Protein AF-A0A6P6C304-F1 (afdb_monomer_lite)

Structure (mmCIF, N/CA/C/O backbone):
data_AF-A0A6P6C304-F1
#
_entry.id   AF-A0A6P6C304-F1
#
loop_
_atom_site.group_PDB
_atom_site.id
_atom_site.type_symbol
_atom_site.label_atom_id
_atom_site.label_alt_id
_atom_site.label_comp_id
_atom_site.label_asym_id
_atom_site.label_entity_id
_atom_site.label_seq_id
_atom_site.pdbx_PDB_ins_code
_atom_site.Cartn_x
_atom_site.Cartn_y
_atom_site.Cartn_z
_atom_site.occupancy
_atom_site.B_iso_or_equiv
_atom_site.auth_seq_id
_atom_site.auth_comp_id
_atom_site.auth_asym_id
_atom_site.auth_atom_id
_atom_site.pdbx_PDB_model_num
ATOM 1 N N . MET A 1 1 ? -9.190 3.853 43.634 1.00 41.31 1 MET A N 1
ATOM 2 C CA . MET A 1 1 ? -8.251 4.028 42.499 1.00 41.31 1 MET A CA 1
ATOM 3 C C . MET A 1 1 ? -8.804 5.093 41.550 1.00 41.31 1 MET A C 1
ATOM 5 O O . MET A 1 1 ? -8.893 4.870 40.352 1.00 41.31 1 MET A O 1
ATOM 9 N N . GLU A 1 2 ? -9.201 6.242 42.103 1.00 38.03 2 GLU A N 1
ATOM 10 C CA . GLU A 1 2 ? -9.763 7.396 41.377 1.00 38.03 2 GLU A CA 1
ATOM 11 C C . GLU A 1 2 ? -8.668 8.403 40.960 1.00 38.03 2 GLU A C 1
ATOM 13 O O . GLU A 1 2 ? -8.963 9.419 40.347 1.00 38.03 2 GLU A O 1
ATOM 18 N N . ASP A 1 3 ? -7.391 8.100 41.222 1.00 44.31 3 ASP A N 1
ATOM 19 C CA . ASP A 1 3 ? -6.274 9.052 41.089 1.00 44.31 3 ASP A CA 1
ATOM 20 C C . ASP A 1 3 ? -5.548 9.036 39.731 1.00 44.31 3 ASP A C 1
ATOM 22 O O . ASP A 1 3 ? -4.521 9.695 39.569 1.00 44.31 3 ASP A O 1
ATOM 26 N N . GLU A 1 4 ? -6.021 8.288 38.729 1.00 56.62 4 GLU A N 1
ATOM 27 C CA . GLU A 1 4 ? -5.263 8.154 37.474 1.00 56.62 4 GLU A CA 1
ATOM 28 C C . GLU A 1 4 ? -5.425 9.327 36.488 1.00 56.62 4 GLU A C 1
ATOM 30 O O . GLU A 1 4 ? -4.563 9.486 35.616 1.00 56.62 4 GLU A O 1
ATOM 35 N N . GLU A 1 5 ? -6.452 10.170 36.647 1.00 65.94 5 GLU A N 1
ATOM 36 C CA . GLU A 1 5 ? -6.756 11.320 35.772 1.00 65.94 5 GLU A CA 1
ATOM 37 C C . GLU A 1 5 ? -7.068 12.606 36.558 1.00 65.94 5 GLU A C 1
ATOM 39 O O . GLU A 1 5 ? -8.000 13.341 36.243 1.00 65.94 5 GLU A O 1
ATOM 44 N N . GLY A 1 6 ? -6.296 12.892 37.611 1.00 64.56 6 GLY A N 1
ATOM 45 C CA . GLY A 1 6 ? -6.402 14.179 38.307 1.00 64.56 6 GLY A CA 1
ATOM 46 C C . GLY A 1 6 ? -6.083 15.379 37.390 1.00 64.56 6 GLY A C 1
ATOM 47 O O . GLY A 1 6 ? -5.407 15.204 36.370 1.00 64.56 6 GLY A O 1
ATOM 48 N N . PRO A 1 7 ? -6.473 16.617 37.765 1.00 65.62 7 PRO A N 1
ATOM 49 C CA . PRO A 1 7 ? -6.218 17.833 36.976 1.00 65.62 7 PRO A CA 1
ATOM 50 C C . PRO A 1 7 ? -4.740 18.023 36.603 1.00 65.62 7 PRO A C 1
ATOM 52 O O . PRO A 1 7 ? -4.421 18.590 35.561 1.00 65.62 7 PRO A O 1
ATOM 55 N N . GLN A 1 8 ? -3.826 17.491 37.426 1.00 77.38 8 GLN A N 1
ATOM 56 C CA . GLN A 1 8 ? -2.381 17.499 37.182 1.00 77.38 8 GLN A CA 1
ATOM 57 C C . GLN A 1 8 ? -1.923 16.745 35.918 1.00 77.38 8 GLN A C 1
ATOM 59 O O . GLN A 1 8 ? -0.757 16.858 35.539 1.00 77.38 8 GLN A O 1
ATOM 64 N N . CYS A 1 9 ? -2.800 15.954 35.296 1.00 84.19 9 CYS A N 1
ATOM 65 C CA . CYS A 1 9 ? -2.521 15.183 34.087 1.00 84.19 9 CYS A CA 1
ATOM 66 C C . CYS A 1 9 ? -3.141 15.804 32.829 1.00 84.19 9 CYS A C 1
ATOM 68 O O . CYS A 1 9 ? -3.103 15.163 31.786 1.00 84.19 9 CYS A O 1
ATOM 70 N N . GLY A 1 10 ? -3.712 17.010 32.904 1.00 91.00 10 GLY A N 1
ATOM 71 C CA . GLY A 1 10 ? -4.436 17.624 31.788 1.00 91.00 10 GLY A CA 1
ATOM 72 C C . GLY A 1 10 ? -5.801 16.977 31.523 1.00 91.00 10 GLY A C 1
ATOM 73 O O . GLY A 1 10 ? -6.159 15.958 32.117 1.00 91.00 10 GLY A O 1
ATOM 74 N N . LYS A 1 11 ? -6.584 17.572 30.621 1.00 93.75 11 LYS A N 1
ATOM 75 C CA . LYS A 1 11 ? -7.941 17.114 30.297 1.00 93.75 11 LYS A CA 1
ATOM 76 C C . LYS A 1 11 ? -7.897 15.887 29.370 1.00 93.75 11 LYS A C 1
ATOM 78 O O . LYS A 1 11 ? -7.212 15.940 28.345 1.00 93.75 11 LYS A O 1
ATOM 83 N N . PRO A 1 12 ? -8.602 14.788 29.703 1.00 93.62 12 PRO A N 1
ATOM 84 C CA . PRO A 1 12 ? -8.598 13.558 28.908 1.00 93.62 12 PRO A CA 1
ATOM 85 C C . PRO A 1 12 ? -9.430 13.638 27.628 1.00 93.62 12 PRO A C 1
ATOM 87 O O . PRO A 1 12 ? -9.224 12.818 26.737 1.00 93.62 12 PRO A O 1
ATOM 90 N N . ASP A 1 13 ? -10.317 14.627 27.520 1.00 94.62 13 ASP A N 1
ATOM 91 C CA . ASP A 1 13 ? -11.100 14.924 26.323 1.00 94.62 13 ASP A CA 1
ATOM 92 C C . ASP A 1 13 ? -10.963 16.409 25.972 1.00 94.62 13 ASP A C 1
ATOM 94 O O . ASP A 1 13 ? -11.166 17.284 26.819 1.00 94.62 13 ASP A O 1
ATOM 98 N N . PHE A 1 14 ? -10.604 16.691 24.722 1.00 95.00 14 PHE A N 1
ATOM 99 C CA . PHE A 1 14 ? -10.450 18.042 24.196 1.00 95.00 14 PHE A CA 1
ATOM 100 C C . PHE A 1 14 ? -11.763 18.816 24.103 1.00 95.00 14 PHE A C 1
ATOM 102 O O . PHE A 1 14 ? -11.727 20.043 24.165 1.00 95.00 14 PHE A O 1
ATOM 109 N N . VAL A 1 15 ? -12.910 18.134 24.024 1.00 92.00 15 VAL A N 1
ATOM 110 C CA . VAL A 1 15 ? -14.235 18.782 24.072 1.00 92.00 15 VAL A CA 1
ATOM 111 C C . VAL A 1 15 ? -14.440 19.530 25.396 1.00 92.00 15 VAL A C 1
ATOM 113 O O . VAL A 1 15 ? -15.222 20.472 25.468 1.00 92.00 15 VAL A O 1
ATOM 116 N N . LEU A 1 16 ? -13.701 19.148 26.442 1.00 92.06 16 LEU A N 1
ATOM 117 C CA . LEU A 1 16 ? -13.768 19.767 27.760 1.00 92.06 16 LEU A CA 1
ATOM 118 C C . LEU A 1 16 ? -12.770 20.917 27.947 1.00 92.06 16 LEU A C 1
ATOM 120 O O . LEU A 1 16 ? -12.720 21.466 29.047 1.00 92.06 16 LEU A O 1
ATOM 124 N N . LEU A 1 17 ? -11.938 21.263 26.952 1.00 91.44 17 LEU A N 1
ATOM 125 C CA . LEU A 1 17 ? -11.060 22.438 27.039 1.00 91.44 17 LEU A CA 1
ATOM 126 C C . LEU A 1 17 ? -11.881 23.720 27.224 1.00 91.44 17 LEU A C 1
ATOM 128 O O . LEU A 1 17 ? -12.949 23.874 26.642 1.00 91.44 17 LEU A O 1
ATOM 132 N N . ASP A 1 18 ? -11.360 24.653 28.026 1.00 88.38 18 ASP A N 1
ATOM 133 C CA . ASP A 1 18 ? -12.065 25.917 28.288 1.00 88.38 18 ASP A CA 1
ATOM 134 C C . ASP A 1 18 ? -11.970 26.863 27.080 1.00 88.38 18 ASP A C 1
ATOM 136 O O . ASP A 1 18 ? -12.886 27.641 26.815 1.00 88.38 18 ASP A O 1
ATOM 140 N N . GLN A 1 19 ? -10.865 26.773 26.332 1.00 88.25 19 GLN A N 1
ATOM 141 C CA . GLN A 1 19 ? -10.643 27.466 25.070 1.00 88.25 19 GLN A CA 1
ATOM 142 C C . GLN A 1 19 ? -10.095 26.489 24.027 1.00 88.25 19 GLN A C 1
ATOM 144 O O . GLN A 1 19 ? -9.230 25.664 24.317 1.00 88.25 19 GLN A O 1
ATOM 149 N N . VAL A 1 20 ? -10.602 26.586 22.797 1.00 87.44 20 VAL A N 1
ATOM 150 C CA . VAL A 1 20 ? -10.162 25.757 21.665 1.00 87.44 20 VAL A CA 1
ATOM 151 C C . VAL A 1 20 ? -9.187 26.569 20.813 1.00 87.44 20 VAL A C 1
ATOM 153 O O . VAL A 1 20 ? -9.488 26.957 19.685 1.00 87.44 20 VAL A O 1
ATOM 156 N N . THR A 1 21 ? -8.025 26.883 21.388 1.00 91.56 21 THR A N 1
ATOM 157 C CA . THR A 1 21 ? -6.905 27.499 20.663 1.00 91.56 21 THR A CA 1
ATOM 158 C C . THR A 1 21 ? -5.814 26.466 20.382 1.00 91.56 21 THR A C 1
ATOM 160 O O . THR A 1 21 ? -5.731 25.428 21.040 1.00 91.56 21 THR A O 1
ATOM 163 N N . MET A 1 22 ? -4.956 26.740 19.393 1.00 90.62 22 MET A N 1
ATOM 164 C CA . MET A 1 22 ? -3.801 25.879 19.109 1.00 90.62 22 MET A CA 1
ATOM 165 C C . MET A 1 22 ? -2.847 25.797 20.312 1.00 90.62 22 MET A C 1
ATOM 167 O O . MET A 1 22 ? -2.263 24.745 20.553 1.00 90.62 22 MET A O 1
ATOM 171 N N . GLU A 1 23 ? -2.701 26.884 21.073 1.00 94.25 23 GLU A N 1
ATOM 172 C CA . GLU A 1 23 ? -1.826 26.936 22.249 1.00 94.25 23 GLU A CA 1
ATOM 173 C C . GLU A 1 23 ? -2.347 26.005 23.352 1.00 94.25 23 GLU A C 1
ATOM 175 O O . GLU A 1 23 ? -1.630 25.084 23.743 1.00 94.25 23 GLU A O 1
ATOM 180 N N . ASP A 1 24 ? -3.618 26.137 23.747 1.00 93.69 24 ASP A N 1
ATOM 181 C CA . ASP A 1 24 ? -4.244 25.286 24.773 1.00 93.69 24 ASP A CA 1
ATOM 182 C C . ASP A 1 24 ? -4.229 23.798 24.388 1.00 93.69 24 ASP A C 1
ATOM 184 O O . ASP A 1 24 ? -3.976 22.914 25.215 1.00 93.69 24 ASP A O 1
ATOM 188 N N . PHE A 1 25 ? -4.475 23.504 23.107 1.00 94.62 25 PHE A N 1
ATOM 189 C CA . PHE A 1 25 ? -4.461 22.137 22.593 1.00 94.62 25 PHE A CA 1
ATOM 190 C C . PHE A 1 25 ? -3.069 21.504 22.734 1.00 94.62 25 PHE A C 1
ATOM 192 O O . PHE A 1 25 ? -2.931 20.376 23.222 1.00 94.62 25 PHE A O 1
ATOM 199 N N . MET A 1 26 ? -2.026 22.244 22.344 1.00 95.62 26 MET A N 1
ATOM 200 C CA . MET A 1 26 ? -0.637 21.793 22.420 1.00 95.62 26 MET A CA 1
ATOM 201 C C . MET A 1 26 ? -0.131 21.708 23.863 1.00 95.62 26 MET A C 1
ATOM 203 O O . MET A 1 26 ? 0.586 20.760 24.196 1.00 95.62 26 MET A O 1
ATOM 207 N N . GLU A 1 27 ? -0.522 22.639 24.735 1.00 94.88 27 GLU A N 1
ATOM 208 C CA . GLU A 1 27 ? -0.189 22.601 26.162 1.00 94.88 27 GLU A CA 1
ATOM 209 C C . GLU A 1 27 ? -0.786 21.371 26.851 1.00 94.88 27 GLU A C 1
ATOM 211 O O . GLU A 1 27 ? -0.075 20.664 27.572 1.00 94.88 27 GLU A O 1
ATOM 216 N N . ASN A 1 28 ? -2.053 21.049 26.574 1.00 95.62 28 ASN A N 1
ATOM 217 C CA . ASN A 1 28 ? -2.692 19.862 27.135 1.00 95.62 28 ASN A CA 1
ATOM 218 C C . ASN A 1 28 ? -2.033 18.563 26.640 1.00 95.62 28 ASN A C 1
ATOM 220 O O . ASN A 1 28 ? -1.760 17.670 27.447 1.00 95.62 28 ASN A O 1
ATOM 224 N N . LEU A 1 29 ? -1.723 18.455 25.337 1.00 95.88 29 LEU A N 1
ATOM 225 C CA . LEU A 1 29 ? -0.976 17.307 24.799 1.00 95.88 29 LEU A CA 1
ATOM 226 C C . LEU A 1 29 ? 0.385 17.155 25.471 1.00 95.88 29 LEU A C 1
ATOM 228 O O . LEU A 1 29 ? 0.748 16.048 25.868 1.00 95.88 29 LEU A O 1
ATOM 232 N N . LYS A 1 30 ? 1.129 18.257 25.610 1.00 95.94 30 LYS A N 1
ATOM 233 C CA . LYS A 1 30 ? 2.448 18.261 26.241 1.00 95.94 30 LYS A CA 1
ATOM 234 C C . LYS A 1 30 ? 2.365 17.788 27.690 1.00 95.94 30 LYS A C 1
ATOM 236 O O . LYS A 1 30 ? 3.093 16.872 28.063 1.00 95.94 30 LYS A O 1
ATOM 241 N N . LEU A 1 31 ? 1.445 18.348 28.477 1.00 95.06 31 LEU A N 1
ATOM 242 C CA . LEU A 1 31 ? 1.251 17.967 29.876 1.00 95.06 31 LEU A CA 1
ATOM 243 C C . LEU A 1 31 ? 0.896 16.480 30.010 1.00 95.06 31 LEU A C 1
ATOM 245 O O . LEU A 1 31 ? 1.488 15.771 30.823 1.00 95.06 31 LEU A O 1
ATOM 249 N N . ARG A 1 32 ? -0.032 15.983 29.184 1.00 95.31 32 ARG A N 1
ATOM 250 C CA . ARG A 1 32 ? -0.414 14.562 29.156 1.00 95.31 32 ARG A CA 1
ATOM 251 C C . ARG A 1 32 ? 0.766 13.663 28.806 1.00 95.31 32 ARG A C 1
ATOM 253 O O . ARG A 1 32 ? 1.023 12.682 29.509 1.00 95.31 32 ARG A O 1
ATOM 260 N N . PHE A 1 33 ? 1.515 14.026 27.769 1.00 95.06 33 PHE A N 1
ATOM 261 C CA . PHE A 1 33 ? 2.677 13.275 27.308 1.00 95.06 33 PHE A CA 1
ATOM 262 C C . PHE A 1 33 ? 3.779 13.202 28.374 1.00 95.06 33 PHE A C 1
ATOM 264 O O . PHE A 1 33 ? 4.293 12.118 28.646 1.00 95.06 33 PHE A O 1
ATOM 271 N N . GLU A 1 34 ? 4.078 14.312 29.057 1.00 93.94 34 GLU A N 1
ATOM 272 C CA . GLU A 1 34 ? 5.041 14.368 30.170 1.00 93.94 34 GLU A CA 1
ATOM 273 C C . GLU A 1 34 ? 4.641 13.473 31.357 1.00 93.94 34 GLU A C 1
ATOM 275 O O . GLU A 1 34 ? 5.498 13.012 32.111 1.00 93.94 34 GLU A O 1
ATOM 280 N N . LYS A 1 35 ? 3.344 13.183 31.517 1.00 91.94 35 LYS A N 1
ATOM 281 C CA . LYS A 1 35 ? 2.813 12.239 32.515 1.00 91.94 35 LYS A CA 1
ATOM 282 C C . LYS A 1 35 ? 2.673 10.805 31.993 1.00 91.94 35 LYS A C 1
ATOM 284 O O . LYS A 1 35 ? 2.085 9.966 32.673 1.00 91.94 35 LYS A O 1
ATOM 289 N N . GLY A 1 36 ? 3.179 10.508 30.795 1.00 90.69 36 GLY A N 1
ATOM 290 C CA . GLY A 1 36 ? 3.081 9.185 30.173 1.00 90.69 36 GLY A CA 1
ATOM 291 C C . GLY A 1 36 ? 1.673 8.829 29.681 1.00 90.69 36 GLY A C 1
ATOM 292 O O . GLY A 1 36 ? 1.372 7.654 29.466 1.00 90.69 36 GLY A O 1
ATOM 293 N N . ARG A 1 37 ? 0.786 9.819 29.511 1.00 93.69 37 ARG A N 1
ATOM 294 C CA . ARG A 1 37 ? -0.566 9.648 28.962 1.00 93.69 37 ARG A CA 1
ATOM 295 C C . ARG A 1 37 ? -0.548 9.985 27.472 1.00 93.69 37 ARG A C 1
ATOM 297 O O . ARG A 1 37 ? -0.702 11.133 27.078 1.00 93.69 37 ARG A O 1
ATOM 304 N N . ILE A 1 38 ? -0.351 8.967 26.642 1.00 95.81 38 ILE A N 1
ATOM 305 C CA . ILE A 1 38 ? -0.198 9.131 25.184 1.00 95.81 38 ILE A CA 1
ATOM 306 C C . ILE A 1 38 ? -1.520 9.194 24.407 1.00 95.81 38 ILE A C 1
ATOM 308 O O . ILE A 1 38 ? -1.510 9.375 23.191 1.00 95.81 38 ILE A O 1
ATOM 312 N N . TYR A 1 39 ? -2.643 8.997 25.095 1.00 97.12 39 TYR A N 1
ATOM 313 C CA . TYR A 1 39 ? -3.979 8.914 24.520 1.00 97.12 39 TYR A CA 1
ATOM 314 C C . TYR A 1 39 ? -4.869 10.024 25.066 1.00 97.12 39 TYR A C 1
ATOM 316 O O . TYR A 1 39 ? -4.887 10.256 26.277 1.00 97.12 39 TYR A O 1
ATOM 324 N N . THR A 1 40 ? -5.633 10.670 24.189 1.00 96.69 40 THR A N 1
ATOM 325 C CA . THR A 1 40 ? -6.571 11.750 24.538 1.00 96.69 40 THR A CA 1
ATOM 326 C C . THR A 1 40 ? -7.763 11.703 23.585 1.00 96.69 40 THR A C 1
ATOM 328 O O . THR A 1 40 ? -7.572 11.453 22.398 1.00 96.69 40 THR A O 1
ATOM 331 N N . TYR A 1 41 ? -8.981 11.922 24.072 1.00 96.38 41 TYR A N 1
ATOM 332 C CA . TYR A 1 41 ? -10.181 11.951 23.235 1.00 96.38 41 TYR A CA 1
ATOM 333 C C . TYR A 1 41 ? -10.435 13.328 22.611 1.00 96.38 41 TYR A C 1
ATOM 335 O O . TYR A 1 41 ? -10.034 14.355 23.154 1.00 96.38 41 TYR A O 1
ATOM 343 N N . ILE A 1 42 ? -11.125 13.325 21.474 1.00 93.69 42 ILE A N 1
ATOM 344 C CA . ILE A 1 42 ? -11.922 14.435 20.947 1.00 93.69 42 ILE A CA 1
ATOM 345 C C . ILE A 1 42 ? -13.307 13.829 20.684 1.00 93.69 42 ILE A C 1
ATOM 347 O O . ILE A 1 42 ? -13.553 13.301 19.596 1.00 93.69 42 ILE A O 1
ATOM 351 N N . GLY A 1 43 ? -14.171 13.792 21.702 1.00 90.31 43 GLY A N 1
ATOM 352 C CA . GLY A 1 43 ? -15.407 13.005 21.636 1.00 90.31 43 GLY A CA 1
ATOM 353 C C . GLY A 1 43 ? -15.120 11.528 21.322 1.00 90.31 43 GLY A C 1
ATOM 354 O O . GLY A 1 43 ? -14.357 10.871 22.030 1.00 90.31 43 GLY A O 1
ATOM 355 N N . GLU A 1 44 ? -15.678 10.998 20.228 1.00 89.25 44 GLU A N 1
ATOM 356 C CA . GLU A 1 44 ? -15.459 9.600 19.811 1.00 89.25 44 GLU A CA 1
ATOM 357 C C . GLU A 1 44 ? -14.106 9.357 19.105 1.00 89.25 44 GLU A C 1
ATOM 359 O O . GLU A 1 44 ? -13.723 8.210 18.858 1.00 89.25 44 GLU A O 1
ATOM 364 N N . VAL A 1 45 ? -13.359 10.417 18.779 1.00 92.94 45 VAL A N 1
ATOM 365 C CA . VAL A 1 45 ? -12.047 10.325 18.122 1.00 92.94 45 VAL A CA 1
ATOM 366 C C . VAL A 1 45 ? -10.950 10.147 19.168 1.00 92.94 45 VAL A C 1
ATOM 368 O O . VAL A 1 45 ? -10.925 10.835 20.184 1.00 92.94 45 VAL A O 1
ATOM 371 N N . LEU A 1 46 ? -9.988 9.261 18.902 1.00 96.00 46 LEU A N 1
ATOM 372 C CA . LEU A 1 46 ? -8.823 9.061 19.762 1.00 96.00 46 LEU A CA 1
ATOM 373 C C . LEU A 1 46 ? -7.560 9.654 19.129 1.00 96.00 46 LEU A C 1
ATOM 375 O O . LEU A 1 46 ? -7.109 9.206 18.077 1.00 96.00 46 LEU A O 1
ATOM 379 N N . VAL A 1 47 ? -6.948 10.610 19.822 1.00 96.25 47 VAL A N 1
ATOM 380 C CA . VAL A 1 47 ? -5.619 11.144 19.513 1.00 96.25 47 VAL A CA 1
ATOM 381 C C . VAL A 1 47 ? -4.567 10.274 20.195 1.00 96.25 47 VAL A C 1
ATOM 383 O O . VAL A 1 47 ? -4.658 9.999 21.393 1.00 96.25 47 VAL A O 1
ATOM 386 N N . SER A 1 48 ? -3.558 9.851 19.435 1.00 96.19 48 SER A N 1
ATOM 387 C CA . SER A 1 48 ? -2.420 9.071 19.925 1.00 96.19 48 SER A CA 1
ATOM 388 C C . SER A 1 48 ? -1.109 9.790 19.617 1.00 96.19 48 SER A C 1
ATOM 390 O O . SER A 1 48 ? -0.865 10.166 18.472 1.00 96.19 48 SER A O 1
ATOM 392 N N . VAL A 1 49 ? -0.262 9.967 20.632 1.00 95.75 49 VAL A N 1
ATOM 393 C CA . VAL A 1 49 ? 1.079 10.552 20.495 1.00 95.75 49 VAL A CA 1
ATOM 394 C C . VAL A 1 49 ? 2.122 9.455 20.682 1.00 95.75 49 VAL A C 1
ATOM 396 O O . VAL A 1 49 ? 2.249 8.901 21.770 1.00 95.75 49 VAL A O 1
ATOM 399 N N . ASN A 1 50 ? 2.874 9.126 19.630 1.00 93.38 50 ASN A N 1
ATOM 400 C CA . ASN A 1 50 ? 3.865 8.051 19.684 1.00 93.38 50 ASN A CA 1
ATOM 401 C C . ASN A 1 50 ? 4.981 8.362 20.709 1.00 93.38 50 ASN A C 1
ATOM 403 O O . ASN A 1 50 ? 5.701 9.346 20.526 1.00 93.38 50 ASN A O 1
ATOM 407 N N . PRO A 1 51 ? 5.171 7.531 21.753 1.00 92.88 51 PRO A N 1
ATOM 408 C CA . PRO A 1 51 ? 6.194 7.764 22.771 1.00 92.88 51 PRO A CA 1
ATOM 409 C C . PRO A 1 51 ? 7.619 7.394 22.333 1.00 92.88 51 PRO A C 1
ATOM 411 O O . PRO A 1 51 ? 8.555 7.726 23.054 1.00 92.88 51 PRO A O 1
ATOM 414 N N . TYR A 1 52 ? 7.804 6.701 21.200 1.00 89.19 52 TYR A N 1
ATOM 415 C CA . TYR A 1 52 ? 9.100 6.152 20.755 1.00 89.19 52 TYR A CA 1
ATOM 416 C C . TYR A 1 52 ? 9.799 5.243 21.785 1.00 89.19 52 TYR A C 1
ATOM 418 O O . TYR A 1 52 ? 11.006 5.019 21.719 1.00 89.19 52 TYR A O 1
ATOM 426 N N . GLN A 1 53 ? 9.029 4.692 22.720 1.00 89.94 53 GLN A N 1
ATOM 427 C CA . GLN A 1 53 ? 9.462 3.727 23.723 1.00 89.94 53 GLN A CA 1
ATOM 428 C C . GLN A 1 53 ? 8.298 2.797 24.062 1.00 89.94 53 GLN A C 1
ATOM 430 O O . GLN A 1 53 ? 7.130 3.169 23.916 1.00 89.94 53 GLN A O 1
ATOM 435 N N . GLU A 1 54 ? 8.605 1.599 24.542 1.00 87.94 54 GLU A N 1
ATOM 436 C CA . GLU A 1 54 ? 7.578 0.697 25.049 1.00 87.94 54 GLU A CA 1
ATOM 437 C C . GLU A 1 54 ? 7.033 1.219 26.379 1.00 87.94 54 GLU A C 1
ATOM 439 O O . GLU A 1 54 ? 7.781 1.511 27.312 1.00 87.94 54 GLU A O 1
ATOM 444 N N . LEU A 1 55 ? 5.709 1.337 26.465 1.00 89.56 55 LEU A N 1
ATOM 445 C CA . LEU A 1 55 ? 5.006 1.677 27.696 1.00 89.56 55 LEU A CA 1
ATOM 446 C C . LEU A 1 55 ? 4.168 0.472 28.146 1.00 89.56 55 LEU A C 1
ATOM 448 O O . LEU A 1 55 ? 3.558 -0.186 27.297 1.00 89.56 55 LEU A O 1
ATOM 452 N N . PRO A 1 56 ? 4.059 0.199 29.460 1.00 91.69 56 PRO A N 1
ATOM 453 C CA . PRO A 1 56 ? 3.280 -0.917 30.003 1.00 91.69 56 PRO A CA 1
ATOM 454 C C . PRO A 1 56 ? 1.767 -0.616 29.994 1.00 91.69 56 PRO A C 1
ATOM 456 O O . PRO A 1 56 ? 1.088 -0.700 31.013 1.00 91.69 56 PRO A O 1
ATOM 459 N N . LEU A 1 57 ? 1.236 -0.204 28.840 1.00 91.44 57 LEU A N 1
ATOM 460 C CA . LEU A 1 57 ? -0.173 0.154 28.632 1.00 91.44 57 LEU A CA 1
ATOM 461 C C . LEU A 1 57 ? -0.990 -1.007 28.054 1.00 91.44 57 LEU A C 1
ATOM 463 O O . LEU A 1 57 ? -2.218 -1.015 28.125 1.00 91.44 57 LEU A O 1
ATOM 467 N N . TYR A 1 58 ? -0.307 -2.002 27.494 1.00 92.25 58 TYR A N 1
ATOM 468 C CA . TYR A 1 58 ? -0.917 -3.135 26.816 1.00 92.25 58 TYR A CA 1
ATOM 469 C C . TYR A 1 58 ? -0.691 -4.420 27.608 1.00 92.25 58 TYR A C 1
ATOM 471 O O . TYR A 1 58 ? 0.344 -4.610 28.240 1.00 92.25 58 TYR A O 1
ATOM 479 N N . GLY A 1 59 ? -1.666 -5.324 27.557 1.00 90.19 59 GLY A N 1
ATOM 480 C CA . GLY A 1 59 ? -1.585 -6.631 28.200 1.00 90.19 59 GLY A CA 1
ATOM 481 C C . GLY A 1 59 ? -2.952 -7.144 28.657 1.00 90.19 59 GLY A C 1
ATOM 482 O O . GLY A 1 59 ? -3.961 -6.455 28.468 1.00 90.19 59 GLY A O 1
ATOM 483 N N . PRO A 1 60 ? -3.003 -8.340 29.271 1.00 90.62 60 PRO A N 1
ATOM 484 C CA . PRO A 1 60 ? -4.247 -8.956 29.736 1.00 90.62 60 PRO A CA 1
ATOM 485 C C . PRO A 1 60 ? -5.015 -8.098 30.750 1.00 90.62 60 PRO A C 1
ATOM 487 O O . PRO A 1 60 ? -6.238 -8.006 30.677 1.00 90.62 60 PRO A O 1
ATOM 490 N N . GLU A 1 61 ? -4.305 -7.420 31.655 1.00 93.19 61 GLU A N 1
ATOM 491 C CA . GLU A 1 61 ? -4.913 -6.531 32.654 1.00 93.19 61 GLU A CA 1
ATOM 492 C C . GLU A 1 61 ? -5.597 -5.324 32.001 1.00 93.19 61 GLU A C 1
ATOM 494 O O . GLU A 1 61 ? -6.741 -4.997 32.323 1.00 93.19 61 GLU A O 1
ATOM 499 N N . ALA A 1 62 ? -4.934 -4.701 31.020 1.00 93.44 62 ALA A N 1
ATOM 500 C CA . ALA A 1 62 ? -5.514 -3.614 30.242 1.00 93.44 62 ALA A CA 1
ATOM 501 C C . ALA A 1 62 ? -6.735 -4.095 29.442 1.00 93.44 62 ALA A C 1
ATOM 503 O O . ALA A 1 62 ? -7.766 -3.427 29.441 1.00 93.44 62 ALA A O 1
ATOM 504 N N . ILE A 1 63 ? -6.672 -5.277 28.818 1.00 93.50 63 ILE A N 1
ATOM 505 C CA . ILE A 1 63 ? -7.823 -5.865 28.113 1.00 93.50 63 ILE A CA 1
ATOM 506 C C . ILE A 1 63 ? -9.016 -6.002 29.069 1.00 93.50 63 ILE A C 1
ATOM 508 O O . ILE A 1 63 ? -10.092 -5.482 28.770 1.00 93.50 63 ILE A O 1
ATOM 512 N N . ALA A 1 64 ? -8.817 -6.610 30.242 1.00 93.44 64 ALA A N 1
ATOM 513 C CA . ALA A 1 64 ? -9.865 -6.794 31.248 1.00 93.44 64 ALA A CA 1
ATOM 514 C C . ALA A 1 64 ? -10.437 -5.462 31.770 1.00 93.44 64 ALA A C 1
ATOM 516 O O . ALA A 1 64 ? -11.628 -5.364 32.072 1.00 93.44 64 ALA A O 1
ATOM 517 N N . ARG A 1 65 ? -9.610 -4.411 31.850 1.00 94.19 65 ARG A N 1
ATOM 518 C CA . ARG A 1 65 ? -10.029 -3.073 32.293 1.00 94.19 65 ARG A CA 1
ATOM 519 C C . ARG A 1 65 ? -11.029 -2.409 31.339 1.00 94.19 65 ARG A C 1
ATOM 521 O O . ARG A 1 65 ? -11.948 -1.734 31.823 1.00 94.19 65 ARG A O 1
ATOM 528 N N . TYR A 1 66 ? -10.844 -2.583 30.027 1.00 95.56 66 TYR A N 1
ATOM 529 C CA . TYR A 1 66 ? -11.655 -1.947 28.976 1.00 95.56 66 TYR A CA 1
ATOM 530 C C . TYR A 1 66 ? -12.770 -2.844 28.426 1.00 95.56 66 TYR A C 1
ATOM 532 O O . TYR A 1 66 ? -13.779 -2.333 27.940 1.00 95.56 66 TYR A O 1
ATOM 540 N N . GLN A 1 67 ? -12.628 -4.169 28.511 1.00 94.00 67 GLN A N 1
ATOM 541 C CA . GLN A 1 67 ? -13.627 -5.110 28.012 1.00 94.00 67 GLN A CA 1
ATOM 542 C C . GLN A 1 67 ? -14.995 -4.873 28.652 1.00 94.00 67 GLN A C 1
ATOM 544 O O . GLN A 1 67 ? -15.163 -4.876 29.871 1.00 94.00 67 GLN A O 1
ATOM 549 N N . GLY A 1 68 ? -16.002 -4.685 27.803 1.00 90.88 68 GLY A N 1
ATOM 550 C CA . GLY A 1 68 ? -17.385 -4.606 28.248 1.00 90.88 68 GLY A CA 1
ATOM 551 C C . GLY A 1 68 ? -17.826 -3.238 28.788 1.00 90.88 68 GLY A C 1
ATOM 552 O O . GLY A 1 68 ? -19.004 -3.101 29.130 1.00 90.88 68 GLY A O 1
ATOM 553 N N . ARG A 1 69 ? -16.934 -2.244 28.835 1.00 94.12 69 ARG A N 1
ATOM 554 C CA . ARG A 1 69 ? -17.214 -0.877 29.311 1.00 94.12 69 ARG A CA 1
ATOM 555 C C . ARG A 1 69 ? -17.740 0.026 28.198 1.00 94.12 69 ARG A C 1
ATOM 557 O O . ARG A 1 69 ? -17.592 -0.317 27.025 1.00 94.12 69 ARG A O 1
ATOM 564 N N . GLU A 1 70 ? -18.391 1.130 28.548 1.00 92.06 70 GLU A N 1
ATOM 565 C CA . GLU A 1 70 ? -18.698 2.205 27.587 1.00 92.06 70 GLU A CA 1
ATOM 566 C C . GLU A 1 70 ? -17.477 3.133 27.407 1.00 92.06 70 GLU A C 1
ATOM 568 O O . GLU A 1 70 ? -16.583 3.152 28.255 1.00 92.06 70 GLU A O 1
ATOM 573 N N . LEU A 1 71 ? -17.404 3.870 26.288 1.00 89.75 71 LEU A N 1
ATOM 574 C CA . LEU A 1 71 ? -16.197 4.606 25.862 1.00 89.75 71 LEU A CA 1
ATOM 575 C C . LEU A 1 71 ? -15.665 5.579 26.933 1.00 89.75 71 LEU A C 1
ATOM 577 O O . LEU A 1 71 ? -14.463 5.605 27.194 1.00 89.75 71 LEU A O 1
ATOM 581 N N . TYR A 1 72 ? -16.571 6.315 27.582 1.00 89.12 72 TYR A N 1
ATOM 582 C CA . TYR A 1 72 ? -16.258 7.352 28.572 1.00 89.12 72 TYR A CA 1
ATOM 583 C C . TYR A 1 72 ? -16.245 6.848 30.029 1.00 89.12 72 TYR A C 1
ATOM 585 O O . TYR A 1 72 ? -15.997 7.621 30.947 1.00 89.12 72 TYR A O 1
ATOM 593 N N . GLU A 1 73 ? -16.491 5.554 30.280 1.00 90.88 73 GLU A N 1
ATOM 594 C CA . GLU A 1 73 ? -16.390 4.975 31.636 1.00 90.88 73 GLU A CA 1
ATOM 595 C C . GLU A 1 73 ? -14.936 4.779 32.090 1.00 90.88 73 GLU A C 1
ATOM 597 O O . GLU A 1 73 ? -14.668 4.481 33.261 1.00 90.88 73 GLU A O 1
ATOM 602 N N . ARG A 1 74 ? -13.988 4.851 31.152 1.00 91.75 74 ARG A N 1
ATOM 603 C CA . ARG A 1 74 ? -12.564 4.608 31.373 1.00 91.75 74 ARG A CA 1
ATOM 604 C C . ARG A 1 74 ? -11.723 5.713 30.725 1.00 91.75 74 ARG A C 1
ATOM 606 O O . ARG A 1 74 ? -12.172 6.301 29.743 1.00 91.75 74 ARG A O 1
ATOM 613 N N . PRO A 1 75 ? -10.494 5.939 31.231 1.00 92.75 75 PRO A N 1
ATOM 614 C CA . PRO A 1 75 ? -9.534 6.854 30.620 1.00 92.75 75 PRO A CA 1
ATOM 615 C C . PRO A 1 75 ? -9.319 6.602 29.120 1.00 92.75 75 PRO A C 1
ATOM 617 O O . PRO A 1 75 ? -9.493 5.464 28.668 1.00 92.75 75 PRO A O 1
ATOM 620 N N . PRO A 1 76 ? -8.872 7.610 28.351 1.00 96.19 76 PRO A N 1
ATOM 621 C CA . PRO A 1 76 ? -8.585 7.451 26.936 1.00 96.19 76 PRO A CA 1
ATOM 622 C C . PRO A 1 76 ? -7.572 6.344 26.674 1.00 96.19 76 PRO A C 1
ATOM 624 O O . PRO A 1 76 ? -6.466 6.336 27.220 1.00 96.19 76 PRO A O 1
ATOM 627 N N . HIS A 1 77 ? -7.955 5.399 25.819 1.00 96.25 77 HIS A N 1
ATOM 628 C CA . HIS A 1 77 ? -7.100 4.282 25.447 1.00 96.25 77 HIS A CA 1
ATOM 629 C C . HIS A 1 77 ? -7.546 3.640 24.139 1.00 96.25 77 HIS A C 1
ATOM 631 O O . HIS A 1 77 ? -8.735 3.549 23.837 1.00 96.25 77 HIS A O 1
ATOM 637 N N . LEU A 1 78 ? -6.592 3.080 23.400 1.00 96.56 78 LEU A N 1
ATOM 638 C CA . LEU A 1 78 ? -6.857 2.402 22.132 1.00 96.56 78 LEU A CA 1
ATOM 639 C C . LEU A 1 78 ? -7.830 1.219 22.266 1.00 96.56 78 LEU A C 1
ATOM 641 O O . LEU A 1 78 ? -8.707 1.019 21.428 1.00 96.56 78 LEU A O 1
ATOM 645 N N . TYR A 1 79 ? -7.726 0.464 23.362 1.00 96.69 79 TYR A N 1
ATOM 646 C CA . TYR A 1 79 ? -8.650 -0.639 23.662 1.00 96.69 79 TYR A CA 1
ATOM 647 C C . TYR A 1 79 ? -10.086 -0.182 23.926 1.00 96.69 79 TYR A C 1
ATOM 649 O O . TYR A 1 79 ? -11.003 -0.971 23.722 1.00 96.69 79 TYR A O 1
ATOM 657 N N . ALA A 1 80 ? -10.308 1.069 24.336 1.00 96.44 80 ALA A N 1
ATOM 658 C CA . ALA A 1 80 ? -11.657 1.600 24.491 1.00 96.44 80 ALA A CA 1
ATOM 659 C C . ALA A 1 80 ? -12.344 1.758 23.123 1.00 96.44 80 ALA A C 1
ATOM 661 O O . ALA A 1 80 ? -13.481 1.319 22.956 1.00 96.44 80 ALA A O 1
ATOM 662 N N . VAL A 1 81 ? -11.617 2.269 22.120 1.00 95.81 81 VAL A N 1
ATOM 663 C CA . VAL A 1 81 ? -12.087 2.373 20.726 1.00 95.81 81 VAL A CA 1
ATOM 664 C C . VAL A 1 81 ? -12.312 0.987 20.118 1.00 95.81 81 VAL A C 1
ATOM 666 O O . VAL A 1 81 ? -13.367 0.727 19.541 1.00 95.81 81 VAL A O 1
ATOM 669 N N . ALA A 1 82 ? -11.366 0.059 20.302 1.00 95.06 82 ALA A N 1
ATOM 670 C CA . ALA A 1 82 ? -11.511 -1.315 19.813 1.00 95.06 82 ALA A CA 1
ATOM 671 C C . ALA A 1 82 ? -12.719 -2.033 20.454 1.00 95.06 82 ALA A C 1
ATOM 673 O O . ALA A 1 82 ? -13.490 -2.700 19.762 1.00 95.06 82 ALA A O 1
ATOM 674 N N . ASN A 1 83 ? -12.936 -1.848 21.761 1.00 94.94 83 ASN A N 1
ATOM 675 C CA . ASN A 1 83 ? -14.110 -2.347 22.477 1.00 94.94 83 ASN A CA 1
ATOM 676 C C . ASN A 1 83 ? -15.412 -1.731 21.953 1.00 94.94 83 ASN A C 1
ATOM 678 O O . ASN A 1 83 ? -16.387 -2.456 21.759 1.00 94.94 83 ASN A O 1
ATOM 682 N N . ALA A 1 84 ? -15.440 -0.418 21.714 1.00 94.31 84 ALA A N 1
ATOM 683 C CA . ALA A 1 84 ? -16.608 0.268 21.172 1.00 94.31 84 ALA A CA 1
ATOM 684 C C . ALA A 1 84 ? -16.967 -0.270 19.777 1.00 94.31 84 ALA A C 1
ATOM 686 O O . ALA A 1 84 ? -18.120 -0.642 19.547 1.00 94.31 84 ALA A O 1
ATOM 687 N N . ALA A 1 85 ? -15.978 -0.424 18.889 1.00 94.12 85 ALA A N 1
ATOM 688 C CA . ALA A 1 85 ? -16.163 -1.001 17.558 1.00 94.12 85 ALA A CA 1
ATOM 689 C C . ALA A 1 85 ? -16.660 -2.458 17.614 1.00 94.12 85 ALA A C 1
ATOM 691 O O . ALA A 1 85 ? -17.614 -2.812 16.915 1.00 94.12 85 ALA A O 1
ATOM 692 N N . TYR A 1 86 ? -16.075 -3.289 18.485 1.00 92.81 86 TYR A N 1
ATOM 693 C CA . TYR A 1 86 ? -16.495 -4.681 18.678 1.00 92.81 86 TYR A CA 1
ATOM 694 C C . TYR A 1 86 ? -17.915 -4.785 19.254 1.00 92.81 86 TYR A C 1
ATOM 696 O O . TYR A 1 86 ? -18.737 -5.557 18.759 1.00 92.81 86 TYR A O 1
ATOM 704 N N . ARG A 1 87 ? -18.252 -3.978 20.269 1.00 91.75 87 ARG A N 1
ATOM 705 C CA . ARG A 1 87 ? -19.601 -3.938 20.861 1.00 91.75 87 ARG A CA 1
ATOM 706 C C . ARG A 1 87 ? -20.638 -3.451 19.863 1.00 91.75 87 ARG A C 1
ATOM 708 O O . ARG A 1 87 ? -21.720 -4.030 19.812 1.00 91.75 87 ARG A O 1
ATOM 715 N N . ALA A 1 88 ? -20.334 -2.402 19.100 1.00 91.44 88 ALA A N 1
ATOM 716 C CA . ALA A 1 88 ? -21.224 -1.879 18.071 1.00 91.44 88 ALA A CA 1
ATOM 717 C C . ALA A 1 88 ? -21.512 -2.948 17.013 1.00 91.44 88 ALA A C 1
ATOM 719 O O . ALA A 1 88 ? -22.683 -3.199 16.725 1.00 91.44 88 ALA A O 1
ATOM 720 N N . MET A 1 89 ? -20.472 -3.635 16.531 1.00 92.50 89 MET A N 1
ATOM 721 C CA . MET A 1 89 ? -20.607 -4.750 15.595 1.00 92.50 89 MET A CA 1
ATOM 722 C C . MET A 1 89 ? -21.492 -5.862 16.171 1.00 92.50 89 MET A C 1
ATOM 724 O O . MET A 1 89 ? -22.523 -6.199 15.587 1.00 92.50 89 MET A O 1
ATOM 728 N N . LYS A 1 90 ? -21.174 -6.341 17.379 1.00 88.25 90 LYS A N 1
ATOM 729 C CA . LYS A 1 90 ? -21.872 -7.464 18.018 1.00 88.25 90 LYS A CA 1
ATOM 730 C C . LYS A 1 90 ? -23.326 -7.155 18.384 1.00 88.25 90 LYS A C 1
ATOM 732 O O . LYS A 1 90 ? -24.199 -7.993 18.196 1.00 88.25 90 LYS A O 1
ATOM 737 N N . ARG A 1 91 ? -23.603 -5.968 18.936 1.00 89.75 91 ARG A N 1
ATOM 738 C CA . ARG A 1 91 ? -24.947 -5.589 19.417 1.00 89.75 91 ARG A CA 1
ATOM 739 C C . ARG A 1 91 ? -25.873 -5.127 18.301 1.00 89.75 91 ARG A C 1
ATOM 741 O O . ARG A 1 91 ? -27.072 -5.363 18.387 1.00 89.75 91 ARG A O 1
ATOM 748 N N . ARG A 1 92 ? -25.339 -4.405 17.309 1.00 87.81 92 ARG A N 1
ATOM 749 C CA . ARG A 1 92 ? -26.141 -3.801 16.231 1.00 87.81 92 ARG A CA 1
ATOM 750 C C . ARG A 1 92 ? -26.155 -4.654 14.963 1.00 87.81 92 ARG A C 1
ATOM 752 O O . ARG A 1 92 ? -26.903 -4.318 14.049 1.00 87.81 92 ARG A O 1
ATOM 759 N N . SER A 1 93 ? -25.339 -5.710 14.899 1.00 84.88 93 SER A N 1
ATOM 760 C CA . SER A 1 93 ? -25.159 -6.566 13.719 1.00 84.88 93 SER A CA 1
ATOM 761 C C . SER A 1 93 ? -24.839 -5.748 12.462 1.00 84.88 93 SER A C 1
ATOM 763 O O . SER A 1 93 ? -25.438 -5.930 11.401 1.00 84.88 93 SER A O 1
ATOM 765 N N . ARG A 1 94 ? -23.926 -4.781 12.615 1.00 88.25 94 ARG A N 1
ATOM 766 C CA . ARG A 1 94 ? -23.475 -3.866 11.560 1.00 88.25 94 ARG A CA 1
ATOM 767 C C . ARG A 1 94 ? -21.965 -3.930 11.431 1.00 88.25 94 ARG A C 1
ATOM 769 O O . ARG A 1 94 ? -21.271 -4.041 12.436 1.00 88.25 94 ARG A O 1
ATOM 776 N N . ASP A 1 95 ? -21.486 -3.785 10.208 1.00 92.31 95 ASP A N 1
ATOM 777 C CA . ASP A 1 95 ? -20.058 -3.691 9.944 1.00 92.31 95 ASP A CA 1
ATOM 778 C C . ASP A 1 95 ? -19.500 -2.410 10.573 1.00 92.31 95 ASP A C 1
ATOM 780 O O . ASP A 1 95 ? -20.137 -1.351 10.533 1.00 92.31 95 ASP A O 1
ATOM 784 N N . THR A 1 96 ? -18.322 -2.509 11.177 1.00 93.94 96 THR A N 1
ATOM 785 C CA . THR A 1 96 ? -17.601 -1.371 11.749 1.00 93.94 96 THR A CA 1
ATOM 786 C C . THR A 1 96 ? -16.237 -1.242 11.095 1.00 93.94 96 THR A C 1
ATOM 788 O O . THR A 1 96 ? -15.699 -2.193 10.534 1.00 93.94 96 THR A O 1
ATOM 791 N N . CYS A 1 97 ? -15.676 -0.038 11.118 1.00 93.12 97 CYS A N 1
ATOM 792 C CA . CYS A 1 97 ? -14.357 0.223 10.566 1.00 93.12 97 CYS A CA 1
ATOM 793 C C . CYS A 1 97 ? -13.608 1.179 11.488 1.00 93.12 97 CYS A C 1
ATOM 795 O O . CYS A 1 97 ? -14.149 2.215 11.872 1.00 93.12 97 CYS A O 1
ATOM 797 N N . ILE A 1 98 ? -12.373 0.830 11.833 1.00 94.25 98 ILE A N 1
ATOM 798 C CA . ILE A 1 98 ? -11.445 1.697 12.550 1.00 94.25 98 ILE A CA 1
ATOM 799 C C . ILE A 1 98 ? -10.459 2.245 11.522 1.00 94.25 98 ILE A C 1
ATOM 801 O O . ILE A 1 98 ? -9.709 1.488 10.901 1.00 94.25 98 ILE A O 1
ATOM 805 N N . VAL A 1 99 ? -10.466 3.563 11.344 1.00 91.75 99 VAL A N 1
ATOM 806 C CA . VAL A 1 99 ? -9.555 4.266 10.437 1.00 91.75 99 VAL A CA 1
ATOM 807 C C . VAL A 1 99 ? -8.413 4.864 11.247 1.00 91.75 99 VAL A C 1
ATOM 809 O O . VAL A 1 99 ? -8.652 5.608 12.194 1.00 91.75 99 VAL A O 1
ATOM 812 N N . ILE A 1 100 ? -7.176 4.541 10.870 1.00 91.12 100 ILE A N 1
ATOM 813 C CA . ILE A 1 100 ? -5.966 5.031 11.530 1.00 91.12 100 ILE A CA 1
ATOM 814 C C . ILE A 1 100 ? -5.238 5.965 10.560 1.00 91.12 100 ILE A C 1
ATOM 816 O O . ILE A 1 100 ? -4.766 5.539 9.505 1.00 91.12 100 ILE A O 1
ATOM 820 N N . SER A 1 101 ? -5.144 7.244 10.916 1.00 87.19 101 SER A N 1
ATOM 821 C CA . SER A 1 101 ? -4.483 8.283 10.121 1.00 87.19 101 SER A CA 1
ATOM 822 C C . SER A 1 101 ? -3.357 8.960 10.909 1.00 87.19 101 SER A C 1
ATOM 824 O O . SER A 1 101 ? -3.230 8.796 12.121 1.00 87.19 101 SER A O 1
ATOM 826 N N . GLY A 1 102 ? -2.481 9.674 10.201 1.00 84.00 102 GLY A N 1
ATOM 827 C CA . GLY A 1 102 ? -1.338 10.380 10.787 1.00 84.00 102 GLY A CA 1
ATOM 828 C C . GLY A 1 102 ? -0.090 10.313 9.913 1.00 84.00 102 GLY A C 1
ATOM 829 O O . GLY A 1 102 ? 0.009 9.485 9.007 1.00 84.00 102 GLY A O 1
ATOM 830 N N . GLU A 1 103 ? 0.897 11.159 10.185 1.00 81.56 103 GLU A N 1
ATOM 831 C CA . GLU A 1 103 ? 2.143 11.231 9.410 1.00 81.56 103 GLU A CA 1
ATOM 832 C C . GLU A 1 103 ? 3.004 9.957 9.514 1.00 81.56 103 GLU A C 1
ATOM 834 O O . GLU A 1 103 ? 2.777 9.068 10.346 1.00 81.56 103 GLU A O 1
ATOM 839 N N . SER A 1 104 ? 3.998 9.819 8.631 1.00 77.12 104 SER A N 1
ATOM 840 C CA . SER A 1 104 ? 4.959 8.710 8.722 1.00 77.12 104 SER A CA 1
ATOM 841 C C . SER A 1 104 ? 5.699 8.738 10.067 1.00 77.12 104 SER A C 1
ATOM 843 O O . SER A 1 104 ? 6.196 9.778 10.481 1.00 77.12 104 SER A O 1
ATOM 845 N N . GLY A 1 105 ? 5.755 7.593 10.758 1.00 79.62 105 GLY A N 1
ATOM 846 C CA . GLY A 1 105 ? 6.361 7.473 12.093 1.00 79.62 105 GLY A CA 1
ATOM 847 C C . GLY A 1 105 ? 5.413 7.731 13.274 1.00 79.62 105 GLY A C 1
ATOM 848 O O . GLY A 1 105 ? 5.782 7.461 14.412 1.00 79.62 105 GLY A O 1
ATOM 849 N N . ALA A 1 106 ? 4.164 8.149 13.038 1.00 85.81 106 ALA A N 1
ATOM 850 C CA . ALA A 1 106 ? 3.206 8.477 14.105 1.00 85.81 106 ALA A CA 1
ATOM 851 C C . ALA A 1 106 ? 2.665 7.276 14.922 1.00 85.81 106 ALA A C 1
ATOM 853 O O . ALA A 1 106 ? 1.822 7.467 15.787 1.00 85.81 106 ALA A O 1
ATOM 854 N N . GLY A 1 107 ? 3.115 6.040 14.664 1.00 88.94 107 GLY A N 1
ATOM 855 C CA . GLY A 1 107 ? 2.674 4.847 15.409 1.00 88.94 107 GLY A CA 1
ATOM 856 C C . GLY A 1 107 ? 1.422 4.144 14.860 1.00 88.94 107 GLY A C 1
ATOM 857 O O . GLY A 1 107 ? 0.861 3.290 15.539 1.00 88.94 107 GLY A O 1
ATOM 858 N N . LYS A 1 108 ? 0.994 4.451 13.625 1.00 88.25 108 LYS A N 1
ATOM 859 C CA . LYS A 1 108 ? -0.204 3.855 12.990 1.00 88.25 108 LYS A CA 1
ATOM 860 C C . LYS A 1 108 ? -0.178 2.323 12.947 1.00 88.25 108 LYS A C 1
ATOM 862 O O . LYS A 1 108 ? -1.123 1.672 13.384 1.00 88.25 108 LYS A O 1
ATOM 867 N N . THR A 1 109 ? 0.934 1.758 12.478 1.00 84.06 109 THR A N 1
ATOM 868 C CA . THR A 1 109 ? 1.125 0.308 12.367 1.00 84.06 1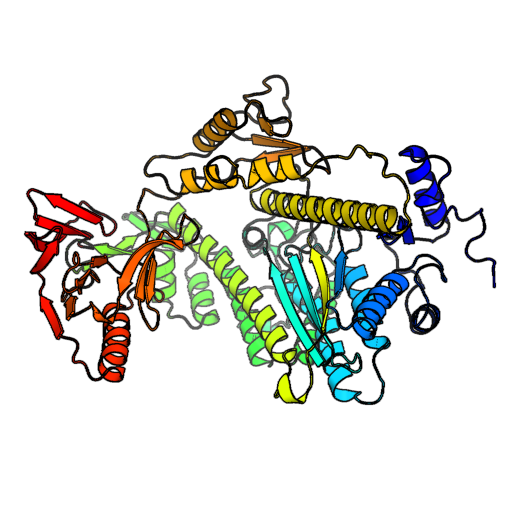09 THR A CA 1
ATOM 869 C C . THR A 1 109 ? 1.064 -0.376 13.735 1.00 84.06 109 THR A C 1
ATOM 871 O O . THR A 1 109 ? 0.440 -1.427 13.868 1.00 84.06 109 THR A O 1
ATOM 874 N N . GLU A 1 110 ? 1.642 0.240 14.771 1.00 88.38 110 GLU A N 1
ATOM 875 C CA . GLU A 1 110 ? 1.597 -0.276 16.146 1.00 88.38 110 GLU A CA 1
ATOM 876 C C . GLU A 1 110 ? 0.184 -0.193 16.735 1.00 88.38 110 GLU A C 1
ATOM 878 O O . GLU A 1 110 ? -0.302 -1.160 17.321 1.00 88.38 110 GLU A O 1
ATOM 883 N N . ALA A 1 111 ? -0.540 0.903 16.491 1.00 92.81 111 ALA A N 1
ATOM 884 C CA . ALA A 1 111 ? -1.946 1.005 16.871 1.00 92.81 111 ALA A CA 1
ATOM 885 C C . ALA A 1 111 ? -2.793 -0.090 16.195 1.00 92.81 111 ALA A C 1
ATOM 887 O O . ALA A 1 111 ? -3.590 -0.754 16.858 1.00 92.81 111 ALA A O 1
ATOM 888 N N . SER A 1 112 ? -2.574 -0.348 14.900 1.00 89.56 112 SER A N 1
ATOM 889 C CA . SER A 1 112 ? -3.222 -1.457 14.191 1.00 89.56 112 SER A CA 1
ATOM 890 C C . SER A 1 112 ? -2.930 -2.796 14.881 1.00 89.56 112 SER A C 1
ATOM 892 O O . SER A 1 112 ? -3.867 -3.513 15.225 1.00 89.56 112 SER A O 1
ATOM 894 N N . LYS A 1 113 ? -1.660 -3.102 15.196 1.00 86.81 113 LYS A N 1
ATOM 895 C CA . LYS A 1 113 ? -1.267 -4.333 15.914 1.00 86.81 113 LYS A CA 1
ATOM 896 C C . LYS A 1 113 ? -1.987 -4.478 17.257 1.00 86.81 113 LYS A C 1
ATOM 898 O O . LYS A 1 113 ? -2.534 -5.545 17.535 1.00 86.81 113 LYS A O 1
ATOM 903 N N . HIS A 1 114 ? -2.040 -3.426 18.069 1.00 91.56 114 HIS A N 1
ATOM 904 C CA . HIS A 1 114 ? -2.712 -3.466 19.370 1.00 91.56 114 HIS A CA 1
ATOM 905 C C . HIS A 1 114 ? -4.236 -3.618 19.252 1.00 91.56 114 HIS A C 1
ATOM 907 O O . HIS A 1 114 ? -4.831 -4.372 20.022 1.00 91.56 114 HIS A O 1
ATOM 913 N N . ILE A 1 115 ? -4.877 -2.982 18.266 1.00 91.75 115 ILE A N 1
ATOM 914 C CA . ILE A 1 115 ? -6.303 -3.206 17.968 1.00 91.75 115 ILE A CA 1
ATOM 915 C C . ILE A 1 115 ? -6.544 -4.681 17.630 1.00 91.75 115 ILE A C 1
ATOM 917 O O . ILE A 1 115 ? -7.450 -5.297 18.191 1.00 91.75 115 ILE A O 1
ATOM 921 N N . MET A 1 116 ? -5.707 -5.266 16.769 1.00 85.69 116 MET A N 1
ATOM 922 C CA . MET A 1 116 ? -5.813 -6.680 16.396 1.00 85.69 116 MET A CA 1
ATOM 923 C C . MET A 1 116 ? -5.615 -7.604 17.604 1.00 85.69 116 MET A C 1
ATOM 925 O O . MET A 1 116 ? -6.375 -8.553 17.781 1.00 85.69 116 MET A O 1
ATOM 929 N N . GLN A 1 117 ? -4.636 -7.312 18.468 1.00 86.38 117 GLN A N 1
ATOM 930 C CA . GLN A 1 117 ? -4.402 -8.055 19.712 1.00 86.38 117 GLN A CA 1
ATOM 931 C C . GLN A 1 117 ? -5.609 -7.994 20.653 1.00 86.38 117 GLN A C 1
ATOM 933 O O . GLN A 1 117 ? -5.984 -9.014 21.230 1.00 86.38 117 GLN A O 1
ATOM 938 N N . TYR A 1 118 ? -6.233 -6.821 20.789 1.00 90.50 118 TYR A N 1
ATOM 939 C CA . TYR A 1 118 ? -7.434 -6.651 21.600 1.00 90.50 118 TYR A CA 1
ATOM 940 C C . TYR A 1 118 ? -8.601 -7.468 21.052 1.00 90.50 118 TYR A C 1
ATOM 942 O O . TYR A 1 118 ? -9.182 -8.270 21.781 1.00 90.50 118 TYR A O 1
ATOM 950 N N . ILE A 1 119 ? -8.910 -7.294 19.762 1.00 86.50 119 ILE A N 1
ATOM 951 C CA . ILE A 1 119 ? -9.995 -8.004 19.078 1.00 86.50 119 ILE A CA 1
ATOM 952 C C . ILE A 1 119 ? -9.810 -9.514 19.228 1.00 86.50 119 ILE A C 1
ATOM 954 O O . ILE A 1 119 ? -10.756 -10.214 19.568 1.00 86.50 119 ILE A O 1
ATOM 958 N N . ALA A 1 120 ? -8.586 -10.008 19.055 1.00 80.88 120 ALA A N 1
ATOM 959 C CA . ALA A 1 120 ? -8.285 -11.424 19.182 1.00 80.88 120 ALA A CA 1
ATOM 960 C C . ALA A 1 120 ? -8.365 -11.966 20.623 1.00 80.88 120 ALA A C 1
ATOM 962 O O . ALA A 1 120 ? -8.462 -13.176 20.816 1.00 80.88 120 ALA A O 1
ATOM 963 N N . ALA A 1 121 ? -8.286 -11.105 21.640 1.00 82.94 121 ALA A N 1
ATOM 964 C CA . ALA A 1 121 ? -8.334 -11.509 23.043 1.00 82.94 121 ALA A CA 1
ATOM 965 C C . ALA A 1 121 ? -9.754 -11.520 23.630 1.00 82.94 121 ALA A C 1
ATOM 967 O O . ALA A 1 121 ? -10.012 -12.257 24.579 1.00 82.94 121 ALA A O 1
ATOM 968 N N . VAL A 1 122 ? -10.675 -10.713 23.094 1.00 81.56 122 VAL A N 1
ATOM 969 C CA . VAL A 1 122 ? -12.044 -10.570 23.634 1.00 81.56 122 VAL A CA 1
ATOM 970 C C . VAL A 1 122 ? -13.059 -11.566 23.062 1.00 81.56 122 VAL A C 1
ATOM 972 O O . VAL A 1 122 ? -14.246 -11.490 23.384 1.00 81.56 122 VAL A O 1
ATOM 975 N N . THR A 1 123 ? -12.602 -12.503 22.235 1.00 75.62 123 THR A N 1
ATOM 976 C CA . THR A 1 123 ? -13.423 -13.499 21.530 1.00 75.62 123 THR A CA 1
ATOM 977 C C . THR A 1 123 ? -13.568 -14.794 22.333 1.00 75.62 123 THR A C 1
ATOM 979 O O . THR A 1 123 ? -12.784 -15.074 23.241 1.00 75.62 123 THR A O 1
ATOM 982 N N . ASN A 1 124 ? -14.617 -15.572 22.068 1.00 64.69 124 ASN A N 1
ATOM 983 C CA . ASN A 1 124 ? -15.128 -16.571 23.001 1.00 64.69 124 ASN A CA 1
ATOM 984 C C . ASN A 1 124 ? -14.186 -17.797 23.138 1.00 64.69 124 ASN A C 1
ATOM 986 O O . ASN A 1 124 ? -13.736 -18.352 22.133 1.00 64.69 124 ASN A O 1
ATOM 990 N N . PRO A 1 125 ? -13.911 -18.309 24.358 1.00 59.31 125 PRO A N 1
ATOM 991 C CA . PRO A 1 125 ? -12.943 -19.395 24.572 1.00 59.31 125 PRO A CA 1
ATOM 992 C C . PRO A 1 125 ? -13.388 -20.794 24.119 1.00 59.31 125 PRO A C 1
ATOM 994 O O . PRO A 1 125 ? -12.658 -21.755 24.373 1.00 59.31 125 PRO A O 1
ATOM 997 N N . SER A 1 126 ? -14.588 -20.954 23.556 1.00 57.41 126 SER A N 1
ATOM 998 C CA . SER A 1 126 ? -15.194 -22.258 23.247 1.00 57.41 126 SER A CA 1
ATOM 999 C C . SER A 1 126 ? -14.805 -22.812 21.868 1.00 57.41 126 SER A C 1
ATOM 1001 O O . SER A 1 126 ? -14.825 -24.028 21.697 1.00 57.41 126 SER A O 1
ATOM 1003 N N . GLN A 1 127 ? -14.366 -21.969 20.923 1.00 61.28 127 GLN A N 1
ATOM 1004 C CA . GLN A 1 127 ? -13.872 -22.361 19.587 1.00 61.28 127 GLN A CA 1
ATOM 1005 C C . GLN A 1 127 ? -12.368 -22.075 19.409 1.00 61.28 127 GLN A C 1
ATOM 1007 O O . GLN A 1 127 ? -11.929 -21.514 18.406 1.00 61.28 127 GLN A O 1
ATOM 1012 N N . ARG A 1 128 ? -11.551 -22.466 20.400 1.00 62.62 128 ARG A N 1
ATOM 1013 C CA . ARG A 1 128 ? -10.138 -22.040 20.498 1.00 62.62 128 ARG A CA 1
ATOM 1014 C C . ARG A 1 128 ? -9.313 -22.283 19.239 1.00 62.62 128 ARG A C 1
ATOM 1016 O O . ARG A 1 128 ? -8.513 -21.432 18.902 1.00 62.62 128 ARG A O 1
ATOM 1023 N N . ALA A 1 129 ? -9.467 -23.418 18.560 1.00 70.25 129 ALA A N 1
ATOM 1024 C CA . ALA A 1 129 ? -8.552 -23.778 17.475 1.00 70.25 129 ALA A CA 1
ATOM 1025 C C . ALA A 1 129 ? -8.688 -22.869 16.240 1.00 70.25 129 ALA A C 1
ATOM 1027 O O . ALA A 1 129 ? -7.680 -22.437 15.688 1.00 70.25 129 ALA A O 1
ATOM 1028 N N . GLU A 1 130 ? -9.915 -22.559 15.816 1.00 71.12 130 GLU A N 1
ATOM 1029 C CA . GLU A 1 130 ? -10.156 -21.739 14.623 1.00 71.12 130 GLU A CA 1
ATOM 1030 C C . GLU A 1 130 ? -9.908 -20.253 14.895 1.00 71.12 130 GLU A C 1
ATOM 1032 O O . GLU A 1 130 ? -9.211 -19.596 14.120 1.00 71.12 130 GLU A O 1
ATOM 1037 N N . VAL A 1 131 ? -10.359 -19.767 16.054 1.00 70.69 131 VAL A N 1
ATOM 1038 C CA . VAL A 1 131 ? -10.082 -18.407 16.534 1.00 70.69 131 VAL A CA 1
ATOM 1039 C C . VAL A 1 131 ? -8.575 -18.178 16.688 1.00 70.69 131 VAL A C 1
ATOM 1041 O O . VAL A 1 131 ? -8.050 -17.179 16.198 1.00 70.69 131 VAL A O 1
ATOM 1044 N N . GLU A 1 132 ? -7.847 -19.120 17.299 1.00 75.00 132 GLU A N 1
ATOM 1045 C CA . GLU A 1 132 ? -6.394 -19.009 17.488 1.00 75.00 132 GLU A CA 1
ATOM 1046 C C . GLU A 1 132 ? -5.639 -19.106 16.155 1.00 75.00 132 GLU A C 1
ATOM 1048 O O . GLU A 1 132 ? -4.641 -18.413 15.962 1.00 75.00 132 GLU A O 1
ATOM 1053 N N . ARG A 1 133 ? -6.131 -19.904 15.197 1.00 81.19 133 ARG A N 1
ATOM 1054 C CA . ARG A 1 133 ? -5.584 -19.964 13.833 1.00 81.19 133 ARG A CA 1
ATOM 1055 C C . ARG A 1 133 ? -5.696 -18.609 13.136 1.00 81.19 133 ARG A C 1
ATOM 1057 O O . ARG A 1 133 ? -4.680 -18.086 12.686 1.00 81.19 133 ARG A O 1
ATOM 1064 N N . VAL A 1 134 ? -6.901 -18.037 13.062 1.00 78.19 134 VAL A N 1
ATOM 1065 C CA . VAL A 1 134 ? -7.149 -16.742 12.400 1.00 78.19 134 VAL A CA 1
ATOM 1066 C C . VAL A 1 134 ? -6.343 -15.635 13.079 1.00 78.19 134 VAL A C 1
ATOM 1068 O O . VAL A 1 134 ? -5.645 -14.879 12.408 1.00 78.19 134 VAL A O 1
ATOM 1071 N N . LYS A 1 135 ? -6.333 -15.607 14.415 1.00 76.00 135 LYS A N 1
ATOM 1072 C CA . LYS A 1 135 ? -5.507 -14.696 15.218 1.00 76.00 135 LYS A CA 1
ATOM 1073 C C . LYS A 1 135 ? -4.019 -14.796 14.885 1.00 76.00 135 LYS A C 1
ATOM 1075 O O . LYS A 1 135 ? -3.383 -13.772 14.635 1.00 76.00 135 LYS A O 1
ATOM 1080 N N . ASN A 1 136 ? -3.454 -16.003 14.889 1.00 81.38 136 ASN A N 1
ATOM 1081 C CA . ASN A 1 136 ? -2.028 -16.197 14.633 1.00 81.38 136 ASN A CA 1
ATOM 1082 C C . ASN A 1 136 ? -1.654 -15.753 13.220 1.00 81.38 136 ASN A C 1
ATOM 1084 O O . ASN A 1 136 ? -0.641 -15.079 13.046 1.00 81.38 136 ASN A O 1
ATOM 1088 N N . VAL A 1 137 ? -2.497 -16.055 12.231 1.00 85.31 137 VAL A N 1
ATOM 1089 C CA . VAL A 1 137 ? -2.286 -15.614 10.848 1.00 85.31 137 VAL A CA 1
ATOM 1090 C C . VAL A 1 137 ? -2.365 -14.090 10.739 1.00 85.31 137 VAL A C 1
ATOM 1092 O O . VAL A 1 137 ? -1.472 -13.497 10.144 1.00 85.31 137 VAL A O 1
ATOM 1095 N N . LEU A 1 138 ? -3.355 -13.437 11.357 1.00 80.12 138 LEU A N 1
ATOM 1096 C CA . LEU A 1 138 ? -3.514 -11.974 11.326 1.00 80.12 138 LEU A CA 1
ATOM 1097 C C . LEU A 1 138 ? -2.344 -11.228 11.985 1.00 80.12 138 LEU A C 1
ATOM 1099 O O . LEU A 1 138 ? -1.878 -10.210 11.475 1.00 80.12 138 LEU A O 1
ATOM 1103 N N . LEU A 1 139 ? -1.844 -11.724 13.118 1.00 82.12 139 LEU A N 1
ATOM 1104 C CA . LEU A 1 139 ? -0.716 -11.094 13.806 1.00 82.12 139 LEU A CA 1
ATOM 1105 C C . LEU A 1 139 ? 0.605 -11.335 13.061 1.00 82.12 139 LEU A C 1
ATOM 1107 O O . LEU A 1 139 ? 1.411 -10.415 12.917 1.00 82.12 139 LEU A O 1
ATOM 1111 N N . LYS A 1 140 ? 0.829 -12.554 12.551 1.00 89.12 140 LYS A N 1
ATOM 1112 C CA . LYS A 1 140 ? 2.061 -12.912 11.829 1.00 89.12 140 LYS A CA 1
ATOM 1113 C C . LYS A 1 140 ? 2.102 -12.356 10.406 1.00 89.12 140 LYS A C 1
ATOM 1115 O O . LYS A 1 140 ? 3.190 -12.038 9.930 1.00 89.12 140 LYS A O 1
ATOM 1120 N N . SER A 1 141 ? 0.956 -12.163 9.749 1.00 91.06 141 SER A N 1
ATOM 1121 C CA . SER A 1 141 ? 0.888 -11.564 8.409 1.00 91.06 141 SER A CA 1
ATOM 1122 C C . SER A 1 141 ? 1.482 -10.164 8.385 1.00 91.06 141 SER A C 1
ATOM 1124 O O . SER A 1 141 ? 2.144 -9.810 7.417 1.00 91.06 141 SER A O 1
ATOM 1126 N N . THR A 1 142 ? 1.337 -9.396 9.469 1.00 88.56 142 THR A N 1
ATOM 1127 C CA . THR A 1 142 ? 1.939 -8.062 9.572 1.00 88.56 142 THR A CA 1
ATOM 1128 C C . THR A 1 142 ? 3.461 -8.129 9.442 1.00 88.56 142 THR A C 1
ATOM 1130 O O . THR A 1 142 ? 4.020 -7.364 8.671 1.00 88.56 142 THR A O 1
ATOM 1133 N N . CYS A 1 143 ? 4.129 -9.087 10.093 1.00 91.75 143 CYS A N 1
ATOM 1134 C CA . CYS A 1 143 ? 5.582 -9.259 9.976 1.00 91.75 143 CYS A CA 1
ATOM 1135 C C . CYS A 1 143 ? 6.015 -9.533 8.524 1.00 91.75 143 CYS A C 1
ATOM 1137 O O . CYS A 1 143 ? 6.941 -8.899 8.019 1.00 91.75 143 CYS A O 1
ATOM 1139 N N . VAL A 1 144 ? 5.296 -10.418 7.826 1.00 95.69 144 VAL A N 1
ATOM 1140 C CA . VAL A 1 144 ? 5.566 -10.717 6.413 1.00 95.69 144 VAL A CA 1
ATOM 1141 C C . VAL A 1 144 ? 5.308 -9.489 5.540 1.00 95.69 144 VAL A C 1
ATOM 1143 O O . VAL A 1 144 ? 6.161 -9.104 4.751 1.00 95.69 144 VAL A O 1
ATOM 1146 N N . LEU A 1 145 ? 4.167 -8.822 5.693 1.00 94.31 145 LEU A N 1
ATOM 1147 C CA . LEU A 1 145 ? 3.828 -7.650 4.886 1.00 94.31 145 LEU A CA 1
ATOM 1148 C C . LEU A 1 145 ? 4.776 -6.472 5.131 1.00 94.31 145 LEU A C 1
ATOM 1150 O O . LEU A 1 145 ? 5.073 -5.746 4.189 1.00 94.31 145 LEU A O 1
ATOM 1154 N N . GLU A 1 146 ? 5.295 -6.298 6.347 1.00 92.56 146 GLU A N 1
ATOM 1155 C CA . GLU A 1 146 ? 6.317 -5.288 6.630 1.00 92.56 146 GLU A CA 1
ATOM 1156 C C . GLU A 1 146 ? 7.629 -5.591 5.891 1.00 92.56 146 GLU A C 1
ATOM 1158 O O . GLU A 1 146 ? 8.248 -4.675 5.353 1.00 92.56 146 GLU A O 1
ATOM 1163 N N . ALA A 1 147 ? 8.034 -6.858 5.768 1.00 96.00 147 ALA A N 1
ATOM 1164 C CA . ALA A 1 147 ? 9.234 -7.215 5.011 1.00 96.00 147 ALA A CA 1
ATOM 1165 C C . ALA A 1 147 ? 9.147 -6.788 3.530 1.00 96.00 147 ALA A C 1
ATOM 1167 O O . ALA A 1 147 ? 10.101 -6.228 2.987 1.00 96.00 147 ALA A O 1
ATOM 1168 N N . PHE A 1 148 ? 8.000 -7.007 2.879 1.00 97.38 148 PHE A N 1
ATOM 1169 C CA . PHE A 1 148 ? 7.809 -6.718 1.445 1.00 97.38 148 PHE A CA 1
ATOM 1170 C C . PHE A 1 148 ? 7.197 -5.342 1.150 1.00 97.38 148 PHE A C 1
ATOM 1172 O O . PHE A 1 148 ? 7.211 -4.882 0.014 1.00 97.38 148 PHE A O 1
ATOM 1179 N N . GLY A 1 149 ? 6.609 -4.693 2.145 1.00 94.19 149 GLY A N 1
ATOM 1180 C CA . GLY A 1 149 ? 5.848 -3.462 1.964 1.00 94.19 149 GLY A CA 1
ATOM 1181 C C . GLY A 1 149 ? 6.444 -2.257 2.678 1.00 94.19 149 GLY A C 1
ATOM 1182 O O . GLY A 1 149 ? 6.044 -1.130 2.378 1.00 94.19 149 GLY A O 1
ATOM 1183 N N . ASN A 1 150 ? 7.411 -2.454 3.582 1.00 92.88 150 ASN A N 1
ATOM 1184 C CA . ASN A 1 150 ? 8.037 -1.363 4.317 1.00 92.88 150 ASN A CA 1
ATOM 1185 C C . ASN A 1 150 ? 9.478 -1.117 3.881 1.00 92.88 150 ASN A C 1
ATOM 1187 O O . ASN A 1 150 ? 10.187 -1.997 3.390 1.00 92.88 150 ASN A O 1
ATOM 1191 N N . ALA A 1 151 ? 9.913 0.120 4.102 1.00 91.69 151 ALA A N 1
ATOM 1192 C CA . ALA A 1 151 ? 11.277 0.550 3.867 1.00 91.69 151 ALA A CA 1
ATOM 1193 C C . ALA A 1 151 ? 11.716 1.585 4.905 1.00 91.69 151 ALA A C 1
ATOM 1195 O O . ALA A 1 151 ? 10.898 2.258 5.541 1.00 91.69 151 ALA A O 1
ATOM 1196 N N . ARG A 1 152 ? 13.034 1.744 5.039 1.00 90.12 152 ARG A N 1
ATOM 1197 C CA . ARG A 1 152 ? 13.629 2.831 5.821 1.00 90.12 152 ARG A CA 1
ATOM 1198 C C . ARG A 1 152 ? 13.623 4.120 5.004 1.00 90.12 152 ARG A C 1
ATOM 1200 O O . ARG A 1 152 ? 14.208 4.159 3.922 1.00 90.12 152 ARG A O 1
ATOM 1207 N N . THR A 1 153 ? 13.023 5.165 5.561 1.00 84.62 153 THR A N 1
ATOM 1208 C CA . THR A 1 153 ? 13.057 6.544 5.060 1.00 84.62 153 THR A CA 1
ATOM 1209 C C . THR A 1 153 ? 13.885 7.428 5.992 1.00 84.62 153 THR A C 1
ATOM 1211 O O . THR A 1 153 ? 14.315 6.998 7.065 1.00 84.62 153 THR A O 1
ATOM 1214 N N . ASN A 1 154 ? 14.074 8.694 5.617 1.00 81.94 154 ASN A N 1
ATOM 1215 C CA . ASN A 1 154 ? 14.766 9.671 6.466 1.00 81.94 154 ASN A CA 1
ATOM 1216 C C . ASN A 1 154 ? 14.022 9.998 7.776 1.00 81.94 154 ASN A C 1
ATOM 1218 O O . ASN A 1 154 ? 14.631 10.507 8.711 1.00 81.94 154 ASN A O 1
ATOM 1222 N N . ARG A 1 155 ? 12.711 9.725 7.849 1.00 76.69 155 ARG A N 1
ATOM 1223 C CA . ARG A 1 155 ? 11.870 10.027 9.023 1.00 76.69 155 ARG A CA 1
ATOM 1224 C C . ARG A 1 155 ? 11.506 8.794 9.842 1.00 76.69 155 ARG A C 1
ATOM 1226 O O . ARG A 1 155 ? 11.235 8.912 11.029 1.00 76.69 155 ARG A O 1
ATOM 1233 N N . ASN A 1 156 ? 11.467 7.622 9.213 1.00 80.62 156 ASN A N 1
ATOM 1234 C CA . ASN A 1 156 ? 10.983 6.400 9.837 1.00 80.62 156 ASN A CA 1
ATOM 1235 C C . ASN A 1 156 ? 11.793 5.194 9.342 1.00 80.62 156 ASN A C 1
ATOM 1237 O O . ASN A 1 156 ? 11.909 4.955 8.141 1.00 80.62 156 ASN A O 1
ATOM 1241 N N . HIS A 1 157 ? 12.334 4.409 10.272 1.00 84.88 157 HIS A N 1
ATOM 1242 C CA . HIS A 1 157 ? 13.134 3.228 9.956 1.00 84.88 157 HIS A CA 1
ATOM 1243 C C . HIS A 1 157 ? 12.298 2.055 9.413 1.00 84.88 157 HIS A C 1
ATOM 1245 O O . HIS A 1 157 ? 12.845 1.203 8.715 1.00 84.88 157 HIS A O 1
ATOM 1251 N N . ASN A 1 158 ? 10.987 2.039 9.672 1.00 87.12 158 ASN A N 1
ATOM 1252 C CA . ASN A 1 158 ? 10.056 1.010 9.218 1.00 87.12 158 ASN A CA 1
ATOM 1253 C C . ASN A 1 158 ? 8.756 1.644 8.681 1.00 87.12 158 ASN A C 1
ATOM 1255 O O . ASN A 1 158 ? 7.689 1.545 9.282 1.00 87.12 158 ASN A O 1
ATOM 1259 N N . SER A 1 159 ? 8.850 2.370 7.564 1.00 86.69 159 SER A N 1
ATOM 1260 C CA . SER A 1 159 ? 7.709 3.068 6.961 1.00 86.69 159 SER A CA 1
ATOM 1261 C C . SER A 1 159 ? 6.945 2.168 5.999 1.00 86.69 159 SER A C 1
ATOM 1263 O O . SER A 1 159 ? 7.520 1.737 5.000 1.00 86.69 159 SER A O 1
ATOM 1265 N N . SER A 1 160 ? 5.639 1.991 6.217 1.00 88.94 160 SER A N 1
ATOM 1266 C CA . SER A 1 160 ? 4.732 1.380 5.237 1.00 88.94 160 SER A CA 1
ATOM 1267 C C . SER A 1 160 ? 4.749 2.165 3.923 1.00 88.94 160 SER A C 1
ATOM 1269 O O . SER A 1 160 ? 4.563 3.384 3.929 1.00 88.94 160 SER A O 1
ATOM 1271 N N . ARG A 1 161 ? 4.993 1.478 2.801 1.00 88.56 161 ARG A N 1
ATOM 1272 C CA . ARG A 1 161 ? 4.995 2.033 1.430 1.00 88.56 161 ARG A CA 1
ATOM 1273 C C . ARG A 1 161 ? 3.840 1.485 0.582 1.00 88.56 161 ARG A C 1
ATOM 1275 O O . ARG A 1 161 ? 3.932 1.413 -0.641 1.00 88.56 161 ARG A O 1
ATOM 1282 N N . PHE A 1 162 ? 2.772 1.066 1.253 1.00 88.06 162 PHE A N 1
ATOM 1283 C CA . PHE A 1 162 ? 1.499 0.621 0.694 1.00 88.06 162 PHE A CA 1
ATOM 1284 C C . PHE A 1 162 ? 0.391 0.904 1.721 1.00 88.06 162 PHE A C 1
ATOM 1286 O O . PHE A 1 162 ? 0.667 1.033 2.915 1.00 88.06 162 PHE A O 1
ATOM 1293 N N . GLY A 1 163 ? -0.849 1.044 1.261 1.00 86.56 163 GLY A N 1
ATOM 1294 C CA . GLY A 1 163 ? -2.030 1.118 2.119 1.00 86.56 163 GLY A CA 1
ATOM 1295 C C . GLY A 1 163 ? -2.561 -0.280 2.419 1.00 86.56 163 GLY A C 1
ATOM 1296 O O . GLY A 1 163 ? -2.613 -1.122 1.520 1.00 86.56 163 GLY A O 1
ATOM 1297 N N . LYS A 1 164 ? -2.970 -0.526 3.662 1.00 88.94 164 LYS A N 1
ATOM 1298 C CA . LYS A 1 164 ? -3.453 -1.825 4.132 1.00 88.94 164 LYS A CA 1
ATOM 1299 C C . LYS A 1 164 ? -4.848 -1.669 4.727 1.00 88.94 164 LYS A C 1
ATOM 1301 O O . LYS A 1 164 ? -5.045 -0.937 5.690 1.00 88.94 164 LYS A O 1
ATOM 1306 N N . TYR A 1 165 ? -5.813 -2.389 4.175 1.00 90.06 165 TYR A N 1
ATOM 1307 C CA . TYR A 1 165 ? -7.121 -2.575 4.792 1.00 90.06 165 TYR A CA 1
ATOM 1308 C C . TYR A 1 165 ? -7.274 -4.045 5.146 1.00 90.06 165 TYR A C 1
ATOM 1310 O O . TYR A 1 165 ? -7.021 -4.905 4.307 1.00 90.06 165 TYR A O 1
ATOM 1318 N N . MET A 1 166 ? -7.643 -4.328 6.386 1.00 89.31 166 MET A N 1
ATOM 1319 C CA . MET A 1 166 ? -7.878 -5.688 6.856 1.00 89.31 166 MET A CA 1
ATOM 1320 C C . MET A 1 166 ? -9.331 -5.787 7.283 1.00 89.31 166 MET A C 1
ATOM 1322 O O . MET A 1 166 ? -9.749 -5.023 8.151 1.00 89.31 166 MET A O 1
ATOM 1326 N N . ASP A 1 167 ? -10.085 -6.702 6.691 1.00 89.38 167 ASP A N 1
ATOM 1327 C CA . ASP A 1 167 ? -11.378 -7.100 7.220 1.00 89.38 167 ASP A CA 1
ATOM 1328 C C . ASP A 1 167 ? -11.220 -8.345 8.106 1.00 89.38 167 ASP A C 1
ATOM 1330 O O . ASP A 1 167 ? -10.390 -9.228 7.878 1.00 89.38 167 ASP A O 1
ATOM 1334 N N . ILE A 1 168 ? -11.967 -8.362 9.205 1.00 87.94 168 ILE A N 1
ATOM 1335 C CA . ILE A 1 168 ? -12.064 -9.507 10.102 1.00 87.94 168 ILE A CA 1
ATOM 1336 C C . ILE A 1 168 ? -13.532 -9.884 10.138 1.00 87.94 168 ILE A C 1
ATOM 1338 O O . ILE A 1 168 ? -14.372 -9.086 10.564 1.00 87.94 168 ILE A O 1
ATOM 1342 N N . ASN A 1 169 ? -13.827 -11.095 9.688 1.00 87.94 169 ASN A N 1
ATOM 1343 C CA . ASN A 1 169 ? -15.179 -11.619 9.622 1.00 87.94 169 ASN A CA 1
ATOM 1344 C C . ASN A 1 169 ? -15.550 -12.227 10.970 1.00 87.94 169 ASN A C 1
ATOM 1346 O O . ASN A 1 169 ? -14.802 -13.040 11.518 1.00 87.94 169 ASN A O 1
ATOM 1350 N N . PHE A 1 170 ? -16.726 -11.867 11.474 1.00 86.69 170 PHE A N 1
ATOM 1351 C CA . PHE A 1 170 ? -17.293 -12.390 12.708 1.00 86.69 170 PHE A CA 1
ATOM 1352 C C . PHE A 1 170 ? -18.573 -13.161 12.430 1.00 86.69 170 PHE A C 1
ATOM 1354 O O . PHE A 1 170 ? -19.375 -12.788 11.569 1.00 86.69 170 PHE A O 1
ATOM 1361 N N . ASP A 1 171 ? -18.771 -14.238 13.181 1.00 83.81 171 ASP A N 1
ATOM 1362 C CA . ASP A 1 171 ? -20.059 -14.911 13.248 1.00 83.81 171 ASP A CA 1
ATOM 1363 C C . ASP A 1 171 ? -21.083 -14.129 14.088 1.00 83.81 171 ASP A C 1
ATOM 1365 O O . ASP A 1 171 ? -20.781 -13.122 14.734 1.00 83.81 171 ASP A O 1
ATOM 1369 N N . PHE A 1 172 ? -22.320 -14.624 14.123 1.00 80.44 172 PHE A N 1
ATOM 1370 C CA . PHE A 1 172 ? -23.394 -14.012 14.909 1.00 80.44 172 PHE A CA 1
ATOM 1371 C C . PHE A 1 172 ? -23.140 -14.029 16.431 1.00 80.44 172 PHE A C 1
ATOM 1373 O O . PHE A 1 172 ? -23.803 -13.302 17.173 1.00 80.44 172 PHE A O 1
ATOM 1380 N N . LYS A 1 173 ? -22.214 -14.866 16.925 1.00 79.88 173 LYS A N 1
ATOM 1381 C CA . LYS A 1 173 ? -21.806 -14.914 18.340 1.00 79.88 173 LYS A CA 1
ATOM 1382 C C . LYS A 1 173 ? -20.737 -13.861 18.650 1.00 79.88 173 LYS A C 1
ATOM 1384 O O . LYS A 1 173 ? -20.507 -13.543 19.826 1.00 79.88 173 LYS A O 1
ATOM 1389 N N . GLY A 1 174 ? -20.144 -13.269 17.616 1.00 81.69 174 GLY A N 1
ATOM 1390 C CA . GLY A 1 174 ? -19.053 -12.310 17.701 1.00 81.69 174 GLY A CA 1
ATOM 1391 C C . GLY A 1 174 ? -17.684 -12.979 17.795 1.00 81.69 174 GLY A C 1
ATOM 1392 O O . GLY A 1 174 ? -16.791 -12.389 18.407 1.00 81.69 174 GLY A O 1
ATOM 1393 N N . ASP A 1 175 ? -17.531 -14.182 17.236 1.00 81.62 175 ASP A N 1
ATOM 1394 C CA . ASP A 1 175 ? -16.268 -14.915 17.142 1.00 81.62 175 ASP A CA 1
ATOM 1395 C C . ASP A 1 175 ? -15.635 -14.743 15.749 1.00 81.62 175 ASP A C 1
ATOM 1397 O O . ASP A 1 175 ? -16.357 -14.748 14.749 1.00 81.62 175 ASP A O 1
ATOM 1401 N N . PRO A 1 176 ? -14.305 -14.550 15.655 1.00 82.44 176 PRO A N 1
ATOM 1402 C CA . PRO A 1 176 ? -13.619 -14.301 14.401 1.00 82.44 176 PRO A CA 1
ATOM 1403 C C . PRO A 1 176 ? -13.477 -15.618 13.649 1.00 82.44 176 PRO A C 1
ATOM 1405 O O . PRO A 1 176 ? -12.898 -16.584 14.145 1.00 82.44 176 PRO A O 1
ATOM 1408 N N . VAL A 1 177 ? -13.992 -15.639 12.431 1.00 81.69 177 VAL A N 1
ATOM 1409 C CA . VAL A 1 177 ? -14.031 -16.837 11.584 1.00 81.69 177 VAL A CA 1
ATOM 1410 C C . VAL A 1 177 ? -13.014 -16.779 10.447 1.00 81.69 177 VAL A C 1
ATOM 1412 O O . VAL A 1 177 ? -12.603 -17.807 9.919 1.00 81.69 177 VAL A O 1
ATOM 1415 N N . GLY A 1 178 ? -12.572 -15.580 10.075 1.00 85.31 178 GLY A N 1
ATOM 1416 C CA . GLY A 1 178 ? -11.677 -15.365 8.951 1.00 85.31 178 GLY A CA 1
ATOM 1417 C C . GLY A 1 178 ? -11.413 -13.889 8.715 1.00 85.31 178 GLY A C 1
ATOM 1418 O O . GLY A 1 178 ? -11.722 -13.046 9.559 1.00 85.31 178 GLY A O 1
ATOM 1419 N N . GLY A 1 179 ? -10.848 -13.584 7.557 1.00 86.38 179 GLY A N 1
ATOM 1420 C CA . GLY A 1 179 ? -10.566 -12.218 7.147 1.00 86.38 179 GLY A CA 1
ATOM 1421 C C . GLY A 1 179 ? -9.872 -12.156 5.797 1.00 86.38 179 GLY A C 1
ATOM 1422 O O . GLY A 1 179 ? -9.541 -13.179 5.194 1.00 86.38 179 GLY A O 1
ATOM 1423 N N . HIS A 1 180 ? -9.646 -10.940 5.343 1.00 89.19 180 HIS A N 1
ATOM 1424 C CA . HIS A 1 180 ? -9.099 -10.613 4.044 1.00 89.19 180 HIS A CA 1
ATOM 1425 C C . HIS A 1 180 ? -8.287 -9.325 4.160 1.00 89.19 180 HIS A C 1
ATOM 1427 O O . HIS A 1 180 ? -8.673 -8.338 4.789 1.00 89.19 180 HIS A O 1
ATOM 1433 N N . ILE A 1 181 ? -7.112 -9.336 3.545 1.00 91.06 181 ILE A N 1
ATOM 1434 C CA . ILE A 1 181 ? -6.216 -8.192 3.485 1.00 91.06 181 ILE A CA 1
ATOM 1435 C C . ILE A 1 181 ? -6.268 -7.634 2.072 1.00 91.06 181 ILE A C 1
ATOM 1437 O O . ILE A 1 181 ? -5.911 -8.304 1.102 1.00 91.06 181 ILE A O 1
ATOM 1441 N N . HIS A 1 182 ? -6.654 -6.371 1.971 1.00 89.94 182 HIS A N 1
ATOM 1442 C CA . HIS A 1 182 ? -6.552 -5.586 0.757 1.00 89.94 182 HIS A CA 1
ATOM 1443 C C . HIS A 1 182 ? -5.320 -4.687 0.838 1.00 89.94 182 HIS A C 1
ATOM 1445 O O . HIS A 1 182 ? -5.167 -3.884 1.764 1.00 89.94 182 HIS A O 1
ATOM 1451 N N . SER A 1 183 ? -4.450 -4.799 -0.160 1.00 89.31 183 SER A N 1
ATOM 1452 C CA . SER A 1 183 ? -3.300 -3.915 -0.323 1.00 89.31 183 SER A CA 1
ATOM 1453 C C . SER A 1 183 ? -3.541 -2.894 -1.431 1.00 89.31 183 SER A C 1
ATOM 1455 O O . SER A 1 183 ? -4.000 -3.254 -2.515 1.00 89.31 183 SER A O 1
ATOM 1457 N N . TYR A 1 184 ? -3.154 -1.643 -1.197 1.00 83.94 184 TYR A N 1
ATOM 1458 C CA . TYR A 1 184 ? -3.327 -0.539 -2.138 1.00 83.94 184 TYR A CA 1
ATOM 1459 C C . TYR A 1 184 ? -2.010 0.197 -2.380 1.00 83.94 184 TYR A C 1
ATOM 1461 O O . TYR A 1 184 ? -1.260 0.455 -1.444 1.00 83.94 184 TYR A O 1
ATOM 1469 N N . LEU A 1 185 ? -1.769 0.597 -3.634 1.00 78.44 185 LEU A N 1
ATOM 1470 C CA . LEU A 1 185 ? -0.738 1.575 -4.013 1.00 78.44 185 LEU A CA 1
ATOM 1471 C C . LEU A 1 185 ? 0.663 1.290 -3.435 1.00 78.44 185 LEU A C 1
ATOM 1473 O O . LEU A 1 185 ? 1.272 2.154 -2.810 1.00 78.44 185 LEU A O 1
ATOM 1477 N N . LEU A 1 186 ? 1.190 0.084 -3.673 1.00 87.19 186 LEU A N 1
ATOM 1478 C CA . LEU A 1 186 ? 2.598 -0.216 -3.398 1.00 87.19 186 LEU A CA 1
ATOM 1479 C C . LEU A 1 186 ? 3.513 0.742 -4.184 1.00 87.19 186 LEU A C 1
ATOM 1481 O O . LEU A 1 186 ? 3.403 0.842 -5.412 1.00 87.19 186 LEU A O 1
ATOM 1485 N N . GLU A 1 187 ? 4.454 1.395 -3.499 1.00 83.50 187 GLU A N 1
ATOM 1486 C CA . GLU A 1 187 ? 5.458 2.297 -4.085 1.00 83.50 187 GLU A CA 1
ATOM 1487 C C . GLU A 1 187 ? 6.525 1.524 -4.886 1.00 83.50 187 GLU A C 1
ATOM 1489 O O . GLU A 1 187 ? 7.701 1.445 -4.535 1.00 83.50 187 GLU A O 1
ATOM 1494 N N . LYS A 1 188 ? 6.121 0.916 -6.000 1.00 82.25 188 LYS A N 1
ATOM 1495 C CA . LYS A 1 188 ? 6.986 0.050 -6.814 1.00 82.25 188 LYS A CA 1
ATOM 1496 C C . LYS A 1 188 ? 8.219 0.746 -7.392 1.00 82.25 188 LYS A C 1
ATOM 1498 O O . LYS A 1 188 ? 9.192 0.071 -7.706 1.00 82.25 188 LYS A O 1
ATOM 1503 N N . SER A 1 189 ? 8.216 2.069 -7.555 1.00 81.62 189 SER A N 1
ATOM 1504 C CA . SER A 1 189 ? 9.401 2.815 -8.007 1.00 81.62 189 SER A CA 1
ATOM 1505 C C . SER A 1 189 ? 10.581 2.686 -7.046 1.00 81.62 189 SER A C 1
ATOM 1507 O O . SER A 1 189 ? 11.723 2.663 -7.514 1.00 81.62 189 SER A O 1
ATOM 1509 N N . ARG A 1 190 ? 10.316 2.473 -5.748 1.00 89.75 190 ARG A N 1
ATOM 1510 C CA . ARG A 1 190 ? 11.339 2.219 -4.726 1.00 89.75 190 ARG A CA 1
ATOM 1511 C C . ARG A 1 190 ? 12.208 1.005 -5.031 1.00 89.75 190 ARG A C 1
ATOM 1513 O O . ARG A 1 190 ? 13.367 1.001 -4.632 1.00 89.75 190 ARG A O 1
ATOM 1520 N N . VAL A 1 191 ? 11.695 0.017 -5.770 1.00 92.25 191 VAL A N 1
ATOM 1521 C CA . VAL A 1 191 ? 12.485 -1.151 -6.200 1.00 92.25 191 VAL A CA 1
ATOM 1522 C C . VAL A 1 191 ? 13.713 -0.715 -6.995 1.00 92.25 191 VAL A C 1
ATOM 1524 O O . VAL A 1 191 ? 14.775 -1.303 -6.838 1.00 92.25 191 VAL A O 1
ATOM 1527 N N . LEU A 1 192 ? 13.577 0.324 -7.820 1.00 87.44 192 LEU A N 1
ATOM 1528 C CA . LEU A 1 192 ? 14.624 0.761 -8.742 1.00 87.44 192 LEU A CA 1
ATOM 1529 C C . LEU A 1 192 ? 15.539 1.816 -8.138 1.00 87.44 192 LEU A C 1
ATOM 1531 O O . LEU A 1 192 ? 16.745 1.809 -8.373 1.00 87.44 192 LEU A O 1
ATOM 1535 N N . LYS A 1 193 ? 14.942 2.777 -7.429 1.00 82.75 193 LYS A N 1
ATOM 1536 C CA . LYS A 1 193 ? 15.628 3.981 -6.976 1.00 82.75 193 LYS A CA 1
ATOM 1537 C C . LYS A 1 193 ? 15.047 4.456 -5.660 1.00 82.75 193 LYS A C 1
ATOM 1539 O O . LYS A 1 193 ? 13.833 4.477 -5.482 1.00 82.75 193 LYS A O 1
ATOM 1544 N N . GLN A 1 194 ? 15.924 4.888 -4.765 1.00 86.25 194 GLN A N 1
ATOM 1545 C CA . GLN A 1 194 ? 15.548 5.419 -3.463 1.00 86.25 194 GLN A CA 1
ATOM 1546 C C . GLN A 1 194 ? 15.961 6.892 -3.350 1.00 86.25 194 GLN A C 1
ATOM 1548 O O . GLN A 1 194 ? 16.688 7.421 -4.197 1.00 86.25 194 GLN A O 1
ATOM 1553 N N . HIS A 1 195 ? 15.494 7.596 -2.321 1.00 80.69 195 HIS A N 1
ATOM 1554 C CA . HIS A 1 195 ? 16.059 8.903 -1.985 1.00 80.69 195 HIS A CA 1
ATOM 1555 C C . HIS A 1 195 ? 17.368 8.740 -1.205 1.00 80.69 195 HIS A C 1
ATOM 1557 O O . HIS A 1 195 ? 17.673 7.682 -0.653 1.00 80.69 195 HIS A O 1
ATOM 1563 N N . VAL A 1 196 ? 18.204 9.780 -1.206 1.00 84.19 196 VAL A N 1
ATOM 1564 C CA . VAL A 1 196 ? 19.442 9.781 -0.414 1.00 84.19 196 VAL A CA 1
ATOM 1565 C C . VAL A 1 196 ? 19.072 9.612 1.062 1.00 84.19 196 VAL A C 1
ATOM 1567 O O . VAL A 1 196 ? 18.175 10.299 1.552 1.00 84.19 196 VAL A O 1
ATOM 1570 N N . GLY A 1 197 ? 19.742 8.680 1.744 1.00 86.12 197 GLY A N 1
ATOM 1571 C CA . GLY A 1 197 ? 19.442 8.339 3.138 1.00 86.12 197 GLY A CA 1
ATOM 1572 C C . GLY A 1 197 ? 18.308 7.322 3.328 1.00 86.12 197 GLY A C 1
ATOM 1573 O O . GLY A 1 197 ? 17.948 7.022 4.464 1.00 86.12 197 GLY A O 1
ATOM 1574 N N . GLU A 1 198 ? 17.785 6.733 2.248 1.00 89.50 198 GLU A N 1
ATOM 1575 C CA . GLU A 1 198 ? 16.733 5.712 2.307 1.00 89.50 198 GLU A CA 1
ATOM 1576 C C . GLU A 1 198 ? 17.193 4.329 1.830 1.00 89.50 198 GLU A C 1
ATOM 1578 O O . GLU A 1 198 ? 18.199 4.183 1.133 1.00 89.50 198 GLU A O 1
ATOM 1583 N N . ARG A 1 199 ? 16.420 3.299 2.194 1.00 93.00 199 ARG A N 1
ATOM 1584 C CA . ARG A 1 199 ? 16.603 1.919 1.727 1.00 93.00 199 ARG A CA 1
ATOM 1585 C C . ARG A 1 199 ? 15.513 1.499 0.746 1.00 93.00 199 ARG A C 1
ATOM 1587 O O . ARG A 1 199 ? 14.440 2.109 0.666 1.00 93.00 199 ARG A O 1
ATOM 1594 N N . ASN A 1 200 ? 15.806 0.425 0.016 1.00 95.62 200 ASN A N 1
ATOM 1595 C CA . ASN A 1 200 ? 14.792 -0.371 -0.671 1.00 95.62 200 ASN A CA 1
ATOM 1596 C C . ASN A 1 200 ? 13.931 -1.134 0.369 1.00 95.62 200 ASN A C 1
ATOM 1598 O O . ASN A 1 200 ? 14.122 -0.966 1.578 1.00 95.62 200 ASN A O 1
ATOM 1602 N N . PHE A 1 201 ? 12.991 -1.963 -0.082 1.00 96.81 201 PHE A N 1
ATOM 1603 C CA . PHE A 1 201 ? 12.184 -2.813 0.794 1.00 96.81 201 PHE A CA 1
ATOM 1604 C C . PHE A 1 201 ? 13.046 -3.759 1.636 1.00 96.81 201 PHE A C 1
ATOM 1606 O O . PHE A 1 201 ? 14.068 -4.266 1.161 1.00 96.81 201 PHE A O 1
ATOM 1613 N N . HIS A 1 202 ? 12.625 -4.014 2.878 1.00 95.75 202 HIS A N 1
ATOM 1614 C CA . HIS A 1 202 ? 13.416 -4.792 3.841 1.00 95.75 202 HIS A CA 1
ATOM 1615 C C . HIS A 1 202 ? 13.722 -6.214 3.360 1.00 95.75 202 HIS A C 1
ATOM 1617 O O . HIS A 1 202 ? 14.825 -6.694 3.599 1.00 95.75 202 HIS A O 1
ATOM 1623 N N . ALA A 1 203 ? 12.811 -6.845 2.613 1.00 97.06 203 ALA A N 1
ATOM 1624 C CA . ALA A 1 203 ? 12.960 -8.203 2.087 1.00 97.06 203 ALA A CA 1
ATOM 1625 C C . ALA A 1 203 ? 14.282 -8.418 1.329 1.00 97.06 203 ALA A C 1
ATOM 1627 O O . ALA A 1 203 ? 14.907 -9.466 1.475 1.00 97.06 203 ALA A O 1
ATOM 1628 N N . PHE A 1 204 ? 14.763 -7.423 0.571 1.00 97.38 204 PHE A N 1
ATOM 1629 C CA . PHE A 1 204 ? 16.051 -7.534 -0.124 1.00 97.38 204 PHE A CA 1
ATOM 1630 C C . PHE A 1 204 ? 17.225 -7.636 0.855 1.00 97.38 204 PHE A C 1
ATOM 1632 O O . PHE A 1 204 ? 18.111 -8.467 0.680 1.00 97.38 204 PHE A O 1
ATOM 1639 N N . TYR A 1 205 ? 17.235 -6.806 1.897 1.00 95.06 205 TYR A N 1
ATOM 1640 C CA . TYR A 1 205 ? 18.306 -6.792 2.895 1.00 95.06 205 TYR A CA 1
ATOM 1641 C C . TYR A 1 205 ? 18.255 -8.036 3.783 1.00 95.06 205 TYR A C 1
ATOM 1643 O O . TYR A 1 205 ? 19.299 -8.624 4.059 1.00 95.06 205 TYR A O 1
ATOM 1651 N N . GLN A 1 206 ? 17.050 -8.470 4.152 1.00 94.62 206 GLN A N 1
ATOM 1652 C CA . GLN A 1 206 ? 16.818 -9.673 4.943 1.00 94.62 206 GLN A CA 1
ATOM 1653 C C . GLN A 1 206 ? 17.286 -10.934 4.213 1.00 94.62 206 GLN A C 1
ATOM 1655 O O . GLN A 1 206 ? 17.941 -11.758 4.833 1.00 94.62 206 GLN A O 1
ATOM 1660 N N . VAL A 1 207 ? 17.048 -11.070 2.902 1.00 95.50 207 VAL A N 1
ATOM 1661 C CA . VAL A 1 207 ? 17.605 -12.193 2.121 1.00 95.50 207 VAL A CA 1
ATOM 1662 C C . VAL A 1 207 ? 19.132 -12.114 2.067 1.00 95.50 207 VAL A C 1
ATOM 1664 O O . VAL A 1 207 ? 19.816 -13.076 2.397 1.00 95.50 207 VAL A O 1
ATOM 1667 N N . LEU A 1 208 ? 19.698 -10.952 1.720 1.00 95.31 208 LEU A N 1
ATOM 1668 C CA . LEU A 1 208 ? 21.152 -10.798 1.572 1.00 95.31 208 LEU A CA 1
ATOM 1669 C C . LEU A 1 208 ? 21.931 -11.042 2.875 1.00 95.31 208 LEU A C 1
ATOM 1671 O O . LEU A 1 208 ? 23.050 -11.554 2.844 1.00 95.31 208 LEU A O 1
ATOM 1675 N N . ARG A 1 209 ? 21.372 -10.649 4.022 1.00 92.00 209 ARG A N 1
ATOM 1676 C CA . ARG A 1 209 ? 22.045 -10.729 5.328 1.00 92.00 209 ARG A CA 1
ATOM 1677 C C . ARG A 1 209 ? 21.596 -11.918 6.170 1.00 92.00 209 ARG A C 1
ATOM 1679 O O . ARG A 1 209 ? 22.401 -12.432 6.941 1.00 92.00 209 ARG A O 1
ATOM 1686 N N . GLY A 1 210 ? 20.351 -12.351 6.022 1.00 91.62 210 GLY A N 1
ATOM 1687 C CA . GLY A 1 210 ? 19.728 -13.378 6.849 1.00 91.62 210 GLY A CA 1
ATOM 1688 C C . GLY A 1 210 ? 19.882 -14.801 6.324 1.00 91.62 210 GLY A C 1
ATOM 1689 O O . GLY A 1 210 ? 20.014 -15.705 7.146 1.00 91.62 210 GLY A O 1
ATOM 1690 N N . CYS A 1 211 ? 19.932 -15.005 5.002 1.00 94.50 211 CYS A N 1
ATOM 1691 C CA . CYS A 1 211 ? 20.112 -16.339 4.427 1.00 94.50 211 CYS A CA 1
ATOM 1692 C C . CYS A 1 211 ? 21.483 -16.940 4.780 1.00 94.50 211 CYS A C 1
ATOM 1694 O O . CYS A 1 211 ? 22.488 -16.238 4.980 1.00 94.50 211 CYS A O 1
ATOM 1696 N N . GLU A 1 212 ? 21.529 -18.269 4.831 1.00 93.25 212 GLU A N 1
ATOM 1697 C CA . GLU A 1 212 ? 22.762 -19.028 5.035 1.00 93.25 212 GLU A CA 1
ATOM 1698 C C . GLU A 1 212 ? 23.635 -19.021 3.767 1.00 93.25 212 GLU A C 1
ATOM 1700 O O . GLU A 1 212 ? 23.149 -18.846 2.648 1.00 93.25 212 GLU A O 1
ATOM 1705 N N . ASP A 1 213 ? 24.948 -19.222 3.921 1.00 94.62 213 ASP A N 1
ATOM 1706 C CA . ASP A 1 213 ? 25.894 -19.119 2.795 1.00 94.62 213 ASP A CA 1
ATOM 1707 C C . ASP A 1 213 ? 25.617 -20.137 1.676 1.00 94.62 213 ASP A C 1
ATOM 1709 O O . ASP A 1 213 ? 25.942 -19.882 0.518 1.00 94.62 213 ASP A O 1
ATOM 1713 N N . SER A 1 214 ? 25.042 -21.300 1.997 1.00 96.00 214 SER A N 1
ATOM 1714 C CA . SER A 1 214 ? 24.634 -22.290 0.992 1.00 96.00 214 SER A CA 1
ATOM 1715 C C . SER A 1 214 ? 23.496 -21.780 0.118 1.00 96.00 214 SER A C 1
ATOM 1717 O O . SER A 1 214 ? 23.586 -21.880 -1.100 1.00 96.00 214 SER A O 1
ATOM 1719 N N . GLU A 1 215 ? 22.478 -21.179 0.729 1.00 95.44 215 GLU A N 1
ATOM 1720 C CA . GLU A 1 215 ? 21.321 -20.634 0.021 1.00 95.44 215 GLU A CA 1
ATOM 1721 C C . GLU A 1 215 ? 21.720 -19.415 -0.818 1.00 95.44 215 GLU A C 1
ATOM 1723 O O . GLU A 1 215 ? 21.335 -19.301 -1.977 1.00 95.44 215 GLU A O 1
ATOM 1728 N N . LEU A 1 216 ? 22.584 -18.540 -0.293 1.00 97.50 216 LEU A N 1
ATOM 1729 C CA . LEU A 1 216 ? 23.118 -17.421 -1.072 1.00 97.50 216 LEU A CA 1
ATOM 1730 C C . LEU A 1 216 ? 23.903 -17.888 -2.306 1.00 97.50 216 LEU A C 1
ATOM 1732 O O . LEU A 1 216 ? 23.770 -17.277 -3.365 1.00 97.50 216 LEU A O 1
ATOM 1736 N N . ARG A 1 217 ? 24.671 -18.984 -2.203 1.00 97.62 217 ARG A N 1
ATOM 1737 C CA . ARG A 1 217 ? 25.357 -19.586 -3.360 1.00 97.62 217 ARG A CA 1
ATOM 1738 C C . ARG A 1 217 ? 24.373 -20.108 -4.405 1.00 97.62 217 ARG A C 1
ATOM 1740 O O . ARG A 1 217 ? 24.603 -19.874 -5.583 1.00 97.62 217 ARG A O 1
ATOM 1747 N N . GLU A 1 218 ? 23.286 -20.758 -3.993 1.00 96.88 218 GLU A N 1
ATOM 1748 C CA . GLU A 1 218 ? 22.222 -21.217 -4.906 1.00 96.88 218 GLU A CA 1
ATOM 1749 C C . GLU A 1 218 ? 21.484 -20.051 -5.582 1.00 96.88 218 GLU A C 1
ATOM 1751 O O . GLU A 1 218 ? 21.023 -20.168 -6.714 1.00 96.88 218 GLU A O 1
ATOM 1756 N N . LEU A 1 219 ? 21.396 -18.902 -4.908 1.00 98.19 219 LEU A N 1
ATOM 1757 C CA . LEU A 1 219 ? 20.785 -17.684 -5.442 1.00 98.19 219 LEU A CA 1
ATOM 1758 C C . LEU A 1 219 ? 21.758 -16.821 -6.270 1.00 98.19 219 LEU A C 1
ATOM 1760 O O . LEU A 1 219 ? 21.374 -15.759 -6.773 1.00 98.19 219 LEU A O 1
ATOM 1764 N N . HIS A 1 220 ? 23.021 -17.241 -6.391 1.00 98.12 220 HIS A N 1
ATOM 1765 C CA . HIS A 1 220 ? 24.125 -16.458 -6.961 1.00 98.12 220 HIS A CA 1
ATOM 1766 C C . HIS A 1 220 ? 24.312 -15.091 -6.289 1.00 98.12 220 HIS A C 1
ATOM 1768 O O . HIS A 1 220 ? 24.751 -14.128 -6.915 1.00 98.12 220 HIS A O 1
ATOM 1774 N N . LEU A 1 221 ? 23.952 -14.975 -5.010 1.00 98.06 221 LEU A N 1
ATOM 1775 C CA . LEU A 1 221 ? 24.011 -13.731 -4.256 1.00 98.06 221 LEU A CA 1
ATOM 1776 C C . LEU A 1 221 ? 25.241 -13.676 -3.344 1.00 98.06 221 LEU A C 1
ATOM 1778 O O . LEU A 1 221 ? 25.650 -14.642 -2.709 1.00 98.06 221 LEU A O 1
ATOM 1782 N N . GLN A 1 222 ? 25.797 -12.479 -3.215 1.00 96.06 222 GLN A N 1
ATOM 1783 C CA . GLN A 1 222 ? 26.749 -12.098 -2.179 1.00 96.06 222 GLN A CA 1
ATOM 1784 C C . GLN A 1 222 ? 26.071 -11.249 -1.101 1.00 96.06 222 GLN A C 1
ATOM 1786 O O . GLN A 1 222 ? 25.197 -10.440 -1.410 1.00 96.06 222 GLN A O 1
ATOM 1791 N N . ARG A 1 223 ? 26.535 -11.367 0.151 1.00 93.44 223 ARG A N 1
ATOM 1792 C CA . ARG A 1 223 ? 25.926 -10.719 1.332 1.00 93.44 223 ARG A CA 1
ATOM 1793 C C . ARG A 1 223 ? 25.863 -9.191 1.277 1.00 93.44 223 ARG A C 1
ATOM 1795 O O . ARG A 1 223 ? 25.021 -8.590 1.937 1.00 93.44 223 ARG A O 1
ATOM 1802 N N . SER A 1 224 ? 26.773 -8.544 0.549 1.00 93.94 224 SER A N 1
ATOM 1803 C CA . SER A 1 224 ? 26.890 -7.082 0.546 1.00 93.94 224 SER A CA 1
ATOM 1804 C C . SER A 1 224 ? 25.829 -6.423 -0.350 1.00 93.94 224 SER A C 1
ATOM 1806 O O . SER A 1 224 ? 25.901 -6.563 -1.573 1.00 93.94 224 SER A O 1
ATOM 1808 N N . PRO A 1 225 ? 24.905 -5.603 0.198 1.00 93.81 225 PRO A N 1
ATOM 1809 C CA . PRO A 1 225 ? 23.911 -4.886 -0.606 1.00 93.81 225 PRO A CA 1
ATOM 1810 C C . PRO A 1 225 ? 24.518 -3.809 -1.517 1.00 93.81 225 PRO A C 1
ATOM 1812 O O . PRO A 1 225 ? 23.840 -3.313 -2.414 1.00 93.81 225 PRO A O 1
ATOM 1815 N N . ALA A 1 226 ? 25.782 -3.424 -1.303 1.00 94.25 226 ALA A N 1
ATOM 1816 C CA . ALA A 1 226 ? 26.480 -2.445 -2.139 1.00 94.25 226 ALA A CA 1
ATOM 1817 C C . ALA A 1 226 ? 26.758 -2.965 -3.562 1.00 94.25 226 ALA A C 1
ATOM 1819 O O . ALA A 1 226 ? 26.971 -2.172 -4.482 1.00 94.25 226 ALA A O 1
ATOM 1820 N N . LEU A 1 227 ? 26.733 -4.288 -3.744 1.00 95.81 227 LEU A N 1
ATOM 1821 C CA . LEU A 1 227 ? 27.015 -4.947 -5.018 1.00 95.81 227 LEU A CA 1
ATOM 1822 C C . LEU A 1 227 ? 25.851 -4.865 -6.010 1.00 95.81 227 LEU A C 1
ATOM 1824 O O . LEU A 1 227 ? 26.078 -5.005 -7.207 1.00 95.81 227 LEU A O 1
ATOM 1828 N N . TYR A 1 228 ? 24.630 -4.583 -5.548 1.00 97.06 228 TYR A N 1
ATOM 1829 C CA . TYR A 1 228 ? 23.452 -4.514 -6.416 1.00 97.06 228 TYR A CA 1
ATOM 1830 C C . TYR A 1 228 ? 22.968 -3.083 -6.576 1.00 97.06 228 TYR A C 1
ATOM 1832 O O . TYR A 1 228 ? 22.702 -2.398 -5.588 1.00 97.06 228 TYR A O 1
ATOM 1840 N N . ASN A 1 229 ? 22.791 -2.639 -7.818 1.00 95.56 229 ASN A N 1
ATOM 1841 C CA . ASN A 1 229 ? 22.366 -1.281 -8.154 1.00 95.56 229 ASN A CA 1
ATOM 1842 C C . ASN A 1 229 ? 21.063 -0.879 -7.438 1.00 95.56 229 ASN A C 1
ATOM 1844 O O . ASN A 1 229 ? 20.955 0.241 -6.945 1.00 95.56 229 ASN A O 1
ATOM 1848 N N . PHE A 1 230 ? 20.115 -1.810 -7.294 1.00 96.06 230 PHE A N 1
ATOM 1849 C CA . PHE A 1 230 ? 18.824 -1.570 -6.641 1.00 96.06 230 PHE A CA 1
ATOM 1850 C C . PHE A 1 230 ? 18.878 -1.477 -5.108 1.00 96.06 230 PHE A C 1
ATOM 1852 O O . PHE A 1 230 ? 17.913 -1.011 -4.503 1.00 96.06 230 PHE A O 1
ATOM 1859 N N . THR A 1 231 ? 19.976 -1.873 -4.457 1.00 94.94 231 THR A N 1
ATOM 1860 C CA . THR A 1 231 ? 20.145 -1.757 -2.992 1.00 94.94 231 THR A CA 1
ATOM 1861 C C . THR A 1 231 ? 21.327 -0.887 -2.576 1.00 94.94 231 THR A C 1
ATOM 1863 O O . THR A 1 231 ? 21.394 -0.484 -1.410 1.00 94.94 231 THR A O 1
ATOM 1866 N N . ARG A 1 232 ? 22.238 -0.566 -3.507 1.00 91.88 232 ARG A N 1
ATOM 1867 C CA . ARG A 1 232 ? 23.509 0.133 -3.259 1.00 91.88 232 ARG A CA 1
ATOM 1868 C C . ARG A 1 232 ? 23.326 1.456 -2.530 1.00 91.88 232 ARG A C 1
ATOM 1870 O O . ARG A 1 232 ? 24.088 1.754 -1.617 1.00 91.88 232 ARG A O 1
ATOM 1877 N N . GLN A 1 233 ? 22.297 2.222 -2.885 1.00 86.69 233 GLN A N 1
ATOM 1878 C CA . GLN A 1 233 ? 22.022 3.520 -2.270 1.00 86.69 233 GLN A CA 1
ATOM 1879 C C . GLN A 1 233 ? 21.731 3.419 -0.765 1.00 86.69 233 GLN A C 1
ATOM 1881 O O . GLN A 1 233 ? 22.150 4.284 0.002 1.00 86.69 233 GLN A O 1
ATOM 1886 N N . GLY A 1 234 ? 21.067 2.341 -0.340 1.00 84.88 234 GLY A N 1
ATOM 1887 C CA . GLY A 1 234 ? 20.759 2.073 1.063 1.00 84.88 234 GLY A CA 1
ATOM 1888 C C . GLY A 1 234 ? 21.795 1.210 1.789 1.00 84.88 234 GLY A C 1
ATOM 1889 O O . GLY A 1 234 ? 21.617 0.925 2.971 1.00 84.88 234 GLY A O 1
ATOM 1890 N N . ALA A 1 235 ? 22.862 0.768 1.113 1.00 84.12 235 ALA A N 1
ATOM 1891 C CA . ALA A 1 235 ? 23.812 -0.201 1.663 1.00 84.12 235 ALA A CA 1
ATOM 1892 C C . ALA A 1 235 ? 24.601 0.335 2.871 1.00 84.12 235 ALA A C 1
ATOM 1894 O O . ALA A 1 235 ? 24.923 -0.432 3.774 1.00 84.12 235 ALA A O 1
ATOM 1895 N N . GLY A 1 236 ? 24.875 1.645 2.906 1.00 78.25 236 GLY A N 1
ATOM 1896 C CA . GLY A 1 236 ? 25.582 2.309 4.010 1.00 78.25 236 GLY A CA 1
ATOM 1897 C C . GLY A 1 236 ? 24.714 2.619 5.234 1.00 78.25 236 GLY A C 1
ATOM 1898 O O . GLY A 1 236 ? 25.226 3.097 6.239 1.00 78.25 236 GLY A O 1
ATOM 1899 N N . LEU A 1 237 ? 23.404 2.358 5.177 1.00 75.12 237 LEU A N 1
ATOM 1900 C CA . LEU A 1 237 ? 22.455 2.640 6.263 1.00 75.12 237 LEU A CA 1
ATOM 1901 C C . LEU A 1 237 ? 22.283 1.433 7.195 1.00 75.12 237 LEU A C 1
ATOM 1903 O O . LEU A 1 237 ? 21.177 1.175 7.677 1.00 75.12 237 LEU A O 1
ATOM 1907 N N . SER A 1 238 ? 23.353 0.660 7.390 1.00 60.28 238 SER A N 1
ATOM 1908 C CA . SER A 1 238 ? 23.315 -0.648 8.039 1.00 60.28 238 SER A CA 1
ATOM 1909 C C . SER A 1 238 ? 22.707 -0.578 9.441 1.00 60.28 238 SER A C 1
ATOM 1911 O O . SER A 1 238 ? 23.197 0.142 10.311 1.00 60.28 238 SER A O 1
ATOM 1913 N N . VAL A 1 239 ? 21.650 -1.364 9.642 1.00 63.25 239 VAL A N 1
ATOM 1914 C CA . VAL A 1 239 ? 21.322 -1.970 10.939 1.00 63.25 239 VAL A CA 1
ATOM 1915 C C . VAL A 1 239 ? 22.400 -3.037 11.203 1.00 63.25 239 VAL A C 1
ATOM 1917 O O . VAL A 1 239 ? 23.048 -3.476 10.248 1.00 63.25 239 VAL A O 1
ATOM 1920 N N . SER A 1 240 ? 22.669 -3.416 12.455 1.00 66.50 240 SER A N 1
ATOM 1921 C CA . SER A 1 240 ? 23.697 -4.430 12.720 1.00 66.50 240 SER A CA 1
ATOM 1922 C C . SER A 1 240 ? 23.375 -5.736 11.972 1.00 66.50 240 SER A C 1
ATOM 1924 O O . SER A 1 240 ? 22.206 -6.098 11.824 1.00 66.50 240 SER A O 1
ATOM 1926 N N . ASP A 1 241 ? 24.396 -6.450 11.483 1.00 67.19 241 ASP A N 1
ATOM 1927 C CA . ASP A 1 241 ? 24.188 -7.716 10.757 1.00 67.19 241 ASP A CA 1
ATOM 1928 C C . ASP A 1 241 ? 23.420 -8.747 11.618 1.00 67.19 241 ASP A C 1
ATOM 1930 O O . ASP A 1 241 ? 22.664 -9.560 11.085 1.00 67.19 241 ASP A O 1
ATOM 1934 N N . SER A 1 242 ? 23.546 -8.673 12.951 1.00 70.44 242 SER A N 1
ATOM 1935 C CA . SER A 1 242 ? 22.762 -9.481 13.893 1.00 70.44 242 SER A CA 1
ATOM 1936 C C . SER A 1 242 ? 21.268 -9.156 13.876 1.00 70.44 242 SER A C 1
ATOM 1938 O O . SER A 1 242 ? 20.451 -10.073 13.966 1.00 70.44 242 SER A O 1
ATOM 1940 N N . ASP A 1 243 ? 20.896 -7.885 13.719 1.00 79.38 243 ASP A N 1
ATOM 1941 C CA . ASP A 1 243 ? 19.490 -7.474 13.711 1.00 79.38 243 ASP A CA 1
ATOM 1942 C C . ASP A 1 243 ? 18.800 -7.910 12.417 1.00 79.38 243 ASP A C 1
ATOM 1944 O O . ASP A 1 243 ? 17.696 -8.439 12.462 1.00 79.38 243 ASP A O 1
ATOM 1948 N N . GLU A 1 244 ? 19.440 -7.749 11.254 1.00 81.62 244 GLU A N 1
ATOM 1949 C CA . GLU A 1 244 ? 18.869 -8.214 9.977 1.00 81.62 244 GLU A CA 1
ATOM 1950 C C . GLU A 1 244 ? 18.701 -9.739 9.951 1.00 81.62 244 GLU A C 1
ATOM 1952 O O . GLU A 1 244 ? 17.682 -10.230 9.463 1.00 81.62 244 GLU A O 1
ATOM 1957 N N . LYS A 1 245 ? 19.642 -10.495 10.538 1.00 86.62 245 LYS A N 1
ATOM 1958 C CA . LYS A 1 245 ? 19.491 -11.951 10.686 1.00 86.62 245 LYS A CA 1
ATOM 1959 C C . LYS A 1 245 ? 18.306 -12.308 11.589 1.00 86.62 245 LYS A C 1
ATOM 1961 O O . LYS A 1 245 ? 17.527 -13.193 11.243 1.00 86.62 245 LYS A O 1
ATOM 1966 N N . SER A 1 246 ? 18.133 -11.593 12.702 1.00 90.69 246 SER A N 1
ATOM 1967 C CA . SER A 1 246 ? 16.982 -11.758 13.600 1.00 90.69 246 SER A CA 1
ATOM 1968 C C . SER A 1 246 ? 15.654 -11.430 12.904 1.00 90.69 246 SER A C 1
ATOM 1970 O O . SER A 1 246 ? 14.708 -12.216 12.956 1.00 90.69 246 SER A O 1
ATOM 1972 N N . HIS A 1 247 ? 15.590 -10.314 12.171 1.00 90.69 247 HIS A N 1
ATOM 1973 C CA . HIS A 1 247 ? 14.401 -9.930 11.408 1.00 90.69 247 HIS A CA 1
ATOM 1974 C C . HIS A 1 247 ? 14.065 -10.947 10.316 1.00 90.69 247 HIS A C 1
ATOM 1976 O O . HIS A 1 247 ? 12.898 -11.303 10.160 1.00 90.69 247 HIS A O 1
ATOM 1982 N N . HIS A 1 248 ? 15.066 -11.443 9.584 1.00 93.56 248 HIS A N 1
ATOM 1983 C CA . HIS A 1 248 ? 14.859 -12.492 8.591 1.00 93.56 248 HIS A CA 1
ATOM 1984 C C . HIS A 1 248 ? 14.292 -13.759 9.239 1.00 93.56 248 HIS A C 1
ATOM 1986 O O . HIS A 1 248 ? 13.269 -14.264 8.787 1.00 93.56 248 HIS A O 1
ATOM 1992 N N . GLN A 1 249 ? 14.876 -14.216 10.350 1.00 94.69 249 GLN A N 1
ATOM 1993 C CA . GLN A 1 249 ? 14.382 -15.377 11.091 1.00 94.69 249 GLN A CA 1
ATOM 1994 C C . GLN A 1 249 ? 12.919 -15.198 11.535 1.00 94.69 249 GLN A C 1
ATOM 1996 O O . GLN A 1 249 ? 12.101 -16.097 11.342 1.00 94.69 249 GLN A O 1
ATOM 2001 N N . ALA A 1 250 ? 12.555 -14.018 12.045 1.00 94.31 250 ALA A N 1
ATOM 2002 C CA . ALA A 1 250 ? 11.178 -13.713 12.429 1.00 94.31 250 ALA A CA 1
ATOM 2003 C C . ALA A 1 250 ? 10.201 -13.769 11.238 1.00 94.31 250 ALA A C 1
ATOM 2005 O O . ALA A 1 250 ? 9.078 -14.259 11.386 1.00 94.31 250 ALA A O 1
ATOM 2006 N N . VAL A 1 251 ? 10.622 -13.309 10.053 1.00 96.00 251 VAL A N 1
ATOM 2007 C CA . VAL A 1 251 ? 9.826 -13.395 8.816 1.00 96.00 251 VAL A CA 1
ATOM 2008 C C . VAL A 1 251 ? 9.662 -14.846 8.372 1.00 96.00 251 VAL A C 1
ATOM 2010 O O . VAL A 1 251 ? 8.552 -15.246 8.024 1.00 96.00 251 VAL A O 1
ATOM 2013 N N . MET A 1 252 ? 10.722 -15.651 8.441 1.00 95.88 252 MET A N 1
ATOM 2014 C CA . MET A 1 252 ? 10.684 -17.076 8.099 1.00 95.88 252 MET A CA 1
ATOM 2015 C C . MET A 1 252 ? 9.741 -17.856 9.023 1.00 95.88 252 MET A C 1
ATOM 2017 O O . MET A 1 252 ? 8.889 -18.613 8.555 1.00 95.88 252 MET A O 1
ATOM 2021 N N . GLU A 1 253 ? 9.814 -17.608 10.332 1.00 95.25 253 GLU A N 1
ATOM 2022 C CA . GLU A 1 253 ? 8.886 -18.173 11.316 1.00 95.25 253 GLU A CA 1
ATOM 2023 C C . GLU A 1 253 ? 7.445 -17.716 11.069 1.00 95.25 253 GLU A C 1
ATOM 2025 O O . GLU A 1 253 ? 6.510 -18.514 11.151 1.00 95.25 253 GLU A O 1
ATOM 2030 N N . ALA A 1 254 ? 7.237 -16.440 10.735 1.00 95.06 254 ALA A N 1
ATOM 2031 C CA . ALA A 1 254 ? 5.916 -15.919 10.409 1.00 95.06 254 ALA A CA 1
ATOM 2032 C C . ALA A 1 254 ? 5.335 -16.584 9.152 1.00 95.06 254 ALA A C 1
ATOM 2034 O O . ALA A 1 254 ? 4.183 -17.021 9.176 1.00 95.06 254 ALA A O 1
ATOM 2035 N N . MET A 1 255 ? 6.128 -16.726 8.085 1.00 96.00 255 MET A N 1
ATOM 2036 C CA . MET A 1 255 ? 5.732 -17.447 6.872 1.00 96.00 255 MET A CA 1
ATOM 2037 C C . MET A 1 255 ? 5.375 -18.905 7.180 1.00 96.00 255 MET A C 1
ATOM 2039 O O . MET A 1 255 ? 4.347 -19.399 6.713 1.00 96.00 255 MET A O 1
ATOM 2043 N N . GLN A 1 256 ? 6.153 -19.581 8.026 1.00 93.94 256 GLN A N 1
ATOM 2044 C CA . GLN A 1 256 ? 5.860 -20.952 8.441 1.00 93.94 256 GLN A CA 1
ATOM 2045 C C . GLN A 1 256 ? 4.537 -21.054 9.216 1.00 93.94 256 GLN A C 1
ATOM 2047 O O . GLN A 1 256 ? 3.725 -21.927 8.916 1.00 93.94 256 GLN A O 1
ATOM 2052 N N . VAL A 1 257 ? 4.285 -20.152 10.174 1.00 90.75 257 VAL A N 1
ATOM 2053 C CA . VAL A 1 257 ? 3.040 -20.134 10.971 1.00 90.75 257 VAL A CA 1
ATOM 2054 C C . VAL A 1 257 ? 1.814 -19.843 10.105 1.00 90.75 257 VAL A C 1
ATOM 2056 O O . VAL A 1 257 ? 0.758 -20.436 10.318 1.00 90.75 257 VAL A O 1
ATOM 2059 N N . ILE A 1 258 ? 1.943 -18.962 9.111 1.00 92.00 258 ILE A N 1
ATOM 2060 C CA . ILE A 1 258 ? 0.873 -18.696 8.137 1.00 92.00 258 ILE A CA 1
ATOM 2061 C C . ILE A 1 258 ? 0.643 -19.919 7.233 1.00 92.00 258 ILE A C 1
ATOM 2063 O O . ILE A 1 258 ? -0.458 -20.120 6.726 1.00 92.00 258 ILE A O 1
ATOM 2067 N N . GLY A 1 259 ? 1.655 -20.768 7.056 1.00 91.44 259 GLY A N 1
ATOM 2068 C CA . GLY A 1 259 ? 1.558 -22.013 6.303 1.00 91.44 259 GLY A CA 1
ATOM 2069 C C . GLY A 1 259 ? 2.136 -21.931 4.894 1.00 91.44 259 GLY A C 1
ATOM 2070 O O . GLY A 1 259 ? 1.678 -22.671 4.022 1.00 91.44 259 GLY A O 1
ATOM 2071 N N . PHE A 1 260 ? 3.108 -21.046 4.650 1.00 95.69 260 PHE A N 1
ATOM 2072 C CA . PHE A 1 260 ? 3.942 -21.097 3.448 1.00 95.69 260 PHE A CA 1
ATOM 2073 C C . PHE A 1 260 ? 4.790 -22.374 3.462 1.00 95.69 260 PHE A C 1
ATOM 2075 O O . PHE A 1 260 ? 5.376 -22.746 4.480 1.00 95.69 260 PHE A O 1
ATOM 2082 N N . ARG A 1 261 ? 4.860 -23.060 2.322 1.00 96.19 261 ARG A N 1
ATOM 2083 C CA . ARG A 1 261 ? 5.716 -24.237 2.135 1.00 96.19 261 ARG A CA 1
ATOM 2084 C C . ARG A 1 261 ? 7.164 -23.802 1.926 1.00 96.19 261 ARG A C 1
ATOM 2086 O O . ARG A 1 261 ? 7.411 -22.747 1.352 1.00 96.19 261 ARG A O 1
ATOM 2093 N N . ALA A 1 262 ? 8.122 -24.652 2.288 1.00 95.31 262 ALA A N 1
ATOM 2094 C CA . ALA A 1 262 ? 9.543 -24.372 2.058 1.00 95.31 262 ALA A CA 1
ATOM 2095 C C . ALA A 1 262 ? 9.856 -24.072 0.575 1.00 95.31 262 ALA A C 1
ATOM 2097 O O . ALA A 1 262 ? 10.605 -23.149 0.277 1.00 95.31 262 ALA A O 1
ATOM 2098 N N . GLU A 1 263 ? 9.212 -24.780 -0.358 1.00 96.00 263 GLU A N 1
ATOM 2099 C CA . GLU A 1 263 ? 9.332 -24.531 -1.805 1.00 96.00 263 GLU A CA 1
ATOM 2100 C C . GLU A 1 263 ? 8.773 -23.162 -2.229 1.00 96.00 263 GLU A C 1
ATOM 2102 O O . GLU A 1 263 ? 9.330 -22.495 -3.105 1.00 96.00 263 GLU A O 1
ATOM 2107 N N . GLU A 1 264 ? 7.675 -22.728 -1.600 1.00 97.12 264 GLU A N 1
ATOM 2108 C CA . GLU A 1 264 ? 7.073 -21.413 -1.837 1.00 97.12 264 GLU A CA 1
ATOM 2109 C C . GLU A 1 264 ? 8.033 -20.311 -1.373 1.00 97.12 264 GLU A C 1
ATOM 2111 O O . GLU A 1 264 ? 8.310 -19.383 -2.129 1.00 97.12 264 GLU A O 1
ATOM 2116 N N . VAL A 1 265 ? 8.606 -20.450 -0.174 1.00 97.00 265 VAL A N 1
ATOM 2117 C CA . VAL A 1 265 ? 9.612 -19.518 0.361 1.00 97.00 265 VAL A CA 1
ATOM 2118 C C . VAL A 1 265 ? 10.864 -19.486 -0.525 1.00 97.00 265 VAL A C 1
ATOM 2120 O O . VAL A 1 265 ? 11.308 -18.407 -0.913 1.00 97.00 265 VAL A O 1
ATOM 2123 N N . GLY A 1 266 ? 11.391 -20.645 -0.932 1.00 96.56 266 GLY A N 1
ATOM 2124 C CA . GLY A 1 266 ? 12.535 -20.711 -1.847 1.00 96.56 266 GLY A CA 1
ATOM 2125 C C . GLY A 1 266 ? 12.254 -20.018 -3.186 1.00 96.56 266 GLY A C 1
ATOM 2126 O O . GLY A 1 266 ? 13.103 -19.306 -3.719 1.00 96.56 266 GLY A O 1
ATOM 2127 N N . SER A 1 267 ? 11.028 -20.137 -3.707 1.00 97.50 267 SER A N 1
ATOM 2128 C CA . SER A 1 267 ? 10.601 -19.422 -4.919 1.00 97.50 267 SER A CA 1
ATOM 2129 C C . SER A 1 267 ? 10.559 -17.904 -4.712 1.00 97.50 267 SER A C 1
ATOM 2131 O O . SER A 1 267 ? 10.985 -17.152 -5.588 1.00 97.50 267 SER A O 1
ATOM 2133 N N . VAL A 1 268 ? 10.103 -17.438 -3.545 1.00 98.12 268 VAL A N 1
ATOM 2134 C CA . VAL A 1 268 ? 10.134 -16.014 -3.174 1.00 98.12 268 VAL A CA 1
ATOM 2135 C C . VAL A 1 268 ? 11.574 -15.491 -3.150 1.00 98.12 268 VAL A C 1
ATOM 2137 O O . VAL A 1 268 ? 11.851 -14.450 -3.751 1.00 98.12 268 VAL A O 1
ATOM 2140 N N . HIS A 1 269 ? 12.505 -16.226 -2.536 1.00 98.19 269 HIS A N 1
ATOM 2141 C CA . HIS A 1 269 ? 13.925 -15.859 -2.515 1.00 98.19 269 HIS A CA 1
ATOM 2142 C C . HIS A 1 269 ? 14.534 -15.817 -3.922 1.00 98.19 269 HIS A C 1
ATOM 2144 O O . HIS A 1 269 ? 15.218 -14.850 -4.261 1.00 98.19 269 HIS A O 1
ATOM 2150 N N . ARG A 1 270 ? 14.211 -16.790 -4.786 1.00 98.44 270 ARG A N 1
ATOM 2151 C CA . ARG A 1 270 ? 14.630 -16.796 -6.201 1.00 98.44 270 ARG A CA 1
ATOM 2152 C C . ARG A 1 270 ? 14.137 -15.572 -6.968 1.00 98.44 270 ARG A C 1
ATOM 2154 O O . ARG A 1 270 ? 14.902 -14.991 -7.733 1.00 98.44 270 ARG A O 1
ATOM 2161 N N . ILE A 1 271 ? 12.888 -15.153 -6.760 1.00 98.56 271 ILE A N 1
ATOM 2162 C CA . ILE A 1 271 ? 12.332 -13.962 -7.419 1.00 98.56 271 ILE A CA 1
ATOM 2163 C C . ILE A 1 271 ? 13.046 -12.692 -6.936 1.00 98.56 271 ILE A C 1
ATOM 2165 O O . ILE A 1 271 ? 13.415 -11.850 -7.757 1.00 98.56 271 ILE A O 1
ATOM 2169 N N . LEU A 1 272 ? 13.281 -12.553 -5.627 1.00 98.56 272 LEU A N 1
ATOM 2170 C CA . LEU A 1 272 ? 14.028 -11.418 -5.072 1.00 98.56 272 LEU A CA 1
ATOM 2171 C C . LEU A 1 272 ? 15.464 -11.372 -5.617 1.00 98.56 272 LEU A C 1
ATOM 2173 O O . LEU A 1 272 ? 15.918 -10.307 -6.040 1.00 98.56 272 LEU A O 1
ATOM 2177 N N . ALA A 1 273 ? 16.144 -12.519 -5.682 1.00 98.62 273 ALA A N 1
ATOM 2178 C CA . ALA A 1 273 ? 17.476 -12.646 -6.268 1.00 98.62 273 ALA A CA 1
ATOM 2179 C C . ALA A 1 273 ? 17.489 -12.257 -7.756 1.00 98.62 273 ALA A C 1
ATOM 2181 O O . ALA A 1 273 ? 18.332 -11.469 -8.183 1.00 98.62 273 ALA A O 1
ATOM 2182 N N . ALA A 1 274 ? 16.512 -12.731 -8.537 1.00 98.50 274 ALA A N 1
ATOM 2183 C CA . ALA A 1 274 ? 16.392 -12.397 -9.953 1.00 98.50 274 ALA A CA 1
ATOM 2184 C C . ALA A 1 274 ? 16.211 -10.887 -10.176 1.00 98.50 274 ALA A C 1
ATOM 2186 O O . ALA A 1 274 ? 16.805 -10.334 -11.097 1.00 98.50 274 ALA A O 1
ATOM 2187 N N . ILE A 1 275 ? 15.446 -10.199 -9.319 1.00 98.50 275 ILE A N 1
ATOM 2188 C CA . ILE A 1 275 ? 15.283 -8.737 -9.386 1.00 98.50 275 ILE A CA 1
ATOM 2189 C C . ILE A 1 275 ? 16.611 -8.014 -9.111 1.00 98.50 275 ILE A C 1
ATOM 2191 O O . ILE A 1 275 ? 16.921 -7.039 -9.797 1.00 98.50 275 ILE A O 1
ATOM 2195 N N . LEU A 1 276 ? 17.401 -8.481 -8.137 1.00 98.44 276 LEU A N 1
ATOM 2196 C CA . LEU A 1 276 ? 18.707 -7.893 -7.821 1.00 98.44 276 LEU A CA 1
ATOM 2197 C C . LEU A 1 276 ? 19.703 -8.054 -8.978 1.00 98.44 276 LEU A C 1
ATOM 2199 O O . LEU A 1 276 ? 20.340 -7.072 -9.364 1.00 98.44 276 LEU A O 1
ATOM 2203 N N . HIS A 1 277 ? 19.791 -9.252 -9.568 1.00 98.38 277 HIS A N 1
ATOM 2204 C CA . HIS A 1 277 ? 20.632 -9.511 -10.745 1.00 98.38 277 HIS A CA 1
ATOM 2205 C C . HIS A 1 277 ? 20.178 -8.706 -11.958 1.00 98.38 277 HIS A C 1
ATOM 2207 O O . HIS A 1 277 ? 20.998 -8.083 -12.630 1.00 98.38 277 HIS A O 1
ATOM 2213 N N . LEU A 1 278 ? 18.863 -8.632 -12.190 1.00 96.94 278 LEU A N 1
ATOM 2214 C CA . LEU A 1 278 ? 18.284 -7.831 -13.263 1.00 96.94 278 LEU A CA 1
ATOM 2215 C C . LEU A 1 278 ? 18.698 -6.358 -13.148 1.00 96.94 278 LEU A C 1
ATOM 2217 O O . LEU A 1 278 ? 18.987 -5.745 -14.166 1.00 96.94 278 LEU A O 1
ATOM 2221 N N . GLY A 1 279 ? 18.787 -5.797 -11.939 1.00 96.44 279 GLY A N 1
ATOM 2222 C CA . GLY A 1 279 ? 19.235 -4.415 -11.724 1.00 96.44 279 GLY A CA 1
ATOM 2223 C C . GLY A 1 279 ? 20.706 -4.144 -12.056 1.00 96.44 279 GLY A C 1
ATOM 2224 O O . GLY A 1 279 ? 21.069 -2.992 -12.307 1.00 96.44 279 GLY A O 1
ATOM 2225 N N . ASN A 1 280 ? 21.544 -5.182 -12.086 1.00 97.69 280 ASN A N 1
ATOM 2226 C CA . ASN A 1 280 ? 22.965 -5.080 -12.428 1.00 97.69 280 ASN A CA 1
ATOM 2227 C C . ASN A 1 280 ? 23.248 -5.235 -13.926 1.00 97.69 280 ASN A C 1
ATOM 2229 O O . ASN A 1 280 ? 24.353 -4.932 -14.360 1.00 97.69 280 ASN A O 1
ATOM 2233 N N . ILE A 1 281 ? 22.268 -5.663 -14.724 1.00 97.06 281 ILE A N 1
ATOM 2234 C CA . ILE A 1 281 ? 22.426 -5.777 -16.176 1.00 97.06 281 ILE A CA 1
ATOM 2235 C C . ILE A 1 281 ? 22.581 -4.380 -16.785 1.00 97.06 281 ILE A C 1
ATOM 2237 O O . ILE A 1 281 ? 21.659 -3.561 -16.719 1.00 97.06 281 ILE A O 1
ATOM 2241 N N . GLU A 1 282 ? 23.728 -4.128 -17.413 1.00 95.06 282 GLU A N 1
ATOM 2242 C CA . GLU A 1 282 ? 24.011 -2.920 -18.188 1.00 95.06 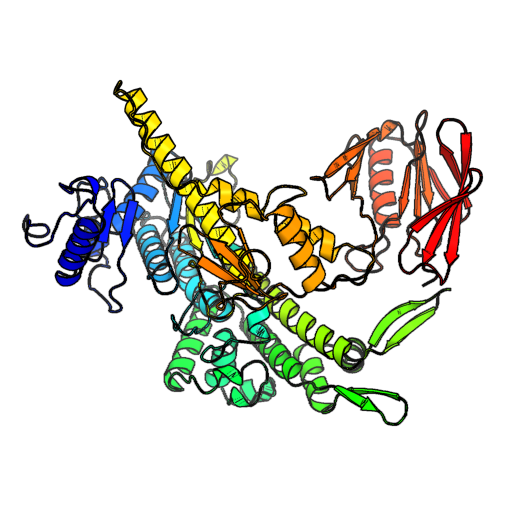282 GLU A CA 1
ATOM 2243 C C . GLU A 1 282 ? 24.077 -3.236 -19.684 1.00 95.06 282 GLU A C 1
ATOM 2245 O O . GLU A 1 282 ? 24.361 -4.363 -20.099 1.00 95.06 282 GLU A O 1
ATOM 2250 N N . PHE A 1 283 ? 23.777 -2.229 -20.503 1.00 94.19 283 PHE A N 1
ATOM 2251 C CA . PHE A 1 283 ? 23.670 -2.374 -21.949 1.00 94.19 283 PHE A CA 1
ATOM 2252 C C . PHE A 1 283 ? 24.752 -1.566 -22.653 1.00 94.19 283 PHE A C 1
ATOM 2254 O O . PHE A 1 283 ? 24.955 -0.393 -22.340 1.00 94.19 283 PHE A O 1
ATOM 2261 N N . VAL A 1 284 ? 25.402 -2.183 -23.635 1.00 93.56 284 VAL A N 1
ATOM 2262 C CA . VAL A 1 284 ? 26.472 -1.580 -24.435 1.00 93.56 284 VAL A CA 1
ATOM 2263 C C . VAL A 1 284 ? 26.124 -1.640 -25.918 1.00 93.56 284 VAL A C 1
ATOM 2265 O O . VAL A 1 284 ? 25.546 -2.618 -26.397 1.00 93.56 284 VAL A O 1
ATOM 2268 N N . GLU A 1 285 ? 26.450 -0.579 -26.651 1.00 90.56 285 GLU A N 1
ATOM 2269 C CA . GLU A 1 285 ? 26.291 -0.542 -28.106 1.00 90.56 285 GLU A CA 1
ATOM 2270 C C . GLU A 1 285 ? 27.452 -1.290 -28.771 1.00 90.56 285 GLU A C 1
ATOM 2272 O O . GLU A 1 285 ? 28.611 -1.117 -28.392 1.00 90.56 285 GLU A O 1
ATOM 2277 N N . LYS A 1 286 ? 27.146 -2.147 -29.749 1.00 85.75 286 LYS A N 1
ATOM 2278 C CA . LYS A 1 286 ? 28.163 -2.895 -30.503 1.00 85.75 286 LYS A CA 1
ATOM 2279 C C . LYS A 1 286 ? 28.774 -2.017 -31.597 1.00 85.75 286 LYS A C 1
ATOM 2281 O O . LYS A 1 286 ? 28.058 -1.237 -32.221 1.00 85.75 286 LYS A O 1
ATOM 2286 N N . GLU A 1 287 ? 30.059 -2.216 -31.898 1.00 79.12 287 GLU A N 1
ATOM 2287 C CA . GLU A 1 287 ? 30.766 -1.496 -32.977 1.00 79.12 287 GLU A CA 1
ATOM 2288 C C . GLU A 1 287 ? 30.112 -1.699 -34.359 1.00 79.12 287 GLU A C 1
ATOM 2290 O O . GLU A 1 287 ? 30.069 -0.779 -35.171 1.00 79.12 287 GLU A O 1
ATOM 2295 N N . GLU A 1 288 ? 29.532 -2.877 -34.603 1.00 76.81 288 GLU A N 1
ATOM 2296 C CA . GLU A 1 288 ? 28.820 -3.230 -35.843 1.00 76.81 288 GLU A CA 1
ATOM 2297 C C . GLU A 1 288 ? 27.345 -2.764 -35.862 1.00 76.81 288 GLU A C 1
ATOM 2299 O O . GLU A 1 288 ? 26.614 -3.016 -36.821 1.00 76.81 288 GLU A O 1
ATOM 2304 N N . GLY A 1 289 ? 26.898 -2.069 -34.810 1.00 76.31 289 GLY A N 1
ATOM 2305 C CA . GLY A 1 289 ? 25.508 -1.678 -34.589 1.00 76.31 289 GLY A CA 1
ATOM 2306 C C . GLY A 1 289 ? 24.691 -2.725 -33.817 1.00 76.31 289 GLY A C 1
ATOM 2307 O O . GLY A 1 289 ? 24.930 -3.930 -33.882 1.00 76.31 289 GLY A O 1
ATOM 2308 N N . GLY A 1 290 ? 23.695 -2.253 -33.060 1.00 81.38 290 GLY A N 1
ATOM 2309 C CA . GLY A 1 290 ? 22.869 -3.080 -32.172 1.00 81.38 290 GLY A CA 1
ATOM 2310 C C . GLY A 1 290 ? 23.300 -3.012 -30.704 1.00 81.38 290 GLY A C 1
ATOM 2311 O O . GLY A 1 290 ? 24.247 -2.313 -30.348 1.00 81.38 290 GLY A O 1
ATOM 2312 N N . LEU A 1 291 ? 22.571 -3.722 -29.841 1.00 91.25 291 LEU A N 1
ATOM 2313 C CA . LEU A 1 291 ? 22.733 -3.668 -28.387 1.00 91.25 291 LEU A CA 1
ATOM 2314 C C . LEU A 1 291 ? 23.193 -5.024 -27.837 1.00 91.25 291 LEU A C 1
ATOM 2316 O O . LEU A 1 291 ? 22.753 -6.072 -28.313 1.00 91.25 291 LEU A O 1
ATOM 2320 N N . ALA A 1 292 ? 24.062 -5.007 -26.832 1.00 92.25 292 ALA A N 1
ATOM 2321 C CA . ALA A 1 292 ? 24.494 -6.179 -26.078 1.00 92.25 292 ALA A CA 1
ATOM 2322 C C . ALA A 1 292 ? 24.354 -5.936 -24.572 1.00 92.25 292 ALA A C 1
ATOM 2324 O O . ALA A 1 292 ? 24.251 -4.794 -24.126 1.00 92.25 292 ALA A O 1
ATOM 2325 N N . VAL A 1 293 ? 24.386 -7.017 -23.796 1.00 94.31 293 VAL A N 1
ATOM 2326 C CA . VAL A 1 293 ? 24.572 -6.949 -22.342 1.00 94.31 293 VAL A CA 1
ATOM 2327 C C . VAL A 1 293 ? 26.073 -6.925 -22.044 1.00 94.31 293 VAL A C 1
ATOM 2329 O O . VAL A 1 293 ? 26.826 -7.641 -22.700 1.00 94.31 293 VAL A O 1
ATOM 2332 N N . SER A 1 294 ? 26.513 -6.106 -21.087 1.00 93.25 294 SER A N 1
ATOM 2333 C CA . SER A 1 294 ? 27.928 -6.004 -20.694 1.00 93.25 294 SER A CA 1
ATOM 2334 C C . SER A 1 294 ? 28.462 -7.283 -20.038 1.00 93.25 294 SER A C 1
ATOM 2336 O O . SER A 1 294 ? 29.555 -7.737 -20.362 1.00 93.25 294 SER A O 1
ATOM 2338 N N . GLU A 1 295 ? 27.677 -7.875 -19.137 1.00 94.00 295 GLU A N 1
ATOM 2339 C CA . GLU A 1 295 ? 28.023 -9.077 -18.377 1.00 94.00 295 GLU A CA 1
ATOM 2340 C C . GLU A 1 295 ? 26.989 -10.183 -18.617 1.00 94.00 295 GLU A C 1
ATOM 2342 O O . GLU A 1 295 ? 25.934 -10.229 -17.982 1.00 94.00 295 GLU A O 1
ATOM 2347 N N . GLU A 1 296 ? 27.283 -11.104 -19.540 1.00 93.50 296 GLU A N 1
ATOM 2348 C CA . GLU A 1 296 ? 26.340 -12.169 -19.915 1.00 93.50 296 GLU A CA 1
ATOM 2349 C C . GLU A 1 296 ? 26.033 -13.153 -18.772 1.00 93.50 296 GLU A C 1
ATOM 2351 O O . GLU A 1 296 ? 24.928 -13.690 -18.722 1.00 93.50 296 GLU A O 1
ATOM 2356 N N . VAL A 1 297 ? 26.949 -13.317 -17.809 1.00 96.38 297 VAL A N 1
ATOM 2357 C CA . VAL A 1 297 ? 26.760 -14.181 -16.626 1.00 96.38 297 VAL A CA 1
ATOM 2358 C C . VAL A 1 297 ? 25.542 -13.751 -15.798 1.00 96.38 297 VAL A C 1
ATOM 2360 O O . VAL A 1 297 ? 24.819 -14.589 -15.264 1.00 96.38 297 VAL A O 1
ATOM 2363 N N . LEU A 1 298 ? 25.245 -12.448 -15.732 1.00 96.56 298 LEU A N 1
ATOM 2364 C CA . LEU A 1 298 ? 24.054 -11.953 -15.034 1.00 96.56 298 LEU A CA 1
ATOM 2365 C C . LEU A 1 298 ? 22.761 -12.424 -15.709 1.00 96.56 298 LEU A C 1
ATOM 2367 O O . LEU A 1 298 ? 21.752 -12.645 -15.039 1.00 96.56 298 LEU A O 1
ATOM 2371 N N . VAL A 1 299 ? 22.785 -12.602 -17.031 1.00 96.88 299 VAL A N 1
ATOM 2372 C CA . VAL A 1 299 ? 21.644 -13.131 -17.779 1.00 96.88 299 VAL A CA 1
ATOM 2373 C C . VAL A 1 299 ? 21.460 -14.618 -17.500 1.00 96.88 299 VAL A C 1
ATOM 2375 O O . VAL A 1 299 ? 20.321 -15.059 -17.349 1.00 96.88 299 VAL A O 1
ATOM 2378 N N . ASP A 1 300 ? 22.559 -15.362 -17.356 1.00 97.38 300 ASP A N 1
ATOM 2379 C CA . ASP A 1 300 ? 22.532 -16.776 -16.972 1.00 97.38 300 ASP A CA 1
ATOM 2380 C C . ASP A 1 300 ? 21.913 -16.954 -15.579 1.00 97.38 300 ASP A C 1
ATOM 2382 O O . ASP A 1 300 ? 20.992 -17.756 -15.415 1.00 97.38 300 ASP A O 1
ATOM 2386 N N . HIS A 1 301 ? 22.316 -16.129 -14.603 1.00 98.00 301 HIS A N 1
ATOM 2387 C CA . HIS A 1 301 ? 21.712 -16.137 -13.266 1.00 98.00 301 HIS A CA 1
ATOM 2388 C C . HIS A 1 301 ? 20.204 -15.846 -13.318 1.00 98.00 301 HIS A C 1
ATOM 2390 O O . HIS A 1 301 ? 19.410 -16.559 -12.705 1.00 98.00 301 HIS A O 1
ATOM 2396 N N . VAL A 1 302 ? 19.772 -14.816 -14.060 1.00 97.62 302 VAL A N 1
ATOM 2397 C CA . VAL A 1 302 ? 18.340 -14.483 -14.187 1.00 97.62 302 VAL A CA 1
ATOM 2398 C C . VAL A 1 302 ? 17.565 -15.624 -14.855 1.00 97.62 302 VAL A C 1
ATOM 2400 O O . VAL A 1 302 ? 16.468 -15.961 -14.402 1.00 97.62 302 VAL A O 1
ATOM 2403 N N . ALA A 1 303 ? 18.117 -16.236 -15.901 1.00 97.38 303 ALA A N 1
ATOM 2404 C CA . ALA A 1 303 ? 17.516 -17.362 -16.611 1.00 97.38 303 ALA A CA 1
ATOM 2405 C C . ALA A 1 303 ? 17.313 -18.578 -15.693 1.00 97.38 303 ALA A C 1
ATOM 2407 O O . ALA A 1 303 ? 16.205 -19.115 -15.613 1.00 97.38 303 ALA A O 1
ATOM 2408 N N . GLU A 1 304 ? 18.340 -18.954 -14.930 1.00 97.69 304 GLU A N 1
ATOM 2409 C CA . GLU A 1 304 ? 18.276 -20.057 -13.968 1.00 97.69 304 GLU A CA 1
ATOM 2410 C C . GLU A 1 304 ? 17.252 -19.782 -12.856 1.00 97.69 304 GLU A C 1
ATOM 2412 O O . GLU A 1 304 ? 16.337 -20.580 -12.619 1.00 97.69 304 GLU A O 1
ATOM 2417 N N . LEU A 1 305 ? 17.337 -18.611 -12.216 1.00 97.75 305 LEU A N 1
ATOM 2418 C CA . LEU A 1 305 ? 16.469 -18.247 -11.094 1.00 97.75 305 LEU A CA 1
ATOM 2419 C C . LEU A 1 305 ? 14.997 -18.185 -11.497 1.00 97.75 305 LEU A C 1
ATOM 2421 O O . LEU A 1 305 ? 14.139 -18.617 -10.724 1.00 97.75 305 LEU A O 1
ATOM 2425 N N . THR A 1 306 ? 14.704 -17.729 -12.716 1.00 95.06 306 THR A N 1
ATOM 2426 C CA . THR A 1 306 ? 13.339 -17.647 -13.264 1.00 95.06 306 THR A CA 1
ATOM 2427 C C . THR A 1 306 ? 12.892 -18.904 -14.013 1.00 95.06 306 THR A C 1
ATOM 2429 O O . THR A 1 306 ? 11.766 -18.930 -14.509 1.00 95.06 306 THR A O 1
ATOM 2432 N N . ALA A 1 307 ? 13.746 -19.931 -14.110 1.00 95.19 307 ALA A N 1
ATOM 2433 C CA . ALA A 1 307 ? 13.514 -21.131 -14.919 1.00 95.19 307 ALA A CA 1
ATOM 2434 C C . ALA A 1 307 ? 13.084 -20.806 -16.367 1.00 95.19 307 ALA A C 1
ATOM 2436 O O . ALA A 1 307 ? 12.231 -21.474 -16.952 1.00 95.19 307 ALA A O 1
ATOM 2437 N N . THR A 1 308 ? 13.663 -19.748 -16.937 1.00 94.69 308 THR A N 1
ATOM 2438 C CA . THR A 1 308 ? 13.369 -19.266 -18.290 1.00 94.69 308 THR A CA 1
ATOM 2439 C C . THR A 1 308 ? 14.578 -19.527 -19.185 1.00 94.69 308 THR A C 1
ATOM 2441 O O . THR A 1 308 ? 15.696 -19.254 -18.757 1.00 94.69 308 THR A O 1
ATOM 2444 N N . PRO A 1 309 ? 14.405 -20.014 -20.429 1.00 97.19 309 PRO A N 1
ATOM 2445 C CA . PRO A 1 309 ? 15.528 -20.203 -21.342 1.00 97.19 309 PRO A CA 1
ATOM 2446 C C . PRO A 1 309 ? 16.339 -18.916 -21.521 1.00 97.19 309 PRO A C 1
ATOM 2448 O O . PRO A 1 309 ? 15.768 -17.844 -21.753 1.00 97.19 309 PRO A O 1
ATOM 2451 N N . ARG A 1 310 ? 17.668 -19.029 -21.450 1.00 95.38 310 ARG A N 1
ATOM 2452 C CA . ARG A 1 310 ? 18.617 -17.910 -21.547 1.00 95.38 310 ARG A CA 1
ATOM 2453 C C . ARG A 1 310 ? 18.356 -17.029 -22.766 1.00 95.38 310 ARG A C 1
ATOM 2455 O O . ARG A 1 310 ? 18.317 -15.804 -22.661 1.00 95.38 310 ARG A O 1
ATOM 2462 N N . GLU A 1 311 ? 18.119 -17.650 -23.916 1.00 93.62 311 GLU A N 1
ATOM 2463 C CA . GLU A 1 311 ? 17.866 -16.969 -25.185 1.00 93.62 311 GLU A CA 1
ATOM 2464 C C . GLU A 1 311 ? 16.609 -16.097 -25.114 1.00 93.62 311 GLU A C 1
ATOM 2466 O O . GLU A 1 311 ? 16.565 -15.026 -25.714 1.00 93.62 311 GLU A O 1
ATOM 2471 N N . MET A 1 312 ? 15.594 -16.517 -24.354 1.00 91.69 312 MET A N 1
ATOM 2472 C CA . MET A 1 312 ? 14.370 -15.739 -24.159 1.00 91.69 312 MET A CA 1
ATOM 2473 C C . MET A 1 312 ? 14.590 -14.549 -23.234 1.00 91.69 312 MET A C 1
ATOM 2475 O O . MET A 1 312 ? 14.054 -13.477 -23.510 1.00 91.69 312 MET A O 1
ATOM 2479 N N . VAL A 1 313 ? 15.411 -14.695 -22.192 1.00 92.75 313 VAL A N 1
ATOM 2480 C CA . VAL A 1 313 ? 15.782 -13.566 -21.327 1.00 92.75 313 VAL A CA 1
ATOM 2481 C C . VAL A 1 313 ? 16.564 -12.522 -22.127 1.00 92.75 313 VAL A C 1
ATOM 2483 O O . VAL A 1 313 ? 16.174 -11.355 -22.143 1.00 92.75 313 VAL A O 1
ATOM 2486 N N . LEU A 1 314 ? 17.598 -12.939 -22.868 1.00 91.81 314 LEU A N 1
ATOM 2487 C CA . LEU A 1 314 ? 18.375 -12.049 -23.742 1.00 91.81 314 LEU A CA 1
ATOM 2488 C C . LEU A 1 314 ? 17.493 -11.346 -24.773 1.00 91.81 314 LEU A C 1
ATOM 2490 O O . LEU A 1 314 ? 17.561 -10.125 -24.918 1.00 91.81 314 LEU A O 1
ATOM 2494 N N . ARG A 1 315 ? 16.634 -12.104 -25.461 1.00 89.19 315 ARG A N 1
ATOM 2495 C CA . ARG A 1 315 ? 15.716 -11.565 -26.467 1.00 89.19 315 ARG A CA 1
ATOM 2496 C C . ARG A 1 315 ? 14.798 -10.502 -25.873 1.00 89.19 315 ARG A C 1
ATOM 2498 O O . ARG A 1 315 ? 14.673 -9.436 -26.459 1.00 89.19 315 ARG A O 1
ATOM 2505 N N . CYS A 1 316 ? 14.203 -10.761 -24.707 1.00 88.00 316 CYS A N 1
ATOM 2506 C CA . CYS A 1 316 ? 13.325 -9.814 -24.018 1.00 88.00 316 CYS A CA 1
ATOM 2507 C C . CYS A 1 316 ? 14.047 -8.546 -23.537 1.00 88.00 316 CYS A C 1
ATOM 2509 O O . CYS A 1 316 ? 13.423 -7.490 -23.459 1.00 88.00 316 CYS A O 1
ATOM 2511 N N . LEU A 1 317 ? 15.335 -8.640 -23.192 1.00 89.06 317 LEU A N 1
ATOM 2512 C CA . LEU A 1 317 ? 16.137 -7.495 -22.755 1.00 89.06 317 LEU A CA 1
ATOM 2513 C C . LEU A 1 317 ? 16.612 -6.629 -23.928 1.00 89.06 317 LEU A C 1
ATOM 2515 O O . LEU A 1 317 ? 16.659 -5.406 -23.811 1.00 89.06 317 LEU A O 1
ATOM 2519 N N . LEU A 1 318 ? 16.974 -7.253 -25.050 1.00 89.94 318 LEU A N 1
ATOM 2520 C CA . LEU A 1 318 ? 17.644 -6.585 -26.169 1.00 89.94 318 LEU A CA 1
ATOM 2521 C C . LEU A 1 318 ? 16.709 -6.208 -27.315 1.00 89.94 318 LEU A C 1
ATOM 2523 O O . LEU A 1 318 ? 17.068 -5.360 -28.131 1.00 89.94 318 LEU A O 1
ATOM 2527 N N . ALA A 1 319 ? 15.526 -6.807 -27.401 1.00 83.38 319 ALA A N 1
ATOM 2528 C CA . ALA A 1 319 ? 14.603 -6.558 -28.492 1.00 83.38 319 ALA A CA 1
ATOM 2529 C C . ALA A 1 319 ? 13.147 -6.612 -28.036 1.00 83.38 319 ALA A C 1
ATOM 2531 O O . ALA A 1 319 ? 12.752 -7.355 -27.139 1.00 83.38 319 ALA A O 1
ATOM 2532 N N . ARG A 1 320 ? 12.304 -5.877 -28.761 1.00 79.12 320 ARG A N 1
ATOM 2533 C CA . ARG A 1 320 ? 10.861 -6.085 -28.720 1.00 79.12 320 ARG A CA 1
ATOM 2534 C C . ARG A 1 320 ? 10.398 -6.750 -29.996 1.00 79.12 320 ARG A C 1
ATOM 2536 O O . ARG A 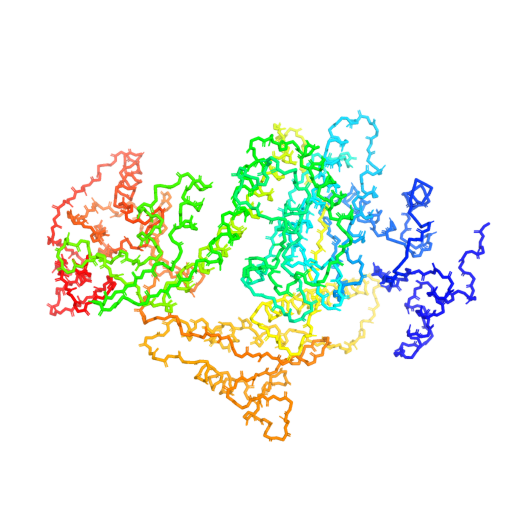1 320 ? 10.795 -6.394 -31.107 1.00 79.12 320 ARG A O 1
ATOM 2543 N N . THR A 1 321 ? 9.485 -7.687 -29.820 1.00 74.50 321 THR A N 1
ATOM 2544 C CA . THR A 1 321 ? 8.771 -8.290 -30.932 1.00 74.50 321 THR A CA 1
ATOM 2545 C C . THR A 1 321 ? 7.787 -7.266 -31.478 1.00 74.50 321 THR A C 1
ATOM 2547 O O . THR A 1 321 ? 6.850 -6.862 -30.789 1.00 74.50 321 THR A O 1
ATOM 2550 N N . VAL A 1 322 ? 8.009 -6.829 -32.713 1.00 66.88 322 VAL A N 1
ATOM 2551 C CA . VAL A 1 322 ? 7.058 -6.006 -33.446 1.00 66.88 322 VAL A CA 1
ATOM 2552 C C . VAL A 1 322 ? 6.673 -6.822 -34.666 1.00 66.88 322 VAL A C 1
ATOM 2554 O O . VAL A 1 322 ? 7.443 -6.919 -35.616 1.00 66.88 322 VAL A O 1
ATOM 2557 N N . ALA A 1 323 ? 5.488 -7.426 -34.649 1.00 54.16 323 ALA A N 1
ATOM 2558 C CA . ALA A 1 323 ? 4.882 -7.978 -35.866 1.00 54.16 323 ALA A CA 1
ATOM 2559 C C . ALA A 1 323 ? 5.057 -6.919 -36.975 1.00 54.16 323 ALA A C 1
ATOM 2561 O O . ALA A 1 323 ? 4.839 -5.796 -36.565 1.00 54.16 323 ALA A O 1
ATOM 2562 N N . SER A 1 324 ? 5.571 -7.172 -38.210 1.00 46.62 324 SER A N 1
ATOM 2563 C CA . SER A 1 324 ? 5.708 -6.225 -39.370 1.00 46.62 324 SER A CA 1
ATOM 2564 C C . SER A 1 324 ? 4.917 -6.589 -40.644 1.00 46.62 324 SER A C 1
ATOM 2566 O O . SER A 1 324 ? 4.700 -7.754 -40.924 1.00 46.62 324 SER A O 1
ATOM 2568 N N . GLY A 1 325 ? 4.510 -5.519 -41.346 1.00 48.56 325 GLY A N 1
ATOM 2569 C CA . GLY A 1 325 ? 3.741 -5.272 -42.576 1.00 48.56 325 GLY A CA 1
ATOM 2570 C C . GLY A 1 325 ? 3.200 -6.363 -43.526 1.00 48.56 325 GLY A C 1
ATOM 2571 O O . GLY A 1 325 ? 2.605 -6.040 -44.552 1.00 48.56 325 GLY A O 1
ATOM 2572 N N . GLY A 1 326 ? 3.438 -7.625 -43.265 1.00 45.91 326 GLY A N 1
ATOM 2573 C CA . GLY A 1 326 ? 2.931 -8.759 -43.989 1.00 45.91 326 GLY A CA 1
ATOM 2574 C C . GLY A 1 326 ? 3.490 -10.005 -43.332 1.00 45.91 326 GLY A C 1
ATOM 2575 O O . GLY A 1 326 ? 4.484 -10.537 -43.800 1.00 45.91 326 GLY A O 1
ATOM 2576 N N . ARG A 1 327 ? 2.848 -10.484 -42.258 1.00 45.03 327 ARG A N 1
ATOM 2577 C CA . ARG A 1 327 ? 3.068 -11.822 -41.657 1.00 45.03 327 ARG A CA 1
ATOM 2578 C C . ARG A 1 327 ? 4.471 -12.111 -41.095 1.00 45.03 327 ARG A C 1
ATOM 2580 O O . ARG A 1 327 ? 4.659 -13.189 -40.531 1.00 45.03 327 ARG A O 1
ATOM 2587 N N . GLU A 1 328 ? 5.422 -11.188 -41.182 1.00 49.00 328 GLU A N 1
ATOM 2588 C CA . GLU A 1 328 ? 6.768 -11.351 -40.640 1.00 49.00 328 GLU A CA 1
ATOM 2589 C C . GLU A 1 328 ? 6.865 -10.720 -39.254 1.00 49.00 328 GLU A C 1
ATOM 2591 O O . GLU A 1 328 ? 6.728 -9.513 -39.075 1.00 49.00 328 GLU A O 1
ATOM 2596 N N . VAL A 1 329 ? 7.128 -11.544 -38.241 1.00 63.00 329 VAL A N 1
ATOM 2597 C CA . VAL A 1 329 ? 7.447 -11.057 -36.901 1.00 63.00 329 VAL A CA 1
ATOM 2598 C C . VAL A 1 329 ? 8.867 -10.507 -36.924 1.00 63.00 329 VAL A C 1
ATOM 2600 O O . VAL A 1 329 ? 9.819 -11.280 -36.978 1.00 63.00 329 VAL A O 1
ATOM 2603 N N . ILE A 1 330 ? 9.009 -9.180 -36.888 1.00 70.69 330 ILE A N 1
ATOM 2604 C CA . ILE A 1 330 ? 10.323 -8.539 -36.886 1.00 70.69 330 ILE A CA 1
ATOM 2605 C C . ILE A 1 330 ? 10.722 -8.235 -35.447 1.00 70.69 330 ILE A C 1
ATOM 2607 O O . ILE A 1 330 ? 10.031 -7.541 -34.696 1.00 70.69 330 ILE A O 1
ATOM 2611 N N . GLU A 1 331 ? 11.885 -8.729 -35.054 1.00 75.38 331 GLU A N 1
ATOM 2612 C CA . GLU A 1 331 ? 12.534 -8.253 -33.845 1.00 75.38 331 GLU A CA 1
ATOM 2613 C C . GLU A 1 331 ? 13.118 -6.877 -34.098 1.00 75.38 331 GLU A C 1
ATOM 2615 O O . GLU A 1 331 ? 14.022 -6.696 -34.913 1.00 75.38 331 GLU A O 1
ATOM 2620 N N . LYS A 1 332 ? 12.579 -5.884 -33.393 1.00 81.94 332 LYS A N 1
ATOM 2621 C CA . LYS A 1 332 ? 13.194 -4.570 -33.352 1.00 81.94 332 LYS A CA 1
ATOM 2622 C C . LYS A 1 332 ? 14.079 -4.509 -32.117 1.00 81.94 332 LYS A C 1
ATOM 2624 O O . LYS A 1 332 ? 13.563 -4.514 -30.999 1.00 81.94 332 LYS A O 1
ATOM 2629 N N . GLY A 1 333 ? 15.386 -4.421 -32.345 1.00 82.94 333 GLY A N 1
ATOM 2630 C CA . GLY A 1 333 ? 16.358 -4.163 -31.290 1.00 82.94 333 GLY A CA 1
ATOM 2631 C C . GLY A 1 333 ? 16.023 -2.882 -30.526 1.00 82.94 333 GLY A C 1
ATOM 2632 O O . GLY A 1 333 ? 15.534 -1.903 -31.100 1.00 82.94 333 GLY A O 1
ATOM 2633 N N . HIS A 1 334 ? 16.260 -2.918 -29.224 1.00 83.06 334 HIS A N 1
ATOM 2634 C CA . HIS A 1 334 ? 16.149 -1.773 -28.343 1.00 83.06 334 HIS A CA 1
ATOM 2635 C C . HIS A 1 334 ? 17.346 -0.837 -28.499 1.00 83.06 334 HIS A C 1
ATOM 2637 O O . HIS A 1 334 ? 18.460 -1.265 -28.795 1.00 83.06 334 HIS A O 1
ATOM 2643 N N . THR A 1 335 ? 17.123 0.451 -28.245 1.00 84.25 335 THR A N 1
ATOM 2644 C CA . THR A 1 335 ? 18.222 1.349 -27.859 1.00 84.25 335 THR A CA 1
ATOM 2645 C C . THR A 1 335 ? 18.629 1.073 -26.409 1.00 84.25 335 THR A C 1
ATOM 2647 O O . THR A 1 335 ? 17.841 0.514 -25.643 1.00 84.25 335 THR A O 1
ATOM 2650 N N . ALA A 1 336 ? 19.816 1.518 -25.982 1.00 82.94 336 ALA A N 1
ATOM 2651 C CA . ALA A 1 336 ? 20.257 1.354 -24.591 1.00 82.94 336 ALA A CA 1
ATOM 2652 C C . ALA A 1 336 ? 19.247 1.929 -23.572 1.00 82.94 336 ALA A C 1
ATOM 2654 O O . ALA A 1 336 ? 18.982 1.329 -22.526 1.00 82.94 336 ALA A O 1
ATOM 2655 N N . ALA A 1 337 ? 18.620 3.063 -23.906 1.00 76.38 337 ALA A N 1
ATOM 2656 C CA . ALA A 1 337 ? 17.585 3.685 -23.083 1.00 76.38 337 ALA A CA 1
ATOM 2657 C C . ALA A 1 337 ? 16.279 2.868 -23.051 1.00 76.38 337 ALA A C 1
ATOM 2659 O O . ALA A 1 337 ? 15.687 2.707 -21.984 1.00 76.38 337 ALA A O 1
ATOM 2660 N N . GLU A 1 338 ? 15.834 2.329 -24.194 1.00 78.94 338 GLU A N 1
ATOM 2661 C CA . GLU A 1 338 ? 14.649 1.462 -24.247 1.00 78.94 338 GLU A CA 1
ATOM 2662 C C . GLU A 1 338 ? 14.865 0.158 -23.462 1.00 78.94 338 GLU A C 1
ATOM 2664 O O . GLU A 1 338 ? 13.972 -0.255 -22.724 1.00 78.94 338 GLU A O 1
ATOM 2669 N N . ALA A 1 339 ? 16.047 -0.457 -23.572 1.00 84.25 339 ALA A N 1
ATOM 2670 C CA . ALA A 1 339 ? 16.391 -1.685 -22.855 1.00 84.25 339 ALA A CA 1
ATOM 2671 C C . ALA A 1 339 ? 16.472 -1.461 -21.337 1.00 84.25 339 ALA A C 1
ATOM 2673 O O . ALA A 1 339 ? 15.892 -2.224 -20.563 1.00 84.25 339 ALA A O 1
ATOM 2674 N N . SER A 1 340 ? 17.098 -0.360 -20.904 1.00 83.56 340 SER A N 1
ATOM 2675 C CA . SER A 1 340 ? 17.132 0.044 -19.489 1.00 83.56 340 SER A CA 1
ATOM 2676 C C . SER A 1 340 ? 15.724 0.257 -18.935 1.00 83.56 340 SER A C 1
ATOM 2678 O O . SER A 1 340 ? 15.392 -0.238 -17.859 1.00 83.56 340 SER A O 1
ATOM 2680 N N . TYR A 1 341 ? 14.857 0.926 -19.700 1.00 77.75 341 TYR A N 1
ATOM 2681 C CA . TYR A 1 341 ? 13.460 1.110 -19.322 1.00 77.75 341 TYR A CA 1
ATOM 2682 C C . TYR A 1 341 ? 12.698 -0.221 -19.236 1.00 77.75 341 TYR A C 1
ATOM 2684 O O . TYR A 1 341 ? 11.926 -0.423 -18.299 1.00 77.75 341 TYR A O 1
ATOM 2692 N N . ALA A 1 342 ? 12.905 -1.135 -20.190 1.00 79.62 342 ALA A N 1
ATOM 2693 C CA . ALA A 1 342 ? 12.261 -2.448 -20.205 1.00 79.62 342 ALA A CA 1
ATOM 2694 C C . ALA A 1 342 ? 12.687 -3.310 -19.004 1.00 79.62 342 ALA A C 1
ATOM 2696 O O . ALA A 1 342 ? 11.825 -3.858 -18.312 1.00 79.62 342 ALA A O 1
ATOM 2697 N N . ARG A 1 343 ? 13.992 -3.360 -18.707 1.00 91.19 343 ARG A N 1
ATOM 2698 C CA . ARG A 1 343 ? 14.579 -3.996 -17.514 1.00 91.19 343 ARG A CA 1
ATOM 2699 C C . ARG A 1 343 ? 13.927 -3.474 -16.233 1.00 91.19 343 ARG A C 1
ATOM 2701 O O . ARG A 1 343 ? 13.404 -4.247 -15.432 1.00 91.19 343 ARG A O 1
ATOM 2708 N N . ASP A 1 344 ? 13.884 -2.156 -16.083 1.00 84.62 344 ASP A N 1
ATOM 2709 C CA . ASP A 1 344 ? 13.328 -1.471 -14.916 1.00 84.62 344 ASP A CA 1
ATOM 2710 C C . ASP A 1 344 ? 11.813 -1.684 -14.774 1.00 84.62 344 ASP A C 1
ATOM 2712 O O . ASP A 1 344 ? 11.286 -1.891 -13.677 1.00 84.62 344 ASP A O 1
ATOM 2716 N N . ALA A 1 345 ? 11.072 -1.646 -15.883 1.00 79.75 345 ALA A N 1
ATOM 2717 C CA . ALA A 1 345 ? 9.643 -1.936 -15.899 1.00 79.75 345 ALA A CA 1
ATOM 2718 C C . ALA A 1 345 ? 9.358 -3.392 -15.504 1.00 79.75 345 ALA A C 1
ATOM 2720 O O . ALA A 1 345 ? 8.432 -3.635 -14.727 1.00 79.75 345 ALA A O 1
ATOM 2721 N N . CYS A 1 346 ? 10.173 -4.333 -15.989 1.00 87.94 346 CYS A N 1
ATOM 2722 C CA . CYS A 1 346 ? 10.097 -5.743 -15.628 1.00 87.94 346 CYS A CA 1
ATOM 2723 C C . CYS A 1 346 ? 10.345 -5.940 -14.126 1.00 87.94 346 CYS A C 1
ATOM 2725 O O . CYS A 1 346 ? 9.483 -6.493 -13.447 1.00 87.94 346 CYS A O 1
ATOM 2727 N N . ALA A 1 347 ? 11.437 -5.392 -13.579 1.00 90.81 347 ALA A N 1
ATOM 2728 C CA . ALA A 1 347 ? 11.762 -5.482 -12.153 1.00 90.81 347 ALA A CA 1
ATOM 2729 C C . ALA A 1 347 ? 10.612 -4.988 -11.254 1.00 90.81 347 ALA A C 1
ATOM 2731 O O . ALA A 1 347 ? 10.184 -5.691 -10.336 1.00 90.81 347 ALA A O 1
ATOM 2732 N N . LYS A 1 348 ? 10.037 -3.817 -11.568 1.00 86.19 348 LYS A N 1
ATOM 2733 C CA . LYS A 1 348 ? 8.868 -3.273 -10.850 1.00 86.19 348 LYS A CA 1
ATOM 2734 C C . LYS A 1 348 ? 7.647 -4.183 -10.942 1.00 86.19 348 LYS A C 1
ATOM 2736 O O . LYS A 1 348 ? 6.949 -4.368 -9.949 1.00 86.19 348 LYS A O 1
ATOM 2741 N N . ALA A 1 349 ? 7.354 -4.703 -12.135 1.00 85.50 349 ALA A N 1
ATOM 2742 C CA . ALA A 1 349 ? 6.182 -5.539 -12.371 1.00 85.50 349 ALA A CA 1
ATOM 2743 C C . ALA A 1 349 ? 6.295 -6.896 -11.667 1.00 85.50 349 ALA A C 1
ATOM 2745 O O . ALA A 1 349 ? 5.317 -7.359 -11.084 1.00 85.50 349 ALA A O 1
ATOM 2746 N N . VAL A 1 350 ? 7.480 -7.512 -11.690 1.00 95.50 350 VAL A N 1
ATOM 2747 C CA . VAL A 1 350 ? 7.755 -8.772 -10.991 1.00 95.50 350 VAL A CA 1
ATOM 2748 C C . VAL A 1 350 ? 7.634 -8.576 -9.481 1.00 95.50 350 VAL A C 1
ATOM 2750 O O . VAL A 1 350 ? 6.923 -9.344 -8.841 1.00 95.50 350 VAL A O 1
ATOM 2753 N N . TYR A 1 351 ? 8.227 -7.516 -8.917 1.00 97.62 351 TYR A N 1
ATOM 2754 C CA . TYR A 1 351 ? 8.101 -7.229 -7.484 1.00 97.62 351 TYR A CA 1
ATOM 2755 C C . TYR A 1 351 ? 6.651 -6.960 -7.062 1.00 97.62 351 TYR A C 1
ATOM 2757 O O . TYR A 1 351 ? 6.182 -7.506 -6.067 1.00 97.62 351 TYR A O 1
ATOM 2765 N N . GLN A 1 352 ? 5.915 -6.157 -7.839 1.00 91.31 352 GLN A N 1
ATOM 2766 C CA . GLN A 1 352 ? 4.504 -5.876 -7.570 1.00 91.31 352 GLN A CA 1
ATOM 2767 C C . GLN A 1 352 ? 3.677 -7.172 -7.545 1.00 91.31 352 GLN A C 1
ATOM 2769 O O . GLN A 1 352 ? 2.912 -7.391 -6.611 1.00 91.31 352 GLN A O 1
ATOM 2774 N N . ARG A 1 353 ? 3.858 -8.052 -8.538 1.00 95.62 353 ARG A N 1
ATOM 2775 C CA . ARG A 1 353 ? 3.146 -9.338 -8.607 1.00 95.62 353 ARG A CA 1
ATOM 2776 C C . ARG A 1 353 ? 3.558 -10.299 -7.499 1.00 95.62 353 ARG A C 1
ATOM 2778 O O . ARG A 1 353 ? 2.713 -11.041 -7.015 1.00 95.62 353 ARG A O 1
ATOM 2785 N N . LEU A 1 354 ? 4.829 -10.286 -7.092 1.00 97.94 354 LEU A N 1
ATOM 2786 C CA . LEU A 1 354 ? 5.299 -11.041 -5.932 1.00 97.94 354 LEU A CA 1
ATOM 2787 C C . LEU A 1 354 ? 4.576 -10.577 -4.665 1.00 97.94 354 LEU A C 1
ATOM 2789 O O . LEU A 1 354 ? 4.051 -11.404 -3.928 1.00 97.94 354 LEU A O 1
ATOM 2793 N N . PHE A 1 355 ? 4.502 -9.266 -4.437 1.00 97.25 355 PHE A N 1
ATOM 2794 C CA . PHE A 1 355 ? 3.796 -8.704 -3.289 1.00 97.25 355 PHE A CA 1
ATOM 2795 C C . PHE A 1 355 ? 2.301 -9.060 -3.298 1.00 97.25 355 PHE A C 1
ATOM 2797 O O . PHE A 1 355 ? 1.783 -9.559 -2.302 1.00 97.25 355 PHE A O 1
ATOM 2804 N N . GLU A 1 356 ? 1.622 -8.890 -4.437 1.00 94.44 356 GLU A N 1
ATOM 2805 C CA . GLU A 1 356 ? 0.219 -9.294 -4.616 1.00 94.44 356 GLU A CA 1
ATOM 2806 C C . GLU A 1 356 ? 0.026 -10.798 -4.368 1.00 94.44 356 GLU A C 1
ATOM 2808 O O . GLU A 1 356 ? -0.932 -11.204 -3.712 1.00 94.44 356 GLU A O 1
ATOM 2813 N N . TRP A 1 357 ? 0.950 -11.639 -4.842 1.00 97.12 357 TRP A N 1
ATOM 2814 C CA . TRP A 1 357 ? 0.916 -13.079 -4.598 1.00 97.12 357 TRP A CA 1
ATOM 2815 C C . TRP A 1 357 ? 1.091 -13.420 -3.114 1.00 97.12 357 TRP A C 1
ATOM 2817 O O . TRP A 1 357 ? 0.341 -14.249 -2.604 1.00 97.12 357 TRP A O 1
ATOM 2827 N N . VAL A 1 358 ? 2.010 -12.758 -2.400 1.00 97.00 358 VAL A N 1
ATOM 2828 C CA . VAL A 1 358 ? 2.183 -12.932 -0.946 1.00 97.00 358 VAL A CA 1
ATOM 2829 C C . VAL A 1 358 ? 0.892 -12.571 -0.208 1.00 97.00 358 VAL A C 1
ATOM 2831 O O . VAL A 1 358 ? 0.428 -13.356 0.618 1.00 97.00 358 VAL A O 1
ATOM 2834 N N . VAL A 1 359 ? 0.267 -11.435 -0.541 1.00 94.56 359 VAL A N 1
ATOM 2835 C CA . VAL A 1 359 ? -1.024 -11.017 0.037 1.00 94.56 359 VAL A CA 1
ATOM 2836 C C . VAL A 1 359 ? -2.109 -12.061 -0.245 1.00 94.56 359 VAL A C 1
ATOM 2838 O O . VAL A 1 359 ? -2.771 -12.526 0.681 1.00 94.56 359 VAL A O 1
ATOM 2841 N N . ASN A 1 360 ? -2.241 -12.505 -1.497 1.00 93.75 360 ASN A N 1
ATOM 2842 C CA . ASN A 1 360 ? -3.218 -13.525 -1.886 1.00 93.75 360 ASN A CA 1
ATOM 2843 C C . ASN A 1 360 ? -2.973 -14.863 -1.180 1.00 93.75 360 ASN A C 1
ATOM 2845 O O . ASN A 1 360 ? -3.922 -15.550 -0.801 1.00 93.75 360 ASN A O 1
ATOM 2849 N N . ARG A 1 361 ? -1.708 -15.236 -0.954 1.00 94.69 361 ARG A N 1
ATOM 2850 C CA . ARG A 1 361 ? -1.362 -16.456 -0.227 1.00 94.69 361 ARG A CA 1
ATOM 2851 C C . ARG A 1 361 ? -1.789 -16.373 1.235 1.00 94.69 361 ARG A C 1
ATOM 2853 O O . ARG A 1 361 ? -2.342 -17.348 1.739 1.00 94.69 361 ARG A O 1
ATOM 2860 N N . ILE A 1 362 ? -1.605 -15.224 1.885 1.00 93.19 362 ILE A N 1
ATOM 2861 C CA . ILE A 1 362 ? -2.106 -14.973 3.244 1.00 93.19 362 ILE A CA 1
ATOM 2862 C C . ILE A 1 362 ? -3.646 -15.022 3.253 1.00 93.19 362 ILE A C 1
ATOM 2864 O O . ILE A 1 362 ? -4.224 -15.723 4.084 1.00 93.19 362 ILE A O 1
ATOM 2868 N N . ASN A 1 363 ? -4.313 -14.374 2.291 1.00 91.69 363 ASN A N 1
ATOM 2869 C CA . ASN A 1 363 ? -5.778 -14.387 2.156 1.00 91.69 363 ASN A CA 1
ATOM 2870 C C . ASN A 1 363 ? -6.339 -15.802 1.987 1.00 91.69 363 ASN A C 1
ATOM 2872 O O . ASN A 1 363 ? -7.264 -16.169 2.700 1.00 91.69 363 ASN A O 1
ATOM 2876 N N . SER A 1 364 ? -5.713 -16.646 1.161 1.00 90.12 364 SER A N 1
ATOM 2877 C CA . SER A 1 364 ? -6.143 -18.043 0.972 1.00 90.12 364 SER A CA 1
ATOM 2878 C C . SER A 1 364 ? -6.127 -18.882 2.259 1.00 90.12 364 SER A C 1
ATOM 2880 O O . SER A 1 364 ? -6.802 -19.908 2.352 1.00 90.12 364 SER A O 1
ATOM 2882 N N . VAL A 1 365 ? -5.334 -18.468 3.254 1.00 86.62 365 VAL A N 1
ATOM 2883 C CA . VAL A 1 365 ? -5.301 -19.099 4.576 1.00 86.62 365 VAL A CA 1
ATOM 2884 C C . VAL A 1 365 ? -6.361 -18.490 5.487 1.00 86.62 365 VAL A C 1
ATOM 2886 O O . VAL A 1 365 ? -6.948 -19.218 6.280 1.00 86.62 365 VAL A O 1
ATOM 2889 N N . MET A 1 366 ? -6.619 -17.185 5.405 1.00 83.12 366 MET A N 1
ATOM 2890 C CA . MET A 1 366 ? -7.603 -16.504 6.256 1.00 83.12 366 MET A CA 1
ATOM 2891 C C . MET A 1 366 ? -9.056 -16.707 5.810 1.00 83.12 366 MET A C 1
ATOM 2893 O O . MET A 1 366 ? -9.950 -16.582 6.645 1.00 83.12 366 MET A O 1
ATOM 2897 N N . GLU A 1 367 ? -9.299 -17.045 4.542 1.00 81.56 367 GLU A N 1
ATOM 2898 C CA . GLU A 1 367 ? -10.639 -17.333 4.026 1.00 81.56 367 GLU A CA 1
ATOM 2899 C C . GLU A 1 367 ? -11.294 -18.517 4.757 1.00 81.56 367 GLU A C 1
ATOM 2901 O O . GLU A 1 367 ? -10.682 -19.561 5.018 1.00 81.56 367 GLU A O 1
ATOM 2906 N N . THR A 1 368 ? -12.570 -18.339 5.100 1.00 69.00 368 THR A N 1
ATOM 2907 C CA . THR A 1 368 ? -13.408 -19.353 5.742 1.00 69.00 368 THR A CA 1
ATOM 2908 C C . THR A 1 368 ? -13.726 -20.475 4.760 1.00 69.00 368 THR A C 1
ATOM 2910 O O . THR A 1 368 ? -14.245 -20.241 3.669 1.00 69.00 368 THR A O 1
ATOM 2913 N N . ARG A 1 369 ? -13.453 -21.724 5.150 1.00 64.06 369 ARG A N 1
ATOM 2914 C CA . ARG A 1 369 ? -13.862 -22.901 4.371 1.00 64.06 369 ARG A CA 1
ATOM 2915 C C . ARG A 1 369 ? -15.291 -23.293 4.751 1.00 64.06 369 ARG A C 1
ATOM 2917 O O . ARG A 1 369 ? -15.643 -23.267 5.924 1.00 64.06 369 ARG A O 1
ATOM 2924 N N . ASP A 1 370 ? -16.101 -23.653 3.755 1.00 65.50 370 ASP A N 1
ATOM 2925 C CA . ASP A 1 370 ? -17.404 -24.322 3.921 1.00 65.50 370 ASP A CA 1
ATOM 2926 C C . ASP A 1 370 ? -18.508 -23.545 4.669 1.00 65.50 370 ASP A C 1
ATOM 2928 O O . ASP A 1 370 ? -19.446 -24.152 5.203 1.00 65.50 370 ASP A O 1
ATOM 2932 N N . ARG A 1 371 ? -18.437 -22.207 4.683 1.00 65.75 371 ARG A N 1
ATOM 2933 C CA . ARG A 1 371 ? -19.453 -21.354 5.312 1.00 65.75 371 ARG A CA 1
ATOM 2934 C C . ARG A 1 371 ? -20.571 -20.986 4.335 1.00 65.75 371 ARG A C 1
ATOM 2936 O O . ARG A 1 371 ? -20.309 -20.444 3.264 1.00 65.75 371 ARG A O 1
ATOM 2943 N N . ASP A 1 372 ? -21.819 -21.256 4.713 1.00 67.88 372 ASP A N 1
ATOM 2944 C CA . ASP A 1 372 ? -23.006 -20.891 3.929 1.00 67.88 372 ASP A CA 1
ATOM 2945 C C . ASP A 1 372 ? -23.796 -19.816 4.690 1.00 67.88 372 ASP A C 1
ATOM 2947 O O . ASP A 1 372 ? -24.343 -20.120 5.754 1.00 67.88 372 ASP A O 1
ATOM 2951 N N . PRO A 1 373 ? -23.934 -18.583 4.161 1.00 66.38 373 PRO A N 1
ATOM 2952 C CA . PRO A 1 373 ? -24.717 -17.520 4.797 1.00 66.38 373 PRO A CA 1
ATOM 2953 C C . PRO A 1 373 ? -26.165 -17.914 5.131 1.00 66.38 373 PRO A C 1
ATOM 2955 O O . PRO A 1 373 ? -26.777 -17.332 6.027 1.00 66.38 373 PRO A O 1
ATOM 2958 N N . ARG A 1 374 ? -26.737 -18.902 4.425 1.00 68.75 374 ARG A N 1
ATOM 2959 C CA . ARG A 1 374 ? -28.088 -19.426 4.689 1.00 68.75 374 ARG A CA 1
ATOM 2960 C C . ARG A 1 374 ? -28.137 -20.339 5.913 1.00 68.75 374 ARG A C 1
ATOM 2962 O O . ARG A 1 374 ? -29.185 -20.425 6.548 1.00 68.75 374 ARG A O 1
ATOM 2969 N N . ARG A 1 375 ? -27.034 -21.026 6.226 1.00 70.00 375 ARG A N 1
ATOM 2970 C CA . ARG A 1 375 ? -26.904 -21.942 7.370 1.00 70.00 375 ARG A CA 1
ATOM 2971 C C . ARG A 1 375 ? -26.332 -21.236 8.598 1.00 70.00 375 ARG A C 1
ATOM 2973 O O . ARG A 1 375 ? -26.811 -21.457 9.704 1.00 70.00 375 ARG A O 1
ATOM 2980 N N . ASP A 1 376 ? -25.331 -20.386 8.391 1.00 68.50 376 ASP A N 1
ATOM 2981 C CA . ASP A 1 376 ? -24.434 -19.899 9.443 1.00 68.50 376 ASP A CA 1
ATOM 2982 C C . ASP A 1 376 ? -24.698 -18.426 9.834 1.00 68.50 376 ASP A C 1
ATOM 2984 O O . ASP A 1 376 ? -24.038 -17.894 10.732 1.00 68.50 376 ASP A O 1
ATOM 2988 N N . GLY A 1 377 ? -25.689 -17.787 9.196 1.00 66.56 377 GLY A N 1
ATOM 2989 C CA . GLY A 1 377 ? -26.071 -16.388 9.409 1.00 66.56 377 GLY A CA 1
ATOM 2990 C C . GLY A 1 377 ? -25.280 -15.400 8.546 1.00 66.56 377 GLY A C 1
ATOM 2991 O O . GLY A 1 377 ? -24.324 -15.768 7.867 1.00 66.56 377 GLY A O 1
ATOM 2992 N N . LYS A 1 378 ? -25.701 -14.126 8.551 1.00 69.44 378 LYS A N 1
ATOM 2993 C CA . LYS A 1 378 ? -24.954 -13.052 7.883 1.00 69.44 378 LYS A CA 1
ATOM 2994 C C . LYS A 1 378 ? -23.755 -12.667 8.744 1.00 69.44 378 LYS A C 1
ATOM 2996 O O . LYS A 1 378 ? -23.926 -12.305 9.907 1.00 69.44 378 LYS A O 1
ATOM 3001 N N . ASP A 1 379 ? -22.584 -12.686 8.130 1.00 78.62 379 ASP A N 1
ATOM 3002 C CA . ASP A 1 379 ? -21.347 -12.258 8.766 1.00 78.62 379 ASP A CA 1
ATOM 3003 C C . ASP A 1 379 ? -21.308 -10.745 8.916 1.00 78.62 379 ASP A C 1
ATOM 3005 O O . ASP A 1 379 ? -21.833 -9.999 8.082 1.00 78.62 379 ASP A O 1
ATOM 3009 N N . THR A 1 380 ? -20.684 -10.311 10.001 1.00 89.19 380 THR A N 1
ATOM 3010 C CA . THR A 1 380 ? -20.373 -8.905 10.247 1.00 89.19 380 THR A CA 1
ATOM 3011 C C . THR A 1 380 ? -18.876 -8.703 10.242 1.00 89.19 380 THR A C 1
ATOM 3013 O O . THR A 1 380 ? -18.123 -9.588 10.647 1.00 89.19 380 THR A O 1
ATOM 3016 N N . VAL A 1 381 ? -18.448 -7.520 9.831 1.00 91.56 381 VAL A N 1
ATOM 3017 C CA . VAL A 1 381 ? -17.037 -7.212 9.621 1.00 91.56 381 VAL A CA 1
ATOM 3018 C C . VAL A 1 381 ? -16.556 -6.148 10.598 1.00 91.56 381 VAL A C 1
ATOM 3020 O O . VAL A 1 381 ? -17.242 -5.150 10.821 1.00 91.56 381 VAL A O 1
ATOM 3023 N N . ILE A 1 382 ? -15.348 -6.326 11.140 1.00 93.56 382 ILE A N 1
ATOM 3024 C CA . ILE A 1 382 ? -14.556 -5.208 11.665 1.00 93.56 382 ILE A CA 1
ATOM 3025 C C . ILE A 1 382 ? -13.408 -4.948 10.695 1.00 93.56 382 ILE A C 1
ATOM 3027 O O . ILE A 1 382 ? -12.497 -5.762 10.563 1.00 93.56 382 ILE A O 1
ATOM 3031 N N . GLY A 1 383 ? -13.467 -3.806 10.019 1.00 93.56 383 GLY A N 1
ATOM 3032 C CA . GLY A 1 383 ? -12.399 -3.300 9.173 1.00 93.56 383 GLY A CA 1
ATOM 3033 C C . GLY A 1 383 ? -11.362 -2.525 9.983 1.00 93.56 383 GLY A C 1
ATOM 3034 O O . GLY A 1 383 ? -11.714 -1.722 10.845 1.00 93.56 383 GLY A O 1
ATOM 3035 N N . VAL A 1 384 ? -10.085 -2.710 9.676 1.00 92.56 384 VAL A N 1
ATOM 3036 C CA . VAL A 1 384 ? -8.985 -1.883 10.184 1.00 92.56 384 VAL A CA 1
ATOM 3037 C C . VAL A 1 384 ? -8.249 -1.299 8.987 1.00 92.56 384 VAL A C 1
ATOM 3039 O O . VAL A 1 384 ? -7.609 -2.026 8.224 1.00 92.56 384 VAL A O 1
ATOM 3042 N N . LEU A 1 385 ? -8.368 0.016 8.805 1.00 90.94 385 LEU A N 1
ATOM 3043 C CA . LEU A 1 385 ? -7.728 0.753 7.721 1.00 90.94 385 LEU A CA 1
ATOM 3044 C C . LEU A 1 385 ? -6.455 1.436 8.237 1.00 90.94 385 LEU A C 1
ATOM 3046 O O . LEU A 1 385 ? -6.524 2.435 8.950 1.00 90.94 385 LEU A O 1
ATOM 3050 N N . ASP A 1 386 ? -5.305 0.887 7.850 1.00 87.50 386 ASP A N 1
ATOM 3051 C CA . ASP A 1 386 ? -3.958 1.393 8.122 1.00 87.50 386 ASP A CA 1
ATOM 3052 C C . ASP A 1 386 ? -3.356 1.913 6.809 1.00 87.50 386 ASP A C 1
ATOM 3054 O O . ASP A 1 386 ? -2.829 1.165 5.978 1.00 87.50 386 ASP A O 1
ATOM 3058 N N . ILE A 1 387 ? -3.515 3.212 6.575 1.00 78.88 387 ILE A N 1
ATOM 3059 C CA . ILE A 1 387 ? -3.009 3.883 5.375 1.00 78.88 387 ILE A CA 1
ATOM 3060 C C . ILE A 1 387 ? -1.654 4.535 5.634 1.00 78.88 387 ILE A C 1
ATOM 3062 O O . ILE A 1 387 ? -1.331 4.933 6.752 1.00 78.88 387 ILE A O 1
ATOM 3066 N N . TYR A 1 388 ? -0.854 4.688 4.578 1.00 76.50 388 TYR A N 1
ATOM 3067 C CA . TYR A 1 388 ? 0.364 5.495 4.638 1.00 76.50 388 TYR A CA 1
ATOM 3068 C C . TYR A 1 388 ? 0.042 6.931 5.083 1.00 76.50 388 TYR A C 1
ATOM 3070 O O . TYR A 1 388 ? -1.035 7.470 4.825 1.00 76.50 388 TYR A O 1
ATOM 3078 N N . GLY A 1 389 ? 0.994 7.553 5.774 1.00 78.19 389 GLY A N 1
ATOM 3079 C CA . GLY A 1 389 ? 0.818 8.927 6.232 1.00 78.19 389 GLY A CA 1
ATOM 3080 C C . GLY A 1 389 ? 0.967 9.948 5.114 1.00 78.19 389 GLY A C 1
ATOM 3081 O O . GLY A 1 389 ? 1.481 9.630 4.045 1.00 78.19 389 GLY A O 1
ATOM 3082 N N . PHE A 1 390 ? 0.556 11.181 5.396 1.00 82.94 390 PHE A N 1
ATOM 3083 C CA . PHE A 1 390 ? 0.869 12.332 4.554 1.00 82.94 390 PHE A CA 1
ATOM 3084 C C . PHE A 1 390 ? 2.395 12.506 4.430 1.00 82.94 390 PHE A C 1
ATOM 3086 O O . PHE A 1 390 ? 3.120 12.352 5.420 1.00 82.94 390 PHE A O 1
ATOM 3093 N N . GLU A 1 391 ? 2.891 12.806 3.225 1.00 79.00 391 GLU A N 1
ATOM 3094 C CA . GLU A 1 391 ? 4.327 12.895 2.935 1.00 79.00 391 GLU A CA 1
ATOM 3095 C C . GLU A 1 391 ? 4.714 14.240 2.330 1.00 79.00 391 GLU A C 1
ATOM 3097 O O . GLU A 1 391 ? 4.128 14.700 1.350 1.00 79.00 391 GLU A O 1
ATOM 3102 N N . VAL A 1 392 ? 5.766 14.843 2.888 1.00 81.69 392 VAL A N 1
ATOM 3103 C CA . VAL A 1 392 ? 6.374 16.064 2.353 1.00 81.69 392 VAL A CA 1
ATOM 3104 C C . VAL A 1 392 ? 7.881 15.881 2.304 1.00 81.69 392 VAL A C 1
ATOM 3106 O O . VAL A 1 392 ? 8.561 15.940 3.332 1.00 81.69 392 VAL A O 1
ATOM 3109 N N . PHE A 1 393 ? 8.408 15.658 1.106 1.00 76.44 393 PHE A N 1
ATOM 3110 C CA . PHE A 1 393 ? 9.840 15.544 0.847 1.00 76.44 393 PHE A CA 1
ATOM 3111 C C . PHE A 1 393 ? 10.377 16.766 0.092 1.00 76.44 393 PHE A C 1
ATOM 3113 O O . PHE A 1 393 ? 9.598 17.518 -0.495 1.00 76.44 393 PHE A O 1
ATOM 3120 N N . PRO A 1 394 ? 11.710 16.971 0.061 1.00 74.50 394 PRO A N 1
ATOM 3121 C CA . PRO A 1 394 ? 12.317 18.011 -0.771 1.00 74.50 394 PRO A CA 1
ATOM 3122 C C . PRO A 1 394 ? 11.997 17.860 -2.265 1.00 74.50 394 PRO A C 1
ATOM 3124 O O . PRO A 1 394 ? 11.919 18.851 -2.981 1.00 74.50 394 PRO A O 1
ATOM 3127 N N . VAL A 1 395 ? 11.805 16.621 -2.732 1.00 69.19 395 VAL A N 1
ATOM 3128 C CA . VAL A 1 395 ? 11.363 16.298 -4.094 1.00 69.19 395 VAL A CA 1
ATOM 3129 C C . VAL A 1 395 ? 10.239 15.274 -3.986 1.00 69.19 395 VAL A C 1
ATOM 3131 O O . VAL A 1 395 ? 10.490 14.147 -3.567 1.00 69.19 395 VAL A O 1
ATOM 3134 N N . ASN A 1 396 ? 9.018 15.664 -4.357 1.00 76.75 396 ASN A N 1
ATOM 3135 C CA . ASN A 1 396 ? 7.847 14.785 -4.343 1.00 76.75 396 ASN A CA 1
ATOM 3136 C C . ASN A 1 396 ? 7.547 14.305 -5.764 1.00 76.75 396 ASN A C 1
ATOM 3138 O O . ASN A 1 396 ? 7.440 15.114 -6.691 1.00 76.75 396 ASN A O 1
ATOM 3142 N N . SER A 1 397 ? 7.442 12.987 -5.920 1.00 72.75 397 SER A N 1
ATOM 3143 C CA . SER A 1 397 ? 7.134 12.324 -7.188 1.00 72.75 397 SER A CA 1
ATOM 3144 C C . SER A 1 397 ? 5.629 12.057 -7.339 1.00 72.75 397 SER A C 1
ATOM 3146 O O . SER A 1 397 ? 4.819 12.473 -6.505 1.00 72.75 397 SER A O 1
ATOM 3148 N N . PHE A 1 398 ? 5.240 11.355 -8.406 1.00 75.62 398 PHE A N 1
ATOM 3149 C CA . PHE A 1 398 ? 3.844 10.975 -8.639 1.00 75.62 398 PHE A CA 1
ATOM 3150 C C . PHE A 1 398 ? 3.287 10.096 -7.508 1.00 75.62 398 PHE A C 1
ATOM 3152 O O . PHE A 1 398 ? 2.117 10.199 -7.153 1.00 75.62 398 PHE A O 1
ATOM 3159 N N . GLU A 1 399 ? 4.130 9.269 -6.900 1.00 74.00 399 GLU A N 1
ATOM 3160 C CA . GLU A 1 399 ? 3.768 8.394 -5.795 1.00 74.00 399 GLU A CA 1
ATOM 3161 C C . GLU A 1 399 ? 3.366 9.195 -4.553 1.00 74.00 399 GLU A C 1
ATOM 3163 O O . GLU A 1 399 ? 2.291 8.955 -4.003 1.00 74.00 399 GLU A O 1
ATOM 3168 N N . GLN A 1 400 ? 4.155 10.206 -4.166 1.00 77.50 400 GLN A N 1
ATOM 3169 C CA . GLN A 1 400 ? 3.794 11.126 -3.077 1.00 77.50 400 GLN A CA 1
ATOM 3170 C C . GLN A 1 400 ? 2.510 11.894 -3.400 1.00 77.50 400 GLN A C 1
ATOM 3172 O O . GLN A 1 400 ? 1.666 12.076 -2.526 1.00 77.50 400 GLN A O 1
ATOM 3177 N N . PHE A 1 401 ? 2.318 12.301 -4.658 1.00 82.38 401 PHE A N 1
ATOM 3178 C CA . PHE A 1 401 ? 1.078 12.942 -5.089 1.00 82.38 401 PHE A CA 1
ATOM 3179 C C . PHE A 1 401 ? -0.144 12.025 -4.896 1.00 82.38 401 PHE A C 1
ATOM 3181 O O . PHE A 1 401 ? -1.139 12.451 -4.309 1.00 82.38 401 PHE A O 1
ATOM 3188 N N . CYS A 1 402 ? -0.071 10.754 -5.312 1.00 82.38 402 CYS A N 1
ATOM 3189 C CA . CYS A 1 402 ? -1.138 9.773 -5.080 1.00 82.38 402 CYS A CA 1
ATOM 3190 C C . CYS A 1 402 ? -1.374 9.505 -3.587 1.00 82.38 402 CYS A C 1
ATOM 3192 O O . CYS A 1 402 ? -2.522 9.373 -3.156 1.00 82.38 402 CYS A O 1
ATOM 3194 N N . ILE A 1 403 ? -0.298 9.441 -2.800 1.00 81.06 403 ILE A N 1
ATOM 3195 C CA . ILE A 1 403 ? -0.360 9.257 -1.351 1.00 81.06 403 ILE A CA 1
ATOM 3196 C C . ILE A 1 403 ? -1.103 10.423 -0.687 1.00 81.06 403 ILE A C 1
ATOM 3198 O O . ILE A 1 403 ? -2.058 10.211 0.066 1.00 81.06 403 ILE A O 1
ATOM 3202 N N . ASN A 1 404 ? -0.717 11.656 -1.003 1.00 86.44 404 ASN A N 1
ATOM 3203 C CA . ASN A 1 404 ? -1.317 12.850 -0.418 1.00 86.44 404 ASN A CA 1
ATOM 3204 C C . ASN A 1 404 ? -2.764 13.041 -0.886 1.00 86.44 404 ASN A C 1
ATOM 3206 O O . ASN A 1 404 ? -3.619 13.363 -0.068 1.00 86.44 404 ASN A O 1
ATOM 3210 N N . TYR A 1 405 ? -3.086 12.748 -2.151 1.00 88.50 405 TYR A N 1
ATOM 3211 C CA . TYR A 1 405 ? -4.473 12.742 -2.639 1.00 88.50 405 TYR A CA 1
ATOM 3212 C C . TYR A 1 405 ? -5.358 11.715 -1.907 1.00 88.50 405 TYR A C 1
ATOM 3214 O O . TYR A 1 405 ? -6.501 12.018 -1.566 1.00 88.50 405 TYR A O 1
ATOM 3222 N N . CYS A 1 406 ? -4.842 10.519 -1.612 1.00 86.50 406 CYS A N 1
ATOM 3223 C CA . CYS A 1 406 ? -5.566 9.534 -0.804 1.00 86.50 406 CYS A CA 1
ATOM 3224 C C . CYS A 1 406 ? -5.843 10.059 0.619 1.00 86.50 406 CYS A C 1
ATOM 3226 O O . CYS A 1 406 ? -6.957 9.920 1.124 1.00 86.50 406 CYS A O 1
ATOM 3228 N N . ASN A 1 407 ? -4.867 10.731 1.239 1.00 86.56 407 ASN A N 1
ATOM 3229 C CA . ASN A 1 407 ? -5.059 11.375 2.541 1.00 86.56 407 ASN A CA 1
ATOM 3230 C C . ASN A 1 407 ? -6.098 12.511 2.475 1.00 86.56 407 ASN A C 1
ATOM 3232 O O . ASN A 1 407 ? -6.959 12.580 3.344 1.00 86.56 407 ASN A O 1
ATOM 3236 N N . GLU A 1 408 ? -6.100 13.337 1.421 1.00 90.00 408 GLU A N 1
ATOM 3237 C CA . GLU A 1 408 ? -7.138 14.364 1.201 1.00 90.00 408 GLU A CA 1
ATOM 3238 C C . GLU A 1 408 ? -8.545 13.763 1.121 1.00 90.00 408 GLU A C 1
ATOM 3240 O O . GLU A 1 408 ? -9.492 14.275 1.719 1.00 90.00 408 GLU A O 1
ATOM 3245 N N . LYS A 1 409 ? -8.685 12.640 0.409 1.00 90.06 409 LYS A N 1
ATOM 3246 C CA . LYS A 1 409 ? -9.947 11.902 0.298 1.00 90.06 409 LYS A CA 1
ATOM 3247 C C . LYS A 1 409 ? -10.443 11.386 1.642 1.00 90.06 409 LYS A C 1
ATOM 3249 O O . LYS A 1 409 ? -11.629 11.513 1.943 1.00 90.06 409 LYS A O 1
ATOM 3254 N N . LEU A 1 410 ? -9.549 10.800 2.432 1.00 88.31 410 LEU A N 1
ATOM 3255 C CA . LEU A 1 410 ? -9.891 10.261 3.745 1.00 88.31 410 LEU A CA 1
ATOM 3256 C C . LEU A 1 410 ? -10.210 11.373 4.741 1.00 88.31 410 LEU A C 1
ATOM 3258 O O . LEU A 1 410 ? -11.175 11.242 5.489 1.00 88.31 410 LEU A O 1
ATOM 3262 N N . GLN A 1 411 ? -9.482 12.488 4.690 1.00 88.00 411 GLN A N 1
ATOM 3263 C CA . GLN A 1 411 ? -9.766 13.660 5.512 1.00 88.00 411 GLN A CA 1
ATOM 3264 C C . GLN A 1 411 ? -11.130 14.273 5.164 1.00 88.00 411 GLN A C 1
ATOM 3266 O O . GLN A 1 411 ? -11.915 14.569 6.063 1.00 88.00 411 GLN A O 1
ATOM 3271 N N . GLN A 1 412 ? -11.462 14.390 3.872 1.00 89.94 412 GLN A N 1
ATOM 3272 C CA . GLN A 1 412 ? -12.785 14.846 3.434 1.00 89.94 412 GLN A CA 1
ATOM 3273 C C . GLN A 1 412 ? -13.902 13.924 3.939 1.00 89.94 412 GLN A C 1
ATOM 3275 O O . GLN A 1 412 ? -14.928 14.406 4.419 1.00 89.94 412 GLN A O 1
ATOM 3280 N N . LEU A 1 413 ? -13.713 12.604 3.837 1.00 88.75 413 LEU A N 1
ATOM 3281 C CA . LEU A 1 413 ? -14.684 11.628 4.331 1.00 88.75 413 LEU A CA 1
ATOM 3282 C C . LEU A 1 413 ? -14.859 11.733 5.852 1.00 88.75 413 LEU A C 1
ATOM 3284 O O . LEU A 1 413 ? -15.987 11.730 6.333 1.00 88.75 413 LEU A O 1
ATOM 3288 N N . PHE A 1 414 ? -13.759 11.861 6.595 1.00 87.88 414 PHE A N 1
ATOM 3289 C CA . PHE A 1 414 ? -13.762 12.019 8.048 1.00 87.88 414 PHE A CA 1
ATOM 3290 C C . PHE A 1 414 ? -14.562 13.250 8.487 1.00 87.88 414 PHE A C 1
ATOM 3292 O O . PHE A 1 414 ? -15.488 13.124 9.287 1.00 87.88 414 PHE A O 1
ATOM 3299 N N . ILE A 1 415 ? -14.267 14.416 7.904 1.00 85.88 415 ILE A N 1
ATOM 3300 C CA . ILE A 1 415 ? -14.976 15.668 8.203 1.00 85.88 415 ILE A CA 1
ATOM 3301 C C . ILE A 1 415 ? -16.468 15.527 7.887 1.00 85.88 415 ILE A C 1
ATOM 3303 O O . ILE A 1 415 ? -17.313 15.894 8.701 1.00 85.88 415 ILE A O 1
ATOM 3307 N N . GLN A 1 416 ? -16.802 14.960 6.724 1.00 86.25 416 GLN A N 1
ATOM 3308 C CA . GLN A 1 416 ? -18.191 14.770 6.316 1.00 86.25 416 GLN A CA 1
ATOM 3309 C C . GLN A 1 416 ? -18.958 13.855 7.279 1.00 86.25 416 GLN A C 1
ATOM 3311 O O . GLN A 1 416 ? -20.113 14.142 7.589 1.00 86.25 416 GLN A O 1
ATOM 3316 N N . LEU A 1 417 ? -18.347 12.754 7.726 1.00 86.81 417 LEU A N 1
ATOM 3317 C CA . LEU A 1 417 ? -18.991 11.800 8.628 1.00 86.81 417 LEU A CA 1
ATOM 3318 C C . LEU A 1 417 ? -19.207 12.389 10.022 1.00 86.81 417 LEU A C 1
ATOM 3320 O O . LEU A 1 417 ? -20.320 12.284 10.529 1.00 86.81 417 LEU A O 1
ATOM 3324 N N . ILE A 1 418 ? -18.197 13.050 10.597 1.00 86.25 418 ILE A N 1
ATOM 3325 C CA . ILE A 1 418 ? -18.314 13.674 11.923 1.00 86.25 418 ILE A CA 1
ATOM 3326 C C . ILE A 1 418 ? -19.374 14.768 11.910 1.00 86.25 418 ILE A C 1
ATOM 3328 O O . ILE A 1 418 ? -20.303 14.725 12.707 1.00 86.25 418 ILE A O 1
ATOM 3332 N N . LEU A 1 419 ? -19.290 15.719 10.974 1.00 85.88 419 LEU A N 1
ATOM 3333 C CA . LEU A 1 419 ? -20.251 16.824 10.926 1.00 85.88 419 LEU A CA 1
ATOM 3334 C C . LEU A 1 419 ? -21.682 16.327 10.734 1.00 85.88 419 LEU A C 1
ATOM 3336 O O . LEU A 1 419 ? -22.604 16.861 11.341 1.00 85.88 419 LEU A O 1
ATOM 3340 N N . LYS A 1 420 ? -21.868 15.300 9.901 1.00 83.88 420 LYS A N 1
ATOM 3341 C CA . LYS A 1 420 ? -23.180 14.697 9.686 1.00 83.88 420 LYS A CA 1
ATOM 3342 C C . LYS A 1 420 ? -23.701 14.009 10.952 1.00 83.88 420 LYS A C 1
ATOM 3344 O O . LYS A 1 420 ? -24.863 14.201 11.287 1.00 83.88 420 LYS A O 1
ATOM 3349 N N . GLN A 1 421 ? -22.864 13.230 11.637 1.00 85.31 421 GLN A N 1
ATOM 3350 C CA . GLN A 1 421 ? -23.235 12.549 12.880 1.00 85.31 421 GLN A CA 1
ATOM 3351 C C . GLN A 1 421 ? -23.645 13.556 13.964 1.00 85.31 421 GLN A C 1
ATOM 3353 O O . GLN A 1 421 ? -24.687 13.378 14.587 1.00 85.31 421 GLN A O 1
ATOM 3358 N N . GLU A 1 422 ? -22.883 14.639 14.128 1.00 87.19 422 GLU A N 1
ATOM 3359 C CA . GLU A 1 422 ? -23.205 15.714 15.075 1.00 87.19 422 GLU A CA 1
ATOM 3360 C C . GLU A 1 422 ? -24.520 16.421 14.711 1.00 87.19 422 GLU A C 1
ATOM 3362 O O . GLU A 1 422 ? -25.381 16.612 15.565 1.00 87.19 422 GLU A O 1
ATOM 3367 N N . GLN A 1 423 ? -24.736 16.754 13.433 1.00 86.31 423 GLN A N 1
ATOM 3368 C CA . GLN A 1 423 ? -25.987 17.373 12.974 1.00 86.31 423 GLN A CA 1
ATOM 3369 C C . GLN A 1 423 ? -27.215 16.496 13.249 1.00 86.31 423 GLN A C 1
ATOM 3371 O O . GLN A 1 423 ? -28.234 17.000 13.721 1.00 86.31 423 GLN A O 1
ATOM 3376 N N . GLU A 1 424 ? -27.114 15.192 12.978 1.00 88.06 424 GLU A N 1
ATOM 3377 C CA . GLU A 1 424 ? -28.188 14.224 13.232 1.00 88.06 424 GLU A CA 1
ATOM 3378 C C . GLU A 1 424 ? -28.491 14.072 14.733 1.00 88.06 424 GLU A C 1
ATOM 3380 O O . GLU A 1 424 ? -29.644 13.843 15.107 1.00 88.06 424 GLU A O 1
ATOM 3385 N N . GLU A 1 425 ? -27.484 14.196 15.602 1.00 88.38 425 GLU A N 1
ATOM 3386 C CA . GLU A 1 425 ? -27.676 14.139 17.054 1.00 88.38 425 GLU A CA 1
ATOM 3387 C C . GLU A 1 425 ? -28.354 15.411 17.583 1.00 88.38 425 GLU A C 1
ATOM 3389 O O . GLU A 1 425 ? -29.324 15.320 18.333 1.00 88.38 425 GLU A O 1
ATOM 3394 N N . TYR A 1 426 ? -27.928 16.593 17.122 1.00 92.00 426 TYR A N 1
ATOM 3395 C CA . TYR A 1 426 ? -28.575 17.865 17.470 1.00 92.00 426 TYR A CA 1
ATOM 3396 C C . TYR A 1 426 ? -30.049 17.879 17.054 1.00 92.00 426 TYR A C 1
ATOM 3398 O O . TYR A 1 426 ? -30.908 18.289 17.833 1.00 92.00 426 TYR A O 1
ATOM 3406 N N . GLU A 1 427 ? -30.355 17.392 15.848 1.00 90.62 427 GLU A N 1
ATOM 3407 C CA . GLU A 1 427 ? -31.733 17.272 15.368 1.00 90.62 427 GLU A CA 1
ATOM 3408 C C . GLU A 1 427 ? -32.558 16.319 16.245 1.00 90.62 427 GLU A C 1
ATOM 3410 O O . GLU A 1 427 ? -33.689 16.646 16.612 1.00 90.62 427 GLU A O 1
ATOM 3415 N N . ARG A 1 428 ? -31.989 15.169 16.632 1.00 93.62 428 ARG A N 1
ATOM 3416 C CA . ARG A 1 428 ? -32.660 14.183 17.491 1.00 93.62 428 ARG A CA 1
ATOM 3417 C C . ARG A 1 428 ? -32.990 14.737 18.874 1.00 93.62 428 ARG A C 1
ATOM 3419 O O . ARG A 1 428 ? -34.082 14.481 19.377 1.00 93.62 428 ARG A O 1
ATOM 3426 N N . GLU A 1 429 ? -32.073 15.500 19.458 1.00 96.00 429 GLU A N 1
ATOM 3427 C CA . GLU A 1 429 ? -32.243 16.131 20.771 1.00 96.00 429 GLU A CA 1
ATOM 3428 C C . GLU A 1 429 ? -33.049 17.445 20.703 1.00 96.00 429 GLU A C 1
ATOM 3430 O O . GLU A 1 429 ? -33.338 18.063 21.728 1.00 96.00 429 GLU A O 1
ATOM 3435 N N . GLY A 1 430 ? -33.448 17.890 19.503 1.00 93.19 430 GLY A N 1
ATOM 3436 C CA . GLY A 1 430 ? -34.215 19.122 19.306 1.00 93.19 430 GLY A CA 1
ATOM 3437 C C . GLY A 1 430 ? -33.411 20.400 19.575 1.00 93.19 430 GLY A C 1
ATOM 3438 O O . GLY A 1 430 ? -33.987 21.433 19.923 1.00 93.19 430 GLY A O 1
ATOM 3439 N N . ILE A 1 431 ? -32.086 20.340 19.427 1.00 95.44 431 ILE A N 1
ATOM 3440 C CA . ILE A 1 431 ? -31.156 21.447 19.659 1.00 95.44 431 ILE A CA 1
ATOM 3441 C C . ILE A 1 431 ? -30.873 22.160 18.332 1.00 95.44 431 ILE A C 1
ATOM 3443 O O . ILE A 1 431 ? -30.606 21.540 17.304 1.00 95.44 431 ILE A O 1
ATOM 3447 N N . ALA A 1 432 ? -30.909 23.494 18.341 1.00 91.00 432 ALA A N 1
ATOM 3448 C CA . ALA A 1 432 ? -30.625 24.287 17.150 1.00 91.00 432 ALA A CA 1
ATOM 3449 C C . ALA A 1 432 ? -29.151 24.156 16.728 1.00 91.00 432 ALA A C 1
ATOM 3451 O O . ALA A 1 432 ? -28.245 24.492 17.492 1.00 91.00 432 ALA A O 1
ATOM 3452 N N . TRP A 1 433 ? -28.919 23.722 15.487 1.00 91.12 433 TRP A N 1
ATOM 3453 C CA . TRP A 1 433 ? -27.582 23.645 14.905 1.00 91.12 433 TRP A CA 1
ATOM 3454 C C . TRP A 1 433 ? -27.000 25.039 14.647 1.00 91.12 433 TRP A C 1
ATOM 3456 O O . TRP A 1 433 ? -27.632 25.884 14.008 1.00 91.12 433 TRP A O 1
ATOM 3466 N N . GLN A 1 434 ? -25.764 25.257 15.090 1.00 87.69 434 GLN A N 1
ATOM 3467 C CA . GLN A 1 434 ? -24.980 26.441 14.748 1.00 87.69 434 GLN A CA 1
ATOM 3468 C C . GLN A 1 434 ? -23.927 26.066 13.707 1.00 87.69 434 GLN A C 1
ATOM 3470 O O . GLN A 1 434 ? -23.209 25.082 13.858 1.00 87.69 434 GLN A O 1
ATOM 3475 N N . SER A 1 435 ? -23.837 26.847 12.630 1.00 83.81 435 SER A N 1
ATOM 3476 C CA . SER A 1 435 ? -22.870 26.580 11.566 1.00 83.81 435 SER A CA 1
ATOM 3477 C C . SER A 1 435 ? -21.443 26.778 12.073 1.00 83.81 435 SER A C 1
ATOM 3479 O O . SER A 1 435 ? -21.090 27.872 12.505 1.00 83.81 435 SER A O 1
ATOM 3481 N N . VAL A 1 436 ? -20.619 25.738 11.951 1.00 82.75 436 VAL A N 1
ATOM 3482 C CA . VAL A 1 436 ? -19.184 25.782 12.246 1.00 82.75 436 VAL A CA 1
ATOM 3483 C C . VAL A 1 436 ? -18.418 25.943 10.937 1.00 82.75 436 VAL A C 1
ATOM 3485 O O . VAL A 1 436 ? -18.642 25.192 9.986 1.00 82.75 436 VAL A O 1
ATOM 3488 N N . GLU A 1 437 ? -17.521 26.925 10.869 1.00 82.94 437 GLU A N 1
ATOM 3489 C CA . GLU A 1 437 ? -16.601 27.070 9.740 1.00 82.94 437 GLU A CA 1
ATOM 3490 C C . GLU A 1 437 ? -15.470 26.041 9.848 1.00 82.94 437 GLU A C 1
ATOM 3492 O O . GLU A 1 437 ? -14.864 25.870 10.903 1.00 82.94 437 GLU A O 1
ATOM 3497 N N . TYR A 1 438 ? -15.172 25.350 8.748 1.00 83.31 438 TYR A N 1
ATOM 3498 C CA . TYR A 1 438 ? -14.104 24.355 8.687 1.00 83.31 438 TYR A CA 1
ATOM 3499 C C . TYR A 1 438 ? -13.406 24.384 7.326 1.00 83.31 438 TYR A C 1
ATOM 3501 O O . TYR A 1 438 ? -13.929 24.895 6.332 1.00 83.31 438 TYR A O 1
ATOM 3509 N N . PHE A 1 439 ? -12.201 23.820 7.275 1.00 82.75 439 PHE A N 1
ATOM 3510 C CA . PHE A 1 439 ? -11.425 23.718 6.045 1.00 82.75 439 PHE A CA 1
ATOM 3511 C C . PHE A 1 439 ? -12.048 22.699 5.079 1.00 82.75 439 PHE A C 1
ATOM 3513 O O . PHE A 1 439 ? -12.224 21.534 5.426 1.00 82.75 439 PHE A O 1
ATOM 3520 N N . ASN A 1 440 ? -12.369 23.123 3.854 1.00 82.44 440 ASN A N 1
ATOM 3521 C CA . ASN A 1 440 ? -13.067 22.279 2.886 1.00 82.44 440 ASN A CA 1
ATOM 3522 C C . ASN A 1 440 ? -12.102 21.544 1.936 1.00 82.44 440 ASN A C 1
ATOM 3524 O O . ASN A 1 440 ? -11.751 22.050 0.861 1.00 82.44 440 ASN A O 1
ATOM 3528 N N . ASN A 1 441 ? -11.742 20.313 2.304 1.00 88.69 441 ASN A N 1
ATOM 3529 C CA . ASN A 1 441 ? -10.895 19.428 1.500 1.00 88.69 441 ASN A CA 1
ATOM 3530 C C . ASN A 1 441 ? -11.499 19.080 0.127 1.00 88.69 441 ASN A C 1
ATOM 3532 O O . ASN A 1 441 ? -10.749 18.772 -0.801 1.00 88.69 441 ASN A O 1
ATOM 3536 N N . ALA A 1 442 ? -12.824 19.168 -0.059 1.00 89.50 442 ALA A N 1
ATOM 3537 C CA . ALA A 1 442 ? -13.477 18.835 -1.328 1.00 89.50 442 ALA A CA 1
ATOM 3538 C C . ALA A 1 442 ? -12.935 19.667 -2.500 1.00 89.50 442 ALA A C 1
ATOM 3540 O O . ALA A 1 442 ? -12.820 19.163 -3.612 1.00 89.50 442 ALA A O 1
ATOM 3541 N N . THR A 1 443 ? -12.520 20.912 -2.246 1.00 92.94 443 THR A N 1
ATOM 3542 C CA . THR A 1 443 ? -11.920 21.780 -3.273 1.00 92.94 443 THR A CA 1
ATOM 3543 C C . THR A 1 443 ? -10.580 21.243 -3.793 1.00 92.94 443 THR A C 1
ATOM 3545 O O . THR A 1 443 ? -10.294 21.329 -4.987 1.00 92.94 443 THR A O 1
ATOM 3548 N N . ILE A 1 444 ? -9.768 20.639 -2.920 1.00 93.69 444 ILE A N 1
ATOM 3549 C CA . ILE A 1 444 ? -8.487 20.014 -3.276 1.00 93.69 444 ILE A CA 1
ATOM 3550 C C . ILE A 1 444 ? -8.730 18.668 -3.958 1.00 93.69 444 ILE A C 1
ATOM 3552 O O . ILE A 1 444 ? -8.090 18.352 -4.961 1.00 93.69 444 ILE A O 1
ATOM 3556 N N . VAL A 1 445 ? -9.687 17.889 -3.452 1.00 93.12 445 VAL A N 1
ATOM 3557 C CA . VAL A 1 445 ? -10.107 16.629 -4.075 1.00 93.12 445 VAL A CA 1
ATOM 3558 C C . VAL A 1 445 ? -10.568 16.873 -5.516 1.00 93.12 445 VAL A C 1
ATOM 3560 O O . VAL A 1 445 ? -10.082 16.205 -6.431 1.00 93.12 445 VAL A O 1
ATOM 3563 N N . ASP A 1 446 ? -11.410 17.883 -5.739 1.00 93.62 446 ASP A N 1
ATOM 3564 C CA . ASP A 1 446 ? -11.883 18.284 -7.066 1.00 93.62 446 ASP A CA 1
ATOM 3565 C C . ASP A 1 446 ? -10.746 18.778 -7.969 1.00 93.62 446 ASP A C 1
ATOM 3567 O O . ASP A 1 446 ? -10.713 18.442 -9.155 1.00 93.62 446 ASP A O 1
ATOM 3571 N N . LEU A 1 447 ? -9.780 19.540 -7.440 1.00 94.38 447 LEU A N 1
ATOM 3572 C CA . LEU A 1 447 ? -8.587 19.938 -8.198 1.00 94.38 447 LEU A CA 1
ATOM 3573 C C . LEU A 1 447 ? -7.867 18.717 -8.790 1.00 94.38 447 LEU A C 1
ATOM 3575 O O . LEU A 1 447 ? -7.397 18.768 -9.928 1.00 94.38 447 LEU A O 1
ATOM 3579 N N . VAL A 1 448 ? -7.801 17.614 -8.046 1.00 90.38 448 VAL A N 1
ATOM 3580 C CA . VAL A 1 448 ? -7.092 16.406 -8.473 1.00 90.38 448 VAL A CA 1
ATOM 3581 C C . VAL A 1 448 ? -7.928 15.546 -9.423 1.00 90.38 448 VAL A C 1
ATOM 3583 O O . VAL A 1 448 ? -7.441 15.176 -10.495 1.00 90.38 448 VAL A O 1
ATOM 3586 N N . GLU A 1 449 ? -9.171 15.223 -9.063 1.00 89.62 449 GLU A N 1
ATOM 3587 C CA . GLU A 1 449 ? -9.927 14.147 -9.723 1.00 89.62 449 GLU A CA 1
ATOM 3588 C C . GLU A 1 449 ? -11.007 14.609 -10.700 1.00 89.62 449 GLU A C 1
ATOM 3590 O O . GLU A 1 449 ? -11.592 13.774 -11.398 1.00 89.62 449 GLU A O 1
ATOM 3595 N N . ARG A 1 450 ? -11.317 15.914 -10.743 1.00 90.88 450 ARG A N 1
ATOM 3596 C CA . ARG A 1 450 ? -12.467 16.410 -11.504 1.00 90.88 450 ARG A CA 1
ATOM 3597 C C . ARG A 1 450 ? -12.426 15.903 -12.949 1.00 90.88 450 ARG A C 1
ATOM 3599 O O . ARG A 1 450 ? -11.441 16.144 -13.657 1.00 90.88 450 ARG A O 1
ATOM 3606 N N . PRO A 1 451 ? -13.510 15.287 -13.452 1.00 85.06 451 PRO A N 1
ATOM 3607 C CA . PRO A 1 451 ? -13.543 14.796 -14.821 1.00 85.06 451 PRO A CA 1
ATOM 3608 C C . PRO A 1 451 ? -13.187 15.892 -15.831 1.00 85.06 451 PRO A C 1
ATOM 3610 O O . PRO A 1 451 ? -13.680 17.019 -15.744 1.00 85.06 451 PRO A O 1
ATOM 3613 N N . HIS A 1 452 ? -12.334 15.553 -16.800 1.00 79.75 452 HIS A N 1
ATOM 3614 C CA . HIS A 1 452 ? -11.888 16.417 -17.907 1.00 79.75 452 HIS A CA 1
ATOM 3615 C C . HIS A 1 452 ? -11.066 17.660 -17.538 1.00 79.75 452 HIS A C 1
ATOM 3617 O O . HIS A 1 452 ? -10.587 18.338 -18.444 1.00 79.75 452 HIS A O 1
ATOM 3623 N N . ARG A 1 453 ? -10.928 18.008 -16.254 1.00 85.62 453 ARG A N 1
ATOM 3624 C CA . ARG A 1 453 ? -10.211 19.223 -15.843 1.00 85.62 453 ARG A CA 1
ATOM 3625 C C . ARG A 1 453 ? -9.250 19.042 -14.686 1.00 85.62 453 ARG A C 1
ATOM 3627 O O . ARG A 1 453 ? -8.381 19.888 -14.580 1.00 85.62 453 ARG A O 1
ATOM 3634 N N . GLY A 1 454 ? -9.420 18.034 -13.839 1.00 89.25 454 GLY A N 1
ATOM 3635 C CA . GLY A 1 454 ? -8.524 17.779 -12.719 1.00 89.25 454 GLY A CA 1
ATOM 3636 C C . GLY A 1 454 ? -7.147 17.318 -13.184 1.00 89.25 454 GLY A C 1
ATOM 3637 O O . GLY A 1 454 ? -6.982 16.869 -14.322 1.00 89.25 454 GLY A O 1
ATOM 3638 N N . ILE A 1 455 ? -6.171 17.395 -12.285 1.00 87.06 455 ILE A N 1
ATOM 3639 C CA . ILE A 1 455 ? -4.771 17.050 -12.559 1.00 87.06 455 ILE A CA 1
ATOM 3640 C C . ILE A 1 455 ? -4.645 15.647 -13.172 1.00 87.06 455 ILE A C 1
ATOM 3642 O O . ILE A 1 455 ? -3.937 15.478 -14.165 1.00 87.06 455 ILE A O 1
ATOM 3646 N N . LEU A 1 456 ? -5.371 14.652 -12.642 1.00 84.50 456 LEU A N 1
ATOM 3647 C CA . LEU A 1 456 ? -5.345 13.282 -13.170 1.00 84.50 456 LEU A CA 1
ATOM 3648 C C . LEU A 1 456 ? -5.930 13.187 -14.584 1.00 84.50 456 LEU A C 1
ATOM 3650 O O . LEU A 1 456 ? -5.374 12.499 -15.432 1.00 84.50 456 LEU A O 1
ATOM 3654 N N . ALA A 1 457 ? -7.007 13.921 -14.874 1.00 82.19 457 ALA A N 1
ATOM 3655 C CA . ALA A 1 457 ? -7.612 13.933 -16.204 1.00 82.19 457 ALA A CA 1
ATOM 3656 C C . ALA A 1 457 ? -6.693 14.592 -17.247 1.00 82.19 457 ALA A C 1
ATOM 3658 O O . ALA A 1 457 ? -6.594 14.105 -18.374 1.00 82.19 457 ALA A O 1
ATOM 3659 N N . VAL A 1 458 ? -6.005 15.674 -16.865 1.00 82.19 458 VAL A N 1
ATOM 3660 C CA . VAL A 1 458 ? -5.000 16.331 -17.715 1.00 82.19 458 VAL A CA 1
ATOM 3661 C C . VAL A 1 458 ? -3.807 15.401 -17.937 1.00 82.19 458 VAL A C 1
ATOM 3663 O O . VAL A 1 458 ? -3.314 15.302 -19.059 1.00 82.19 458 VAL A O 1
ATOM 3666 N N . LEU A 1 459 ? -3.372 14.675 -16.903 1.00 75.12 459 LEU A N 1
ATOM 3667 C CA . LEU A 1 459 ? -2.281 13.707 -17.011 1.00 75.12 459 LEU A CA 1
ATOM 3668 C C . LEU A 1 459 ? -2.656 12.555 -17.950 1.00 75.12 459 LEU A C 1
ATOM 3670 O O . LEU A 1 459 ? -1.865 12.201 -18.822 1.00 75.12 459 LEU A O 1
ATOM 3674 N N . ASP A 1 460 ? -3.870 12.019 -17.827 1.00 70.44 460 ASP A N 1
ATOM 3675 C CA . ASP A 1 460 ? -4.395 10.962 -18.696 1.00 70.44 460 ASP A CA 1
ATOM 3676 C C . ASP A 1 460 ? -4.491 11.407 -20.159 1.00 70.44 460 ASP A C 1
ATOM 3678 O O . ASP A 1 460 ? -4.146 10.646 -21.069 1.00 70.44 460 ASP A O 1
ATOM 3682 N N . GLU A 1 461 ? -4.950 12.637 -20.408 1.00 70.88 461 GLU A N 1
ATOM 3683 C CA . GLU A 1 461 ? -4.995 13.223 -21.749 1.00 70.88 461 GLU A CA 1
ATOM 3684 C C . GLU A 1 461 ? -3.588 13.382 -22.329 1.00 70.88 461 GLU A C 1
ATOM 3686 O O . GLU A 1 461 ? -3.342 13.000 -23.478 1.00 70.88 461 GLU A O 1
ATOM 3691 N N . ALA A 1 462 ? -2.662 13.885 -21.517 1.00 63.06 462 ALA A N 1
ATOM 3692 C CA . ALA A 1 462 ? -1.283 14.109 -21.903 1.00 63.06 462 ALA A CA 1
ATOM 3693 C C . ALA A 1 462 ? -0.556 12.778 -22.204 1.00 63.06 462 ALA A C 1
ATOM 3695 O O . ALA A 1 462 ? 0.113 12.651 -23.229 1.00 63.06 462 ALA A O 1
ATOM 3696 N N . CYS A 1 463 ? -0.806 11.740 -21.402 1.00 58.84 463 CYS A N 1
ATOM 3697 C CA . CYS A 1 463 ? -0.341 10.374 -21.651 1.00 58.84 463 CYS A CA 1
ATOM 3698 C C . CYS A 1 463 ? -1.018 9.706 -22.860 1.00 58.84 463 CYS A C 1
ATOM 3700 O O . CYS A 1 463 ? -0.495 8.733 -23.388 1.00 58.84 463 CYS A O 1
ATOM 3702 N N . SER A 1 464 ? -2.200 10.168 -23.277 1.00 55.38 464 SER A N 1
ATOM 3703 C CA . SER A 1 464 ? -2.980 9.569 -24.372 1.00 55.38 464 SER A CA 1
ATOM 3704 C C . SER A 1 464 ? -2.799 10.271 -25.724 1.00 55.38 464 SER A C 1
ATOM 3706 O O . SER A 1 464 ? -3.393 9.842 -26.722 1.00 55.38 464 SER A O 1
ATOM 3708 N N . SER A 1 465 ? -2.082 11.396 -25.777 1.00 51.72 465 SER A N 1
ATOM 3709 C CA . SER A 1 465 ? -1.998 12.229 -26.979 1.00 51.72 465 SER A CA 1
ATOM 3710 C C . SER A 1 465 ? -0.986 11.709 -28.004 1.00 51.72 465 SER A C 1
ATOM 3712 O O . SER A 1 465 ? -0.057 10.986 -27.682 1.00 51.72 465 SER A O 1
ATOM 3714 N N . ALA A 1 466 ? -1.170 12.099 -29.271 1.00 42.88 466 ALA A N 1
ATOM 3715 C CA . ALA A 1 466 ? -0.345 11.687 -30.417 1.00 42.88 466 ALA A CA 1
ATOM 3716 C C . ALA A 1 466 ? 0.732 12.689 -30.816 1.00 42.88 466 ALA A C 1
ATOM 3718 O O . ALA A 1 466 ? 1.218 12.650 -31.944 1.00 42.88 466 ALA A O 1
ATOM 3719 N N . GLY A 1 467 ? 1.055 13.612 -29.919 1.00 48.81 467 GLY A N 1
ATOM 3720 C CA . GLY A 1 467 ? 2.119 14.580 -30.128 1.00 48.81 467 GLY A CA 1
ATOM 3721 C C . GLY A 1 467 ? 3.286 14.319 -29.191 1.00 48.81 467 GLY A C 1
ATOM 3722 O O . GLY A 1 467 ? 3.168 13.563 -28.230 1.00 48.81 467 GLY A O 1
ATOM 3723 N N . THR A 1 468 ? 4.391 15.017 -29.441 1.00 55.72 468 THR A N 1
ATOM 3724 C CA . THR A 1 468 ? 5.549 15.111 -28.547 1.00 55.72 468 THR A CA 1
ATOM 3725 C C . THR A 1 468 ? 5.152 15.841 -27.262 1.00 55.72 468 THR A C 1
ATOM 3727 O O . THR A 1 468 ? 5.467 17.013 -27.070 1.00 55.72 468 THR A O 1
ATOM 3730 N N . ILE A 1 469 ? 4.386 15.179 -26.399 1.00 60.88 469 ILE A N 1
ATOM 3731 C CA . ILE A 1 469 ? 4.019 15.716 -25.097 1.00 60.88 469 ILE A CA 1
ATOM 3732 C C . ILE A 1 469 ? 5.201 15.519 -24.165 1.00 60.88 469 ILE A C 1
ATOM 3734 O O . ILE A 1 469 ? 5.686 14.411 -23.953 1.00 60.88 469 ILE A O 1
ATOM 3738 N N . THR A 1 470 ? 5.673 16.640 -23.640 1.00 68.12 470 THR A N 1
ATOM 3739 C CA . THR A 1 470 ? 6.722 16.699 -22.631 1.00 68.12 470 THR A CA 1
ATOM 3740 C C . THR A 1 470 ? 6.115 17.154 -21.315 1.00 68.12 470 THR A C 1
ATOM 3742 O O . THR A 1 470 ? 5.056 17.782 -21.284 1.00 68.12 470 THR A O 1
ATOM 3745 N N . ASP A 1 471 ? 6.839 16.905 -20.238 1.00 70.00 471 ASP A N 1
ATOM 3746 C CA . ASP A 1 471 ? 6.539 17.346 -18.876 1.00 70.00 471 ASP A CA 1
ATOM 3747 C C . ASP A 1 471 ? 6.214 18.847 -18.837 1.00 70.00 471 ASP A C 1
ATOM 3749 O O . ASP A 1 471 ? 5.226 19.285 -18.253 1.00 70.00 471 ASP A O 1
ATOM 3753 N N . ARG A 1 472 ? 6.969 19.645 -19.600 1.00 79.50 472 ARG A N 1
ATOM 3754 C CA . ARG A 1 472 ? 6.732 21.086 -19.755 1.00 79.50 472 ARG A CA 1
ATOM 3755 C C . ARG A 1 472 ? 5.360 21.409 -20.341 1.00 79.50 472 ARG A C 1
ATOM 3757 O O . ARG A 1 472 ? 4.698 22.322 -19.861 1.00 79.50 472 ARG A O 1
ATOM 3764 N N . ILE A 1 473 ? 4.928 20.674 -21.366 1.00 81.06 473 ILE A N 1
ATOM 3765 C CA . ILE A 1 473 ? 3.626 20.886 -22.021 1.00 81.06 473 ILE A CA 1
ATOM 3766 C C . ILE A 1 473 ? 2.485 20.490 -21.080 1.00 81.06 473 ILE A C 1
ATOM 3768 O O . ILE A 1 473 ? 1.466 21.179 -21.010 1.00 81.06 473 ILE A O 1
ATOM 3772 N N . PHE A 1 474 ? 2.662 19.414 -20.315 1.00 81.31 474 PHE A N 1
ATOM 3773 C CA . PHE A 1 474 ? 1.708 19.041 -19.276 1.00 81.31 474 PHE A CA 1
ATOM 3774 C C . PHE A 1 474 ? 1.578 20.136 -18.209 1.00 81.31 474 PHE A C 1
ATOM 3776 O O . PHE A 1 474 ? 0.461 20.569 -17.928 1.00 81.31 474 PHE A O 1
ATOM 3783 N N . LEU A 1 475 ? 2.695 20.658 -17.692 1.00 85.69 475 LEU A N 1
ATOM 3784 C CA . LEU A 1 475 ? 2.679 21.739 -16.702 1.00 85.69 475 LEU A CA 1
ATOM 3785 C C . LEU A 1 475 ? 1.998 23.006 -17.232 1.00 85.69 475 LEU A C 1
ATOM 3787 O O . LEU A 1 475 ? 1.167 23.594 -16.548 1.00 85.69 475 LEU A O 1
ATOM 3791 N N . GLN A 1 476 ? 2.280 23.394 -18.476 1.00 89.25 476 GLN A N 1
ATOM 3792 C CA . GLN A 1 476 ? 1.608 24.525 -19.126 1.00 89.25 476 GLN A CA 1
ATOM 3793 C C . GLN A 1 476 ? 0.092 24.319 -19.236 1.00 89.25 476 GLN A C 1
ATOM 3795 O O . GLN A 1 476 ? -0.687 25.270 -19.104 1.00 89.25 476 GLN A O 1
ATOM 3800 N N . THR A 1 477 ? -0.339 23.077 -19.467 1.00 88.94 477 THR A N 1
ATOM 3801 C CA . THR A 1 477 ? -1.762 22.727 -19.515 1.00 88.94 477 THR A CA 1
ATOM 3802 C C . THR A 1 477 ? -2.389 22.855 -18.125 1.00 88.94 477 THR A C 1
ATOM 3804 O O . THR A 1 477 ? -3.438 23.488 -17.997 1.00 88.94 477 THR A O 1
ATOM 3807 N N . LEU A 1 478 ? -1.724 22.359 -17.074 1.00 89.62 478 LEU A N 1
ATOM 3808 C CA . LEU A 1 478 ? -2.172 22.545 -15.690 1.00 89.62 478 LEU A CA 1
ATOM 3809 C C . LEU A 1 478 ? -2.273 24.026 -15.310 1.00 89.62 478 LEU A C 1
ATOM 3811 O O . LEU A 1 478 ? -3.306 24.453 -14.798 1.00 89.62 478 LEU A O 1
ATOM 3815 N N . ASP A 1 479 ? -1.256 24.826 -15.631 1.00 93.06 479 ASP A N 1
ATOM 3816 C CA . ASP A 1 479 ? -1.255 26.267 -15.371 1.00 93.06 479 ASP A CA 1
ATOM 3817 C C . ASP A 1 479 ? -2.422 26.960 -16.075 1.00 93.06 479 ASP A C 1
ATOM 3819 O O . ASP A 1 479 ? -3.115 27.784 -15.483 1.00 93.06 479 ASP A O 1
ATOM 3823 N N . THR A 1 480 ? -2.716 26.575 -17.316 1.00 93.25 480 THR A N 1
ATOM 3824 C CA . THR A 1 480 ? -3.862 27.115 -18.058 1.00 93.25 480 THR A CA 1
ATOM 3825 C C . THR A 1 480 ? -5.193 26.755 -17.393 1.00 93.25 480 THR A C 1
ATOM 3827 O O . THR A 1 480 ? -6.075 27.608 -17.271 1.00 93.25 480 THR A O 1
ATOM 3830 N N . HIS A 1 481 ? -5.344 25.508 -16.946 1.00 91.56 481 HIS A N 1
ATOM 3831 C CA . HIS A 1 481 ? -6.579 25.004 -16.345 1.00 91.56 481 HIS A CA 1
ATOM 3832 C C . HIS A 1 481 ? -6.814 25.525 -14.920 1.00 91.56 481 HIS A C 1
ATOM 3834 O O . HIS A 1 481 ? -7.967 25.753 -14.540 1.00 91.56 481 HIS A O 1
ATOM 3840 N N . HIS A 1 482 ? -5.745 25.727 -14.145 1.00 94.06 482 HIS A N 1
ATOM 3841 C CA . HIS A 1 482 ? -5.811 25.914 -12.694 1.00 94.06 482 HIS A CA 1
ATOM 3842 C C . HIS A 1 482 ? -5.199 27.224 -12.179 1.00 94.06 482 HIS A C 1
ATOM 3844 O O . HIS A 1 482 ? -5.160 27.418 -10.968 1.00 94.06 482 HIS A O 1
ATOM 3850 N N . ARG A 1 483 ? -4.807 28.174 -13.043 1.00 93.62 483 ARG A N 1
ATOM 3851 C CA . ARG A 1 483 ? -4.204 29.469 -12.637 1.00 93.62 483 ARG A CA 1
ATOM 3852 C C . ARG A 1 483 ? -4.953 30.291 -11.582 1.00 93.62 483 ARG A C 1
ATOM 3854 O O . ARG A 1 483 ? -4.351 31.151 -10.953 1.00 93.62 483 ARG A O 1
ATOM 3861 N N . HIS A 1 484 ? -6.262 30.095 -11.439 1.00 93.81 484 HIS A N 1
ATOM 3862 C CA . HIS A 1 484 ? -7.097 30.812 -10.466 1.00 93.81 484 HIS A CA 1
ATOM 3863 C C . HIS A 1 484 ? -7.546 29.924 -9.299 1.00 93.81 484 HIS A C 1
ATOM 3865 O O . HIS A 1 484 ? -8.343 30.361 -8.474 1.00 93.81 484 HIS A O 1
ATOM 3871 N N . HIS A 1 485 ? -7.090 28.671 -9.241 1.00 95.06 485 HIS A N 1
ATOM 3872 C CA . HIS A 1 485 ? -7.474 27.757 -8.179 1.00 95.06 485 HIS A CA 1
ATOM 3873 C C . HIS A 1 485 ? -6.677 28.076 -6.900 1.00 95.06 485 HIS A C 1
ATOM 3875 O O . HIS A 1 485 ? -5.449 28.097 -6.953 1.00 95.06 485 HIS A O 1
ATOM 3881 N N . PRO A 1 486 ? -7.326 28.283 -5.739 1.00 93.38 486 PRO A N 1
ATOM 3882 C CA . PRO A 1 486 ? -6.655 28.769 -4.524 1.00 93.38 486 PRO A CA 1
ATOM 3883 C C . PRO A 1 486 ? -5.581 27.812 -3.981 1.00 93.38 486 PRO A C 1
ATOM 3885 O O . PRO A 1 486 ? -4.608 28.249 -3.361 1.00 93.38 486 PRO A O 1
ATOM 3888 N N . HIS A 1 487 ? -5.743 26.515 -4.256 1.00 94.62 487 HIS A N 1
ATOM 3889 C CA . HIS A 1 487 ? -4.824 25.458 -3.832 1.00 94.62 487 HIS A CA 1
ATOM 3890 C C . HIS A 1 487 ? -3.786 25.057 -4.885 1.00 94.62 487 HIS A C 1
ATOM 3892 O O . HIS A 1 487 ? -3.036 24.126 -4.629 1.00 94.62 487 HIS A O 1
ATOM 3898 N N . TYR A 1 488 ? -3.732 25.704 -6.054 1.00 95.31 488 TYR A N 1
ATOM 3899 C CA . TYR A 1 488 ? -2.761 25.377 -7.104 1.00 95.31 488 TYR A CA 1
ATOM 3900 C C . TYR A 1 488 ? -1.859 26.574 -7.391 1.00 95.31 488 TYR A C 1
ATOM 3902 O O . TYR A 1 488 ? -2.328 27.702 -7.535 1.00 95.31 488 TYR A O 1
ATOM 3910 N N . THR A 1 489 ? -0.559 26.332 -7.518 1.00 94.88 489 THR A N 1
ATOM 3911 C CA . THR A 1 489 ? 0.382 27.328 -8.033 1.00 94.88 489 THR A CA 1
ATOM 3912 C C . THR A 1 489 ? 1.550 26.656 -8.746 1.00 94.88 489 THR A C 1
ATOM 3914 O O . THR A 1 489 ? 1.785 25.458 -8.605 1.00 94.88 489 THR A O 1
ATOM 3917 N N . SER A 1 490 ? 2.302 27.433 -9.513 1.00 93.19 490 SER A N 1
ATOM 3918 C CA . SER A 1 490 ? 3.535 27.005 -10.164 1.00 93.19 490 SER A CA 1
ATOM 3919 C C . SER A 1 490 ? 4.520 28.164 -10.191 1.00 93.19 490 SER A C 1
ATOM 3921 O O . SER A 1 490 ? 4.168 29.323 -9.937 1.00 93.19 490 SER A O 1
ATOM 3923 N N . ARG A 1 491 ? 5.769 27.874 -10.557 1.00 92.19 491 ARG A N 1
ATOM 3924 C CA . ARG A 1 491 ? 6.787 28.916 -10.731 1.00 92.19 491 ARG A CA 1
ATOM 3925 C C . ARG A 1 491 ? 6.422 29.933 -11.823 1.00 92.19 491 ARG A C 1
ATOM 3927 O O . ARG A 1 491 ? 6.848 31.083 -11.746 1.00 92.19 491 ARG A O 1
ATOM 3934 N N . GLN A 1 492 ? 5.634 29.531 -12.822 1.00 91.75 492 GLN A N 1
ATOM 3935 C CA . GLN A 1 492 ? 5.149 30.425 -13.876 1.00 91.75 492 GLN A CA 1
ATOM 3936 C C . GLN A 1 492 ? 4.046 31.362 -13.363 1.00 91.75 492 GLN A C 1
ATOM 3938 O O . GLN A 1 492 ? 4.012 32.530 -13.747 1.00 91.75 492 GLN A O 1
ATOM 3943 N N . LEU A 1 493 ? 3.169 30.873 -12.483 1.00 91.56 493 LEU A N 1
ATOM 3944 C CA . LEU A 1 493 ? 2.084 31.665 -11.894 1.00 91.56 493 LEU A CA 1
ATOM 3945 C C . LEU A 1 493 ? 2.564 32.589 -10.769 1.00 91.56 493 LEU A C 1
ATOM 3947 O O . LEU A 1 493 ? 2.006 33.669 -10.585 1.00 91.56 493 LEU A O 1
ATOM 3951 N N . CYS A 1 494 ? 3.620 32.197 -10.051 1.00 90.62 494 CYS A N 1
ATOM 3952 C CA . CYS A 1 494 ? 4.251 32.998 -9.005 1.00 90.62 494 CYS A CA 1
ATOM 3953 C C . CYS A 1 494 ? 5.765 33.182 -9.265 1.00 90.62 494 CYS A C 1
ATOM 3955 O O . CYS A 1 494 ? 6.596 32.517 -8.635 1.00 90.62 494 CYS A O 1
ATOM 3957 N N . PRO A 1 495 ? 6.163 34.114 -10.160 1.00 88.31 495 PRO A N 1
ATOM 3958 C CA . PRO A 1 495 ? 7.566 34.350 -10.522 1.00 88.31 495 PRO A CA 1
ATOM 3959 C C . PRO A 1 495 ? 8.446 34.920 -9.401 1.00 88.31 495 PRO A C 1
ATOM 3961 O O . PRO A 1 495 ? 9.665 35.036 -9.566 1.00 88.31 495 PRO A O 1
ATOM 3964 N N . THR A 1 496 ? 7.896 35.219 -8.227 1.00 89.62 496 THR A N 1
ATOM 3965 C CA . THR A 1 496 ? 8.651 35.635 -7.033 1.00 89.62 496 THR A CA 1
ATOM 3966 C C . THR A 1 496 ? 9.035 34.465 -6.123 1.00 89.62 496 THR A C 1
ATOM 3968 O O . THR A 1 496 ? 10.071 34.542 -5.466 1.00 89.62 496 THR A O 1
ATOM 3971 N N . ASP A 1 497 ? 8.300 33.348 -6.149 1.00 86.25 497 ASP A N 1
ATOM 3972 C CA . ASP A 1 497 ? 8.592 32.171 -5.321 1.00 86.25 497 ASP A CA 1
ATOM 3973 C C . ASP A 1 497 ? 9.742 31.319 -5.890 1.00 86.25 497 ASP A C 1
ATOM 3975 O O . ASP A 1 497 ? 9.540 30.487 -6.776 1.00 86.25 497 ASP A O 1
ATOM 3979 N N . LYS A 1 498 ? 10.968 31.545 -5.403 1.00 86.44 498 LYS A N 1
ATOM 3980 C CA . LYS A 1 498 ? 12.187 30.849 -5.857 1.00 86.44 498 LYS A CA 1
ATOM 3981 C C . LYS A 1 498 ? 12.337 29.423 -5.309 1.00 86.44 498 LYS A C 1
ATOM 3983 O O . LYS A 1 498 ? 13.336 28.780 -5.612 1.00 86.44 498 LYS A O 1
ATOM 3988 N N . THR A 1 499 ? 11.387 28.938 -4.510 1.00 85.50 499 THR A N 1
ATOM 3989 C CA . THR A 1 499 ? 11.429 27.574 -3.956 1.00 85.50 499 THR A CA 1
ATOM 3990 C C . THR A 1 499 ? 10.951 26.503 -4.948 1.00 85.50 499 THR A C 1
ATOM 3992 O O . THR A 1 499 ? 11.116 25.319 -4.677 1.00 85.50 499 THR A O 1
ATOM 3995 N N . MET A 1 500 ? 10.391 26.903 -6.099 1.00 86.44 500 MET A N 1
ATOM 3996 C CA . MET A 1 500 ? 9.972 26.024 -7.202 1.00 86.44 500 MET A CA 1
ATOM 3997 C C . MET A 1 500 ? 10.819 26.266 -8.461 1.00 86.44 500 MET A C 1
ATOM 3999 O O . MET A 1 500 ? 11.148 27.412 -8.782 1.00 86.44 500 MET A O 1
ATOM 4003 N N . GLU A 1 501 ? 11.121 25.219 -9.228 1.00 84.56 501 GLU A N 1
ATOM 4004 C CA . GLU A 1 501 ? 11.853 25.332 -10.493 1.00 84.56 501 GLU A CA 1
ATOM 4005 C C . GLU A 1 501 ? 10.924 25.635 -11.689 1.00 84.56 501 GLU A C 1
ATOM 4007 O O . GLU A 1 501 ? 9.832 25.077 -11.842 1.00 84.56 501 GLU A O 1
ATOM 4012 N N . PHE A 1 502 ? 11.356 26.547 -12.572 1.00 85.88 502 PHE A N 1
ATOM 4013 C CA . PHE A 1 502 ? 10.557 26.997 -13.717 1.00 85.88 502 PHE A CA 1
ATOM 4014 C C . PHE A 1 502 ? 10.418 25.904 -14.780 1.00 85.88 502 PHE A C 1
ATOM 4016 O O . PHE A 1 502 ? 11.407 25.340 -15.242 1.00 85.88 502 PHE A O 1
ATOM 4023 N N . GLY A 1 503 ? 9.183 25.642 -15.218 1.00 79.81 503 GLY A N 1
ATOM 4024 C CA . GLY A 1 503 ? 8.905 24.624 -16.234 1.00 79.81 503 GLY A CA 1
ATOM 4025 C C . GLY A 1 503 ? 9.079 23.185 -15.736 1.00 79.81 503 GLY A C 1
ATOM 4026 O O . GLY A 1 503 ? 9.140 22.277 -16.563 1.00 79.81 503 GLY A O 1
ATOM 4027 N N . ARG A 1 504 ? 9.188 22.982 -14.418 1.00 80.56 504 ARG A N 1
ATOM 4028 C CA . ARG A 1 504 ? 9.424 21.672 -13.807 1.00 80.56 504 ARG A CA 1
ATOM 4029 C C . ARG A 1 504 ? 8.515 21.389 -12.614 1.00 80.56 504 ARG A C 1
ATOM 4031 O O . ARG A 1 504 ? 8.060 20.257 -12.498 1.00 80.56 504 ARG A O 1
ATOM 4038 N N . ASP A 1 505 ? 8.247 22.373 -11.760 1.00 86.19 505 ASP A N 1
ATOM 4039 C CA . ASP A 1 505 ? 7.520 22.140 -10.510 1.00 86.19 505 ASP A CA 1
ATOM 4040 C C . ASP A 1 505 ? 6.164 22.860 -10.470 1.00 86.19 505 ASP A C 1
ATOM 4042 O O . ASP A 1 505 ? 6.007 23.987 -10.954 1.00 86.19 505 ASP A O 1
ATOM 4046 N N . PHE A 1 506 ? 5.197 22.215 -9.818 1.00 89.56 506 PHE A N 1
ATOM 4047 C CA . PHE A 1 506 ? 3.939 22.811 -9.370 1.00 89.56 506 PHE A CA 1
ATOM 4048 C C . PHE A 1 506 ? 3.742 22.527 -7.881 1.00 89.56 506 PHE A C 1
ATOM 4050 O O . PHE A 1 506 ? 4.353 21.621 -7.317 1.00 89.56 506 PHE A O 1
ATOM 4057 N N . ARG A 1 507 ? 2.881 23.294 -7.221 1.00 92.62 507 ARG A N 1
ATOM 4058 C CA . ARG A 1 507 ? 2.585 23.143 -5.798 1.00 92.62 507 ARG A CA 1
ATOM 4059 C C . ARG A 1 507 ? 1.094 23.053 -5.563 1.00 92.62 507 ARG A C 1
ATOM 4061 O O . ARG A 1 507 ? 0.316 23.821 -6.132 1.00 92.62 507 ARG A O 1
ATOM 4068 N N . ILE A 1 508 ? 0.735 22.140 -4.669 1.00 92.56 508 ILE A N 1
ATOM 4069 C CA . ILE A 1 508 ? -0.616 22.007 -4.145 1.00 92.56 508 ILE A CA 1
ATOM 4070 C C . ILE A 1 508 ? -0.605 22.383 -2.669 1.00 92.56 508 ILE A C 1
ATOM 4072 O O . ILE A 1 508 ? 0.263 21.940 -1.917 1.00 92.56 508 ILE A O 1
ATOM 4076 N N . LYS A 1 509 ? -1.567 23.213 -2.269 1.00 92.62 509 LYS A N 1
ATOM 4077 C CA . LYS A 1 509 ? -1.797 23.565 -0.867 1.00 92.62 509 LYS A CA 1
ATOM 4078 C C . LYS A 1 509 ? -2.769 22.563 -0.259 1.00 92.62 509 LYS A C 1
ATOM 4080 O O . LYS A 1 509 ? -3.978 22.694 -0.458 1.00 92.62 509 LYS A O 1
ATOM 4085 N N . HIS A 1 510 ? -2.234 21.553 0.410 1.00 91.25 510 HIS A N 1
ATOM 4086 C CA . HIS A 1 510 ? -3.006 20.498 1.059 1.00 91.25 510 HIS A CA 1
ATOM 4087 C C . HIS A 1 510 ? -3.502 20.926 2.444 1.00 91.25 510 HIS A C 1
ATOM 4089 O O . HIS A 1 510 ? -3.045 21.935 2.983 1.00 91.25 510 HIS A O 1
ATOM 4095 N N . TYR A 1 511 ? -4.383 20.132 3.060 1.00 87.56 511 TYR A N 1
ATOM 4096 C CA . TYR A 1 511 ? -4.810 20.373 4.451 1.00 87.56 511 TYR A CA 1
ATOM 4097 C C . TYR A 1 511 ? -3.647 20.325 5.454 1.00 87.56 511 TYR A C 1
ATOM 4099 O O . TYR A 1 511 ? -3.665 21.028 6.459 1.00 87.56 511 TYR A O 1
ATOM 4107 N N . ALA A 1 512 ? -2.634 19.502 5.169 1.00 85.19 512 ALA A N 1
ATOM 4108 C CA . ALA A 1 512 ? -1.443 19.326 5.998 1.00 85.19 512 ALA A CA 1
ATOM 4109 C C . ALA A 1 512 ? -0.264 20.223 5.566 1.00 85.19 512 ALA A C 1
ATOM 4111 O O . ALA A 1 512 ? 0.830 20.113 6.116 1.00 85.19 512 ALA A O 1
ATOM 4112 N N . GLY A 1 513 ? -0.470 21.111 4.587 1.00 86.56 513 GLY A N 1
ATOM 4113 C CA . GLY A 1 513 ? 0.521 22.093 4.150 1.00 86.56 513 GLY A CA 1
ATOM 4114 C C . GLY A 1 513 ? 0.870 22.041 2.663 1.00 86.56 513 GLY A C 1
ATOM 4115 O O . GLY A 1 513 ? 0.321 21.285 1.864 1.00 86.56 513 GLY A O 1
ATOM 4116 N N . ASP A 1 514 ? 1.805 22.900 2.279 1.00 90.19 514 ASP A N 1
ATOM 4117 C CA . ASP A 1 514 ? 2.195 23.107 0.889 1.00 90.19 514 ASP A CA 1
ATOM 4118 C C . ASP A 1 514 ? 3.168 22.021 0.407 1.00 90.19 514 ASP A C 1
ATOM 4120 O O . ASP A 1 514 ? 4.259 21.857 0.954 1.00 90.19 514 ASP A O 1
ATOM 4124 N N . VAL A 1 515 ? 2.813 21.318 -0.674 1.00 88.38 515 VAL A N 1
ATOM 4125 C CA . VAL A 1 515 ? 3.649 20.260 -1.261 1.00 88.38 515 VAL A CA 1
ATOM 4126 C C . VAL A 1 515 ? 4.056 20.636 -2.677 1.00 88.38 515 VAL A C 1
ATOM 4128 O O . VAL A 1 515 ? 3.222 20.768 -3.573 1.00 88.38 515 VAL A O 1
ATOM 4131 N N . THR A 1 516 ? 5.365 20.796 -2.883 1.00 87.81 516 THR A N 1
ATOM 4132 C CA . THR A 1 516 ? 5.948 21.024 -4.212 1.00 87.81 516 THR A CA 1
ATOM 4133 C C . THR A 1 516 ? 6.184 19.679 -4.889 1.00 87.81 516 THR A C 1
ATOM 4135 O O . THR A 1 516 ? 6.958 18.860 -4.394 1.00 87.81 516 THR A O 1
ATOM 4138 N N . SER A 1 517 ? 5.505 19.451 -6.007 1.00 79.94 517 SER A N 1
ATOM 4139 C CA . SER A 1 517 ? 5.605 18.243 -6.819 1.00 79.94 517 SER A CA 1
ATOM 4140 C C . SER A 1 517 ? 6.386 18.541 -8.091 1.00 79.94 517 SER A C 1
ATOM 4142 O O . SER A 1 517 ? 6.106 19.517 -8.792 1.00 79.94 517 SER A O 1
ATOM 4144 N N . THR A 1 518 ? 7.350 17.682 -8.409 1.00 73.69 518 THR A N 1
ATOM 4145 C CA . THR A 1 518 ? 7.999 17.723 -9.719 1.00 73.69 518 THR A CA 1
ATOM 4146 C C . THR A 1 518 ? 7.077 17.061 -10.735 1.00 73.69 518 THR A C 1
ATOM 4148 O O . THR A 1 518 ? 6.469 16.024 -10.459 1.00 73.69 518 THR A O 1
ATOM 4151 N N . VAL A 1 519 ? 6.959 17.666 -11.915 1.00 59.75 519 VAL A N 1
ATOM 4152 C CA . VAL A 1 519 ? 6.117 17.144 -12.989 1.00 59.75 519 VAL A CA 1
ATOM 4153 C C . VAL A 1 519 ? 6.515 15.698 -13.332 1.00 59.75 519 VAL A C 1
ATOM 4155 O O . VAL A 1 519 ? 7.700 15.435 -13.549 1.00 59.75 519 VAL A O 1
ATOM 4158 N N . PRO A 1 520 ? 5.554 14.755 -13.383 1.00 52.47 520 PRO A N 1
ATOM 4159 C CA . PRO A 1 520 ? 5.827 13.381 -13.794 1.00 52.47 520 PRO A CA 1
ATOM 4160 C C . PRO A 1 520 ? 6.294 13.318 -15.252 1.00 52.47 520 PRO A C 1
ATOM 4162 O O . PRO A 1 520 ? 5.900 14.148 -16.058 1.00 52.47 520 PRO A O 1
ATOM 4165 N N . GLN A 1 521 ? 7.077 12.299 -15.611 1.00 45.06 521 GLN A N 1
ATOM 4166 C CA . GLN A 1 521 ? 7.520 12.092 -16.991 1.00 45.06 521 GLN A CA 1
ATOM 4167 C C . GLN A 1 521 ? 6.329 11.670 -17.885 1.00 45.06 521 GLN A C 1
ATOM 4169 O O . GLN A 1 521 ? 5.876 10.529 -17.812 1.00 45.06 521 GLN A O 1
ATOM 4174 N N . VAL A 1 522 ? 5.784 12.585 -18.698 1.00 44.75 522 VAL A N 1
ATOM 4175 C CA . VAL A 1 522 ? 4.459 12.467 -19.353 1.00 44.75 522 VAL A CA 1
ATOM 4176 C C . VAL A 1 522 ? 4.484 11.775 -20.724 1.00 44.75 522 VAL A C 1
ATOM 4178 O O . VAL A 1 522 ? 3.436 11.388 -21.244 1.00 44.75 522 VAL A O 1
ATOM 4181 N N . ASN A 1 523 ? 5.648 11.560 -21.343 1.00 37.75 523 ASN A N 1
ATOM 4182 C CA . ASN A 1 523 ? 5.668 11.012 -22.704 1.00 37.75 523 ASN A CA 1
ATOM 4183 C C . ASN A 1 523 ? 5.366 9.499 -22.744 1.00 37.75 523 ASN A C 1
ATOM 4185 O O . ASN A 1 523 ? 6.246 8.663 -22.531 1.00 37.75 523 ASN A O 1
ATOM 4189 N N . ARG A 1 524 ? 4.110 9.164 -23.067 1.00 38.50 524 ARG A N 1
ATOM 4190 C CA . ARG A 1 524 ? 3.564 7.805 -23.194 1.00 38.50 524 ARG A CA 1
ATOM 4191 C C . ARG A 1 524 ? 2.879 7.581 -24.559 1.00 38.50 524 ARG A C 1
ATOM 4193 O O . ARG A 1 524 ? 1.745 7.143 -24.596 1.00 38.50 524 ARG A O 1
ATOM 4200 N N . PHE A 1 525 ? 3.601 7.790 -25.666 1.00 36.09 525 PHE A N 1
ATOM 4201 C CA . PHE A 1 525 ? 3.327 7.247 -27.021 1.00 36.09 525 PHE A CA 1
ATOM 4202 C C . PHE A 1 525 ? 1.999 7.622 -27.750 1.00 36.09 525 PHE A C 1
ATOM 4204 O O . PHE A 1 525 ? 0.910 7.675 -27.193 1.00 36.09 525 PHE A O 1
ATOM 4211 N N . ASN A 1 526 ? 2.082 7.800 -29.078 1.00 29.42 526 ASN A N 1
ATOM 4212 C CA . ASN A 1 526 ? 1.025 8.369 -29.928 1.00 29.42 526 ASN A CA 1
ATOM 4213 C C . ASN A 1 526 ? -0.276 7.523 -30.147 1.00 29.42 526 ASN A C 1
ATOM 4215 O O . ASN A 1 526 ? -0.189 6.354 -30.499 1.00 29.42 526 ASN A O 1
ATOM 4219 N N . LYS A 1 527 ? -1.462 8.178 -30.021 1.00 36.12 527 LYS A N 1
ATOM 4220 C CA . LYS A 1 527 ? -2.923 7.780 -30.047 1.00 36.12 527 LYS A CA 1
ATOM 4221 C C . LYS A 1 527 ? -3.462 6.458 -30.667 1.00 36.12 527 LYS A C 1
ATOM 4223 O O . LYS A 1 527 ? -3.187 6.136 -31.816 1.00 36.12 527 LYS A O 1
ATOM 4228 N N . ARG A 1 528 ? -4.523 5.955 -29.972 1.00 45.53 528 ARG A N 1
ATOM 4229 C CA . ARG A 1 528 ? -5.692 5.092 -30.361 1.00 45.53 528 ARG A CA 1
ATOM 4230 C C . ARG A 1 528 ? -6.925 5.348 -29.435 1.00 45.53 528 ARG A C 1
ATOM 4232 O O . ARG A 1 528 ? -6.755 5.940 -28.366 1.00 45.53 528 ARG A O 1
ATOM 4239 N N . ARG A 1 529 ? -8.166 4.917 -29.786 1.00 57.06 529 ARG A N 1
ATOM 4240 C CA . ARG A 1 529 ? -9.370 4.925 -28.894 1.00 57.06 529 ARG A CA 1
ATOM 4241 C C . ARG A 1 529 ? -9.973 3.532 -28.619 1.00 57.06 529 ARG A C 1
ATOM 4243 O O . ARG A 1 529 ? -10.472 2.881 -29.529 1.00 57.06 529 ARG A O 1
ATOM 4250 N N . ASP A 1 530 ? -10.043 3.146 -27.345 1.00 61.28 530 ASP A N 1
ATOM 4251 C CA . ASP A 1 530 ? -10.539 1.832 -26.899 1.00 61.28 530 ASP A CA 1
ATOM 4252 C C . ASP A 1 530 ? -12.074 1.790 -26.705 1.00 61.28 530 ASP A C 1
ATOM 4254 O O . ASP A 1 530 ? -12.707 2.788 -26.331 1.00 61.28 530 ASP A O 1
ATOM 4258 N N . ARG A 1 531 ? -12.691 0.629 -26.965 1.00 70.00 531 ARG A N 1
ATOM 4259 C CA . ARG A 1 531 ? -14.120 0.315 -26.746 1.00 70.00 531 ARG A CA 1
ATOM 4260 C C . ARG A 1 531 ? -14.227 -1.062 -26.090 1.00 70.00 531 ARG A C 1
ATOM 4262 O O . ARG A 1 531 ? -13.408 -1.918 -26.397 1.00 70.00 531 ARG A O 1
ATOM 4269 N N . ALA A 1 532 ? -15.223 -1.272 -25.231 1.00 67.50 532 ALA A N 1
ATOM 4270 C CA . ALA A 1 532 ? -15.505 -2.587 -24.651 1.00 67.50 532 ALA A CA 1
ATOM 4271 C C . ALA A 1 532 ? -16.791 -3.168 -25.243 1.00 67.50 532 ALA A C 1
ATOM 4273 O O . ALA A 1 532 ? -17.714 -2.426 -25.589 1.00 67.50 532 ALA A O 1
ATOM 4274 N N . LEU A 1 533 ? -16.831 -4.492 -25.355 1.00 69.75 533 LEU A N 1
ATOM 4275 C CA . LEU A 1 533 ? -18.022 -5.256 -25.697 1.00 69.75 533 LEU A CA 1
ATOM 4276 C C . LEU A 1 533 ? -18.426 -6.073 -24.479 1.00 69.75 533 LEU A C 1
ATOM 4278 O O . LEU A 1 533 ? -17.592 -6.774 -23.915 1.00 69.75 533 LEU A O 1
ATOM 4282 N N . LEU A 1 534 ? -19.689 -5.958 -24.083 1.00 74.25 534 LEU A N 1
ATOM 4283 C CA . LEU A 1 534 ? -20.275 -6.748 -23.008 1.00 74.25 534 LEU A CA 1
ATOM 4284 C C . LEU A 1 534 ? -21.433 -7.551 -23.583 1.00 74.25 534 LEU A C 1
ATOM 4286 O O . LEU A 1 534 ? -22.363 -6.971 -24.143 1.00 74.25 534 LEU A O 1
ATOM 4290 N N . LEU A 1 535 ? -21.362 -8.869 -23.449 1.00 73.00 535 LEU A N 1
ATOM 4291 C CA . LEU A 1 535 ? -22.446 -9.772 -23.803 1.00 73.00 535 LEU A CA 1
ATOM 4292 C C . LEU A 1 535 ? -23.133 -10.204 -22.511 1.00 73.00 535 LEU A C 1
ATOM 4294 O O . LEU A 1 535 ? -22.472 -10.687 -21.594 1.00 73.00 535 LEU A O 1
ATOM 4298 N N . THR A 1 536 ? -24.443 -10.004 -22.438 1.00 80.44 536 THR A N 1
ATOM 4299 C CA . THR A 1 536 ? -25.288 -10.584 -21.391 1.00 80.44 536 THR A CA 1
ATOM 4300 C C . THR A 1 536 ? -26.120 -11.715 -21.981 1.00 80.44 536 THR A C 1
ATOM 4302 O O . THR A 1 536 ? -26.008 -12.037 -23.156 1.00 80.44 536 THR A O 1
ATOM 4305 N N . ASP A 1 537 ? -26.996 -12.299 -21.182 1.00 76.75 537 ASP A N 1
ATOM 4306 C CA . ASP A 1 537 ? -28.010 -13.265 -21.602 1.00 76.75 537 ASP A CA 1
ATOM 4307 C C . ASP A 1 537 ? -29.079 -12.707 -22.562 1.00 76.75 537 ASP A C 1
ATOM 4309 O O . ASP A 1 537 ? -29.850 -13.479 -23.115 1.00 76.75 537 ASP A O 1
ATOM 4313 N N . ARG A 1 538 ? -29.171 -11.383 -22.754 1.00 78.50 538 ARG A N 1
ATOM 4314 C CA . ARG A 1 538 ? -30.223 -10.755 -23.580 1.00 78.50 538 ARG A CA 1
ATOM 4315 C C . ARG A 1 538 ? -29.712 -9.756 -24.604 1.00 78.50 538 ARG A C 1
ATOM 4317 O O . ARG A 1 538 ? -30.379 -9.514 -25.607 1.00 78.50 538 ARG A O 1
ATOM 4324 N N . HIS A 1 539 ? -28.576 -9.119 -24.341 1.00 83.75 539 HIS A N 1
ATOM 4325 C CA . HIS A 1 539 ? -28.094 -8.012 -25.157 1.00 83.75 539 HIS A CA 1
ATOM 4326 C C . HIS A 1 539 ? -26.581 -8.054 -25.337 1.00 83.75 539 HIS A C 1
ATOM 4328 O O . HIS A 1 539 ? -25.823 -8.438 -24.448 1.00 83.75 539 HIS A O 1
ATOM 4334 N N . LEU A 1 540 ? -26.152 -7.552 -26.488 1.00 80.56 540 LEU A N 1
ATOM 4335 C CA . LEU A 1 540 ? -24.784 -7.177 -26.775 1.00 80.56 540 LEU A CA 1
ATOM 4336 C C . LEU A 1 540 ? -24.650 -5.658 -26.677 1.00 80.56 540 LEU A C 1
ATOM 4338 O O . LEU A 1 540 ? -25.276 -4.900 -27.424 1.00 80.56 540 LEU A O 1
ATOM 4342 N N . TYR A 1 541 ? -23.796 -5.204 -25.769 1.00 75.56 541 TYR A N 1
ATOM 4343 C CA . TYR A 1 541 ? -23.542 -3.793 -25.532 1.00 75.56 541 TYR A CA 1
ATOM 4344 C C . TYR A 1 541 ? -22.179 -3.367 -26.068 1.00 75.56 541 TYR A C 1
ATOM 4346 O O . TYR A 1 541 ? -21.151 -3.976 -25.776 1.00 75.56 541 TYR A O 1
ATOM 4354 N N . LYS A 1 542 ? -22.161 -2.248 -26.795 1.00 77.25 542 LYS A N 1
ATOM 4355 C CA . LYS A 1 542 ? -20.948 -1.493 -27.115 1.00 77.25 542 LYS A CA 1
ATOM 4356 C C . LYS A 1 542 ? -20.783 -0.384 -26.088 1.00 77.25 542 LYS A C 1
ATOM 4358 O O . LYS A 1 542 ? -21.611 0.527 -26.026 1.00 77.25 542 LYS A O 1
ATOM 4363 N N . LEU A 1 543 ? -19.703 -0.438 -25.324 1.00 67.38 543 LEU A N 1
ATOM 4364 C CA . LEU A 1 543 ? -19.441 0.449 -24.195 1.00 67.38 543 LEU A CA 1
ATOM 4365 C C . LEU A 1 543 ? -18.236 1.354 -24.479 1.00 67.38 543 LEU A C 1
ATOM 4367 O O . LEU A 1 543 ? -17.338 1.010 -25.257 1.00 67.38 543 LEU A O 1
ATOM 4371 N N . GLU A 1 544 ? -18.210 2.527 -23.847 1.00 75.38 544 GLU A N 1
ATOM 4372 C CA . GLU A 1 544 ? -17.063 3.441 -23.853 1.00 75.38 544 GLU A CA 1
ATOM 4373 C C . GLU A 1 544 ? -16.340 3.385 -22.492 1.00 75.38 544 GLU A C 1
ATOM 4375 O O . GLU A 1 544 ? -16.767 4.058 -21.554 1.00 75.38 544 GLU A O 1
ATOM 4380 N N . PRO A 1 545 ? -15.242 2.608 -22.358 1.00 61.91 545 PRO A N 1
ATOM 4381 C CA . PRO A 1 545 ? -14.592 2.366 -21.064 1.00 61.91 545 PRO A CA 1
ATOM 4382 C C . PRO A 1 545 ? -14.116 3.650 -20.385 1.00 61.91 545 PRO A C 1
ATOM 4384 O O . PRO A 1 545 ? -14.299 3.827 -19.187 1.00 61.91 545 PRO A O 1
ATOM 4387 N N . ARG A 1 546 ? -13.606 4.606 -21.176 1.00 65.94 546 ARG A N 1
ATOM 4388 C CA . ARG A 1 546 ? -13.118 5.912 -20.694 1.00 65.94 546 ARG A CA 1
ATOM 4389 C C . ARG A 1 546 ? -14.228 6.862 -20.217 1.00 65.94 546 ARG A C 1
ATOM 4391 O O . ARG A 1 546 ? -13.935 7.971 -19.790 1.00 65.94 546 ARG A O 1
ATOM 4398 N N . ARG A 1 547 ? -15.500 6.459 -20.310 1.00 61.19 547 ARG A N 1
ATOM 4399 C CA . ARG A 1 547 ? -16.664 7.174 -19.765 1.00 61.19 547 ARG A CA 1
ATOM 4400 C C . ARG A 1 547 ? -17.508 6.235 -18.903 1.00 61.19 547 ARG A C 1
ATOM 4402 O O . ARG A 1 547 ? -18.701 6.101 -19.150 1.00 61.19 547 ARG A O 1
ATOM 4409 N N . GLN A 1 548 ? -16.871 5.542 -17.955 1.00 65.25 548 GLN A N 1
ATOM 4410 C CA . GLN A 1 548 ? -17.533 4.612 -17.025 1.00 65.25 548 GLN A CA 1
ATOM 4411 C C . GLN A 1 548 ? -18.406 3.571 -17.742 1.00 65.25 548 GLN A C 1
ATOM 4413 O O . GLN A 1 548 ? -19.556 3.346 -17.381 1.00 65.25 548 GLN A O 1
ATOM 4418 N N . TYR A 1 549 ? -17.877 2.973 -18.814 1.00 63.47 549 TYR A N 1
ATOM 4419 C CA . TYR A 1 549 ? -18.605 1.988 -19.618 1.00 63.47 549 TYR A CA 1
ATOM 4420 C C . TYR A 1 549 ? -19.972 2.474 -20.118 1.00 63.47 549 TYR A C 1
ATOM 4422 O O . TYR A 1 549 ? -20.886 1.673 -20.297 1.00 63.47 549 TYR A O 1
ATOM 4430 N N . ARG A 1 550 ? -20.127 3.777 -20.390 1.00 75.31 550 ARG A N 1
ATOM 4431 C CA . ARG A 1 550 ? -21.372 4.320 -20.941 1.00 75.31 550 ARG A CA 1
ATOM 4432 C C . ARG A 1 550 ? -21.822 3.499 -22.149 1.00 75.31 550 ARG A C 1
ATOM 4434 O O . ARG A 1 550 ? -21.049 3.310 -23.096 1.00 75.31 550 ARG A O 1
ATOM 4441 N N . VAL A 1 551 ? -23.078 3.056 -22.121 1.00 73.19 551 VAL A N 1
ATOM 4442 C CA . VAL A 1 551 ? -23.694 2.312 -23.221 1.00 73.19 551 VAL A CA 1
ATOM 4443 C C . VAL A 1 551 ? -23.799 3.225 -24.435 1.00 73.19 551 VAL A C 1
ATOM 4445 O O . VAL A 1 551 ? -24.542 4.202 -24.445 1.00 73.19 551 VAL A O 1
ATOM 4448 N N . MET A 1 552 ? -23.024 2.910 -25.467 1.00 70.62 552 MET A N 1
ATOM 4449 C CA . MET A 1 552 ? -23.057 3.615 -26.747 1.00 70.62 552 MET A CA 1
ATOM 4450 C C . MET A 1 552 ? -24.086 2.998 -27.688 1.00 70.62 552 MET A C 1
ATOM 4452 O O . MET A 1 552 ? -24.657 3.692 -28.525 1.00 70.62 552 MET A O 1
ATOM 4456 N N . ARG A 1 553 ? -24.274 1.679 -27.590 1.00 79.62 553 ARG A N 1
ATOM 4457 C CA . ARG A 1 553 ? -25.232 0.915 -28.388 1.00 79.62 553 ARG A CA 1
ATOM 4458 C C . ARG A 1 553 ? -25.589 -0.381 -27.666 1.00 79.62 553 ARG A C 1
ATOM 4460 O O . ARG A 1 553 ? -24.695 -1.016 -27.115 1.00 79.62 553 ARG A O 1
ATOM 4467 N N . ALA A 1 554 ? -26.856 -0.771 -27.724 1.00 84.19 554 ALA A N 1
ATOM 4468 C CA . ALA A 1 554 ? -27.353 -2.065 -27.269 1.00 84.19 554 ALA A CA 1
ATOM 4469 C C . ALA A 1 554 ? -28.012 -2.780 -28.454 1.00 84.19 554 ALA A C 1
ATOM 4471 O O . ALA A 1 554 ? -28.838 -2.181 -29.143 1.00 84.19 554 ALA A O 1
ATOM 4472 N N . VAL A 1 555 ? -27.617 -4.022 -28.710 1.00 83.06 555 VAL A N 1
ATOM 4473 C CA . VAL A 1 555 ? -28.184 -4.885 -29.750 1.00 83.06 555 VAL A CA 1
ATOM 4474 C C . VAL A 1 555 ? -28.794 -6.096 -29.045 1.00 83.06 555 VAL A C 1
ATOM 4476 O O . VAL A 1 555 ? -28.053 -6.820 -28.383 1.00 83.06 555 VAL A O 1
ATOM 4479 N N . PRO A 1 556 ? -30.114 -6.314 -29.130 1.00 86.62 556 PRO A N 1
ATOM 4480 C CA . PRO A 1 556 ? -30.743 -7.524 -28.612 1.00 86.62 556 PRO A CA 1
ATOM 4481 C C . PRO A 1 556 ? -30.132 -8.779 -29.252 1.00 86.62 556 PRO A C 1
ATOM 4483 O O . PRO A 1 556 ? -29.905 -8.801 -30.464 1.00 86.62 556 PRO A O 1
ATOM 4486 N N . LEU A 1 557 ? -29.826 -9.806 -28.455 1.00 85.62 557 LEU A N 1
ATOM 4487 C CA . LEU A 1 557 ? -29.211 -11.035 -28.976 1.00 85.62 557 LEU A CA 1
ATOM 4488 C C . LEU A 1 557 ? -30.164 -11.821 -29.877 1.00 85.62 557 LEU A C 1
ATOM 4490 O O . LEU A 1 557 ? -29.725 -12.434 -30.849 1.00 85.62 557 LEU A O 1
ATOM 4494 N N . ASP A 1 558 ? -31.471 -11.706 -29.649 1.00 85.56 558 ASP A N 1
ATOM 4495 C CA . ASP A 1 558 ? -32.488 -12.291 -30.515 1.00 85.56 558 ASP A CA 1
ATOM 4496 C C . ASP A 1 558 ? -32.488 -11.681 -31.930 1.00 85.56 558 ASP A C 1
ATOM 4498 O O . ASP A 1 558 ? -32.827 -12.366 -32.900 1.00 85.56 558 ASP A O 1
ATOM 4502 N N . ALA A 1 559 ? -32.049 -10.429 -32.071 1.00 87.00 559 ALA A N 1
ATOM 4503 C CA . ALA A 1 559 ? -31.884 -9.759 -33.352 1.00 87.00 559 ALA A CA 1
ATOM 4504 C C . ALA A 1 559 ? -30.611 -10.200 -34.092 1.00 87.00 559 ALA A C 1
ATOM 4506 O O . ALA A 1 559 ? -30.536 -10.004 -35.305 1.00 87.00 559 ALA A O 1
ATOM 4507 N N . VAL A 1 560 ? -29.627 -10.808 -33.418 1.00 89.19 560 VAL A N 1
ATOM 4508 C CA . VAL A 1 560 ? -28.393 -11.292 -34.055 1.00 89.19 560 VAL A CA 1
ATOM 4509 C C . VAL A 1 560 ? -28.710 -12.519 -34.915 1.00 89.19 560 VAL A C 1
ATOM 4511 O O . VAL A 1 560 ? -29.177 -13.550 -34.432 1.00 89.19 560 VAL A O 1
ATOM 4514 N N . THR A 1 561 ? -28.483 -12.401 -36.222 1.00 87.50 561 THR A N 1
ATOM 4515 C CA . THR A 1 561 ? -28.762 -13.464 -37.203 1.00 87.50 561 THR A CA 1
ATOM 4516 C C . THR A 1 561 ? -27.535 -14.272 -37.579 1.00 87.50 561 THR A C 1
ATOM 4518 O O . THR A 1 561 ? -27.667 -15.394 -38.054 1.00 87.50 561 THR A O 1
ATOM 4521 N N . GLY A 1 562 ? -26.348 -13.701 -37.408 1.00 89.62 562 GLY A N 1
ATOM 4522 C CA . GLY A 1 562 ? -25.109 -14.350 -37.796 1.00 89.62 562 GLY A CA 1
ATOM 4523 C C . GLY A 1 562 ? -23.900 -13.469 -37.544 1.00 89.62 562 GLY A C 1
ATOM 4524 O O . GLY A 1 562 ? -24.014 -12.316 -37.127 1.00 89.62 562 GLY A O 1
ATOM 4525 N N . LEU A 1 563 ? -22.734 -14.025 -37.817 1.00 91.31 563 LEU A N 1
ATOM 4526 C CA . LEU A 1 563 ? -21.446 -13.411 -37.561 1.00 91.31 563 LEU A CA 1
ATOM 4527 C C . LEU A 1 563 ? -20.520 -13.700 -38.740 1.00 91.31 563 LEU A C 1
ATOM 4529 O O . LEU A 1 563 ? -20.354 -14.849 -39.138 1.00 91.31 563 LEU A O 1
ATOM 4533 N N . SER A 1 564 ? -19.901 -12.663 -39.287 1.00 92.25 564 SER A N 1
ATOM 4534 C CA . SER A 1 564 ? -18.828 -12.816 -40.263 1.00 92.25 564 SER A CA 1
ATOM 4535 C C . SER A 1 564 ? -17.498 -12.436 -39.633 1.00 92.25 564 SER A C 1
ATOM 4537 O O . SER A 1 564 ? -17.400 -11.423 -38.937 1.00 92.25 564 SER A O 1
ATOM 4539 N N . VAL A 1 565 ? -16.477 -13.244 -39.882 1.00 90.25 565 VAL A N 1
ATOM 4540 C CA . VAL A 1 565 ? -15.131 -13.066 -39.335 1.00 90.25 565 VAL A CA 1
ATOM 4541 C C . VAL A 1 565 ? -14.101 -13.196 -40.439 1.00 90.25 565 VAL A C 1
ATOM 4543 O O . VAL A 1 565 ? -14.335 -13.853 -41.455 1.00 90.25 565 VAL A O 1
ATOM 4546 N N . THR A 1 566 ? -12.958 -12.565 -40.244 1.00 83.38 566 THR A N 1
ATOM 4547 C CA . THR A 1 566 ? -11.815 -12.687 -41.147 1.00 83.38 566 THR A CA 1
ATOM 4548 C C . THR A 1 566 ? -10.973 -13.903 -40.782 1.00 83.38 566 THR A C 1
ATOM 4550 O O . THR A 1 566 ? -11.028 -14.414 -39.662 1.00 83.38 566 THR A O 1
ATOM 4553 N N . SER A 1 567 ? -10.205 -14.404 -41.749 1.00 76.88 567 SER A N 1
ATOM 4554 C CA . SER A 1 567 ? -9.333 -15.570 -41.551 1.00 76.88 567 SER A CA 1
ATOM 4555 C C . SER A 1 567 ? -7.956 -15.207 -40.965 1.00 76.88 567 SER A C 1
ATOM 4557 O O . SER A 1 567 ? -7.161 -16.090 -40.636 1.00 76.88 567 SER A O 1
ATOM 4559 N N . GLY A 1 568 ? -7.663 -13.907 -40.842 1.00 69.69 568 GLY A N 1
ATOM 4560 C CA . GLY A 1 568 ? -6.380 -13.358 -40.411 1.00 69.69 568 GLY A CA 1
ATOM 4561 C C . GLY A 1 568 ? -6.235 -13.142 -38.899 1.00 69.69 568 GLY A C 1
ATOM 4562 O O . GLY A 1 568 ? -7.079 -13.512 -38.086 1.00 69.69 568 GLY A O 1
ATOM 4563 N N . ARG A 1 569 ? -5.117 -12.517 -38.500 1.00 69.75 569 ARG A N 1
ATOM 4564 C CA . ARG A 1 569 ? -4.822 -12.140 -37.097 1.00 69.75 569 ARG A CA 1
ATOM 4565 C C . ARG A 1 569 ? -5.483 -10.825 -36.673 1.00 69.75 569 ARG A C 1
ATOM 4567 O O . ARG A 1 569 ? -5.280 -10.374 -35.549 1.00 69.75 569 ARG A O 1
ATOM 4574 N N . ASP A 1 570 ? -6.258 -10.222 -37.567 1.00 77.00 570 ASP A N 1
ATOM 4575 C CA . ASP A 1 570 ? -6.862 -8.900 -37.420 1.00 77.00 570 ASP A CA 1
ATOM 4576 C C . ASP A 1 570 ? -8.067 -8.847 -36.478 1.00 77.00 570 ASP A C 1
ATOM 4578 O O . ASP A 1 570 ? -8.537 -7.768 -36.106 1.00 77.00 570 ASP A O 1
ATOM 4582 N N . GLN A 1 571 ? -8.528 -10.022 -36.039 1.00 83.19 571 GLN A N 1
ATOM 4583 C CA . GLN A 1 571 ? -9.625 -10.192 -35.092 1.00 83.19 571 GLN A CA 1
ATOM 4584 C C . GLN A 1 571 ? -10.859 -9.337 -35.447 1.00 83.19 571 GLN A C 1
ATOM 4586 O O . GLN A 1 571 ? -11.559 -8.834 -34.558 1.00 83.19 571 GLN A O 1
ATOM 4591 N N . LEU A 1 572 ? -11.095 -9.120 -36.749 1.00 87.50 572 LEU A N 1
ATOM 4592 C CA . LEU A 1 572 ? -12.237 -8.377 -37.255 1.00 87.50 572 LEU A CA 1
ATOM 4593 C C . LEU A 1 572 ? -13.477 -9.260 -37.203 1.00 87.50 57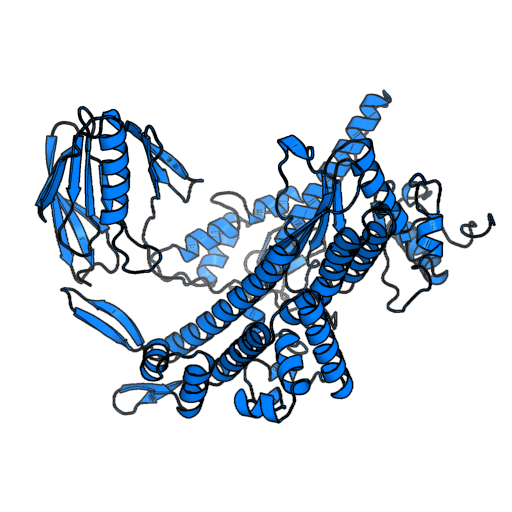2 LEU A C 1
ATOM 4595 O O . LEU A 1 572 ? -13.507 -10.386 -37.699 1.00 87.50 572 LEU A O 1
ATOM 4599 N N . VAL A 1 573 ? -14.527 -8.694 -36.627 1.00 88.62 573 VAL A N 1
ATOM 4600 C CA . VAL A 1 573 ? -15.820 -9.336 -36.471 1.00 88.62 573 VAL A CA 1
ATOM 4601 C C . VAL A 1 573 ? -16.908 -8.377 -36.927 1.00 88.62 573 VAL A C 1
ATOM 4603 O O . VAL A 1 573 ? -16.951 -7.208 -36.527 1.00 88.62 573 VAL A O 1
ATOM 4606 N N . VAL A 1 574 ? -17.822 -8.892 -37.742 1.00 90.25 574 VAL A N 1
ATOM 4607 C CA . VAL A 1 574 ? -19.065 -8.224 -38.114 1.00 90.25 574 VAL A CA 1
ATOM 4608 C C . VAL A 1 574 ? -20.232 -9.047 -37.590 1.00 90.25 574 VAL A C 1
ATOM 4610 O O . VAL A 1 574 ? -20.455 -10.176 -38.018 1.00 90.25 574 VAL A O 1
ATOM 4613 N N . LEU A 1 575 ? -20.986 -8.471 -36.661 1.00 88.88 575 LEU A N 1
ATOM 4614 C CA . LEU A 1 575 ? -22.221 -9.054 -36.143 1.00 88.88 575 LEU A CA 1
ATOM 4615 C C . LEU A 1 575 ? -23.389 -8.587 -37.007 1.00 88.88 575 LEU A C 1
ATOM 4617 O O . LEU A 1 575 ? -23.652 -7.383 -37.082 1.00 88.88 575 LEU A O 1
ATOM 4621 N N . HIS A 1 576 ? -24.083 -9.536 -37.629 1.00 91.69 576 HIS A N 1
ATOM 4622 C CA . HIS A 1 576 ? -25.255 -9.269 -38.450 1.00 91.69 576 HIS A CA 1
ATOM 4623 C C . HIS A 1 576 ? -26.513 -9.265 -37.594 1.00 91.69 576 HIS A C 1
ATOM 4625 O O . HIS A 1 576 ? -26.772 -10.235 -36.878 1.00 91.69 576 HIS A O 1
ATOM 4631 N N . ALA A 1 577 ? -27.301 -8.195 -37.684 1.00 87.88 577 ALA A N 1
ATOM 4632 C CA . ALA A 1 577 ? -28.519 -8.047 -36.896 1.00 87.88 577 ALA A CA 1
ATOM 4633 C C . ALA A 1 577 ? -29.732 -7.729 -37.780 1.00 87.88 577 ALA A C 1
ATOM 4635 O O . ALA A 1 577 ? -29.733 -6.781 -38.567 1.00 87.88 577 ALA A O 1
ATOM 4636 N N . ARG A 1 578 ? -30.811 -8.507 -37.643 1.00 85.69 578 ARG A N 1
ATOM 4637 C CA . ARG A 1 578 ? -32.051 -8.300 -38.400 1.00 85.69 578 ARG A CA 1
ATOM 4638 C C . ARG A 1 578 ? -32.699 -6.982 -37.987 1.00 85.69 578 ARG A C 1
ATOM 4640 O O . ARG A 1 578 ? -32.983 -6.761 -36.815 1.00 85.69 578 ARG A O 1
ATOM 4647 N N . GLY A 1 579 ? -32.976 -6.124 -38.967 1.00 76.88 579 GLY A N 1
ATOM 4648 C CA . GLY A 1 579 ? -33.656 -4.847 -38.733 1.00 76.88 579 GLY A CA 1
ATOM 4649 C C . GLY A 1 579 ? -32.805 -3.793 -38.014 1.00 76.88 579 GLY A C 1
ATOM 4650 O O . GLY A 1 579 ? -33.341 -2.759 -37.626 1.00 76.88 579 GLY A O 1
ATOM 4651 N N . GLN A 1 580 ? -31.497 -4.024 -37.850 1.00 77.56 580 GLN A N 1
ATOM 4652 C CA . GLN A 1 580 ? -30.554 -3.061 -37.280 1.00 77.56 580 GLN A CA 1
ATOM 4653 C C . GLN A 1 580 ? -29.293 -2.936 -38.146 1.00 77.56 580 GLN A C 1
ATOM 4655 O O . GLN A 1 580 ? -29.051 -3.740 -39.040 1.00 77.56 580 GLN A O 1
ATOM 4660 N N . ASP A 1 581 ? -28.478 -1.914 -37.874 1.00 80.81 581 ASP A N 1
ATOM 4661 C CA . ASP A 1 581 ? -27.152 -1.791 -38.483 1.00 80.81 581 ASP A CA 1
ATOM 4662 C C . ASP A 1 581 ? -26.227 -2.894 -37.966 1.00 80.81 581 ASP A C 1
ATOM 4664 O O . ASP A 1 581 ? -26.106 -3.085 -36.753 1.00 80.81 581 ASP A O 1
ATOM 4668 N N . ASP A 1 582 ? -25.487 -3.536 -38.852 1.00 86.06 582 ASP A N 1
ATOM 4669 C CA . ASP A 1 582 ? -24.466 -4.498 -38.467 1.00 86.06 582 ASP A CA 1
ATOM 4670 C C . ASP A 1 582 ? -23.388 -3.824 -37.609 1.00 86.06 582 ASP A C 1
ATOM 4672 O O . ASP A 1 582 ? -23.045 -2.642 -37.771 1.00 86.06 582 ASP A O 1
ATOM 4676 N N . LEU A 1 583 ? -22.872 -4.569 -36.635 1.00 84.25 583 LEU A N 1
ATOM 4677 C CA . LEU A 1 583 ? -21.873 -4.068 -35.704 1.00 84.25 583 LEU A CA 1
ATOM 4678 C C . LEU A 1 583 ? -20.486 -4.568 -36.108 1.00 84.25 583 LEU A C 1
ATOM 4680 O O . LEU A 1 583 ? -20.184 -5.750 -35.993 1.00 84.25 583 LEU A O 1
ATOM 4684 N N . VAL A 1 584 ? -19.639 -3.629 -36.531 1.00 83.25 584 VAL A N 1
ATOM 4685 C CA . VAL A 1 584 ? -18.243 -3.880 -36.906 1.00 83.25 584 VAL A CA 1
ATOM 4686 C C . VAL A 1 584 ? -17.330 -3.580 -35.725 1.00 83.25 584 VAL A C 1
ATOM 4688 O O . VAL A 1 584 ? -17.354 -2.468 -35.177 1.00 83.25 584 VAL A O 1
ATOM 4691 N N . VAL A 1 585 ? -16.533 -4.568 -35.328 1.00 79.81 585 VAL A N 1
ATOM 4692 C CA . VAL A 1 585 ? -15.592 -4.475 -34.211 1.00 79.81 585 VAL A CA 1
ATOM 4693 C C . VAL A 1 585 ? -14.312 -5.226 -34.525 1.00 79.81 585 VAL A C 1
ATOM 4695 O O . VAL A 1 585 ? -14.320 -6.244 -35.202 1.00 79.81 585 VAL A O 1
ATOM 4698 N N . CYS A 1 586 ? -13.207 -4.716 -34.004 1.00 81.56 586 CYS A N 1
ATOM 4699 C CA . CYS A 1 586 ? -11.925 -5.394 -34.032 1.00 81.56 586 CYS A CA 1
ATOM 4700 C C . CYS A 1 586 ? -11.533 -5.696 -32.582 1.00 81.56 586 CYS A C 1
ATOM 4702 O O . CYS A 1 586 ? -11.432 -4.777 -31.759 1.00 81.56 586 CYS A O 1
ATOM 4704 N N . LEU A 1 587 ? -11.373 -6.979 -32.258 1.00 76.38 587 LEU A N 1
ATOM 4705 C CA . LEU A 1 587 ? -11.007 -7.428 -30.918 1.00 76.38 587 LEU A CA 1
ATOM 4706 C C . LEU A 1 587 ? -9.485 -7.367 -30.782 1.00 76.38 587 LEU A C 1
ATOM 4708 O O . LEU A 1 587 ? -8.765 -8.279 -31.164 1.00 76.38 587 LEU A O 1
ATOM 4712 N N . HIS A 1 588 ? -8.969 -6.257 -30.262 1.00 65.06 588 HIS A N 1
ATOM 4713 C CA . HIS A 1 588 ? -7.528 -6.044 -30.159 1.00 65.06 588 HIS A CA 1
ATOM 4714 C C . HIS A 1 588 ? -7.114 -5.663 -28.732 1.00 65.06 588 HIS A C 1
ATOM 4716 O O . HIS A 1 588 ? -7.816 -4.894 -28.074 1.00 65.06 588 HIS A O 1
ATOM 4722 N N . ARG A 1 589 ? -5.933 -6.146 -28.307 1.00 54.59 589 ARG A N 1
ATOM 4723 C CA . ARG A 1 589 ? -5.415 -6.207 -26.919 1.00 54.59 589 ARG A CA 1
ATOM 4724 C C . ARG A 1 589 ? -6.071 -7.299 -26.056 1.00 54.59 589 ARG A C 1
ATOM 4726 O O . ARG A 1 589 ? -6.556 -7.019 -24.965 1.00 54.59 589 ARG A O 1
ATOM 4733 N N . SER A 1 590 ? -6.065 -8.543 -26.536 1.00 51.09 590 SER A N 1
ATOM 4734 C CA . SER A 1 590 ? -6.381 -9.719 -25.719 1.00 51.09 590 SER A CA 1
ATOM 4735 C C . SER A 1 590 ? -5.302 -9.961 -24.650 1.00 51.09 590 SER A C 1
ATOM 4737 O O . SER A 1 590 ? -4.128 -9.656 -24.864 1.00 51.09 590 SER A O 1
ATOM 4739 N N . GLN A 1 591 ? -5.701 -10.464 -23.479 1.00 47.97 591 GLN A N 1
ATOM 4740 C CA . GLN A 1 591 ? -4.796 -10.988 -22.451 1.00 47.97 591 GLN A CA 1
ATOM 4741 C C . GLN A 1 591 ? -5.143 -12.467 -22.220 1.00 47.97 591 GLN A C 1
ATOM 4743 O O . GLN A 1 591 ? -6.212 -12.728 -21.666 1.00 47.97 591 GLN A O 1
ATOM 4748 N N . PRO A 1 592 ? -4.291 -13.426 -22.637 1.00 44.66 592 PRO A N 1
ATOM 4749 C CA . PRO A 1 592 ? -2.906 -13.245 -23.088 1.00 44.66 592 PRO A CA 1
ATOM 4750 C C . PRO A 1 592 ? -2.761 -12.518 -24.442 1.00 44.66 592 PRO A C 1
ATOM 4752 O O . PRO A 1 592 ? -3.653 -12.618 -25.287 1.00 44.66 592 PRO A O 1
ATOM 4755 N N . PRO A 1 593 ? -1.655 -11.783 -24.670 1.00 46.66 593 PRO A N 1
ATOM 4756 C CA . PRO A 1 593 ? -1.375 -11.153 -25.961 1.00 46.66 593 PRO A CA 1
ATOM 4757 C C . PRO A 1 593 ? -1.323 -12.205 -27.076 1.00 46.66 593 PRO A C 1
ATOM 4759 O O . PRO A 1 593 ? -0.733 -13.260 -26.873 1.00 46.66 593 PRO A O 1
ATOM 4762 N N . LEU A 1 594 ? -1.887 -11.896 -28.252 1.00 53.84 594 LEU A N 1
ATOM 4763 C CA . LEU A 1 594 ? -2.018 -12.781 -29.435 1.00 53.84 594 LEU A CA 1
ATOM 4764 C C . LEU A 1 594 ? -3.115 -13.849 -29.350 1.00 53.84 594 LEU A C 1
ATOM 4766 O O . LEU A 1 594 ? -3.335 -14.564 -30.327 1.00 53.84 594 LEU A O 1
ATOM 4770 N N . ASP A 1 595 ? -3.835 -13.925 -28.235 1.00 63.12 595 ASP A N 1
ATOM 4771 C CA . ASP A 1 595 ? -4.928 -14.875 -28.092 1.00 63.12 595 ASP A CA 1
ATOM 4772 C C . ASP A 1 595 ? -6.097 -14.497 -29.012 1.00 63.12 595 ASP A C 1
ATOM 4774 O O . ASP A 1 595 ? -6.451 -13.312 -29.126 1.00 63.12 595 ASP A O 1
ATOM 4778 N N . ASN A 1 596 ? -6.668 -15.491 -29.692 1.00 68.56 596 ASN A N 1
ATOM 4779 C CA . ASN A 1 596 ? -7.709 -15.282 -30.691 1.00 68.56 596 ASN A CA 1
ATOM 4780 C C . ASN A 1 596 ? -9.086 -15.265 -30.021 1.00 68.56 596 ASN A C 1
ATOM 4782 O O . ASN A 1 596 ? -9.698 -16.305 -29.777 1.00 68.56 596 ASN A O 1
ATOM 4786 N N . ARG A 1 597 ? -9.603 -14.061 -29.770 1.00 74.94 597 ARG A N 1
ATOM 4787 C CA . ARG A 1 597 ? -10.888 -13.864 -29.088 1.00 74.94 597 ARG A CA 1
ATOM 4788 C C . ARG A 1 597 ? -12.089 -14.028 -30.003 1.00 74.94 597 ARG A C 1
ATOM 4790 O O . ARG A 1 597 ? -13.214 -14.048 -29.509 1.00 74.94 597 ARG A O 1
ATOM 4797 N N . ILE A 1 598 ? -11.870 -14.209 -31.309 1.00 83.00 598 ILE A N 1
ATOM 4798 C CA . ILE A 1 598 ? -12.950 -14.587 -32.221 1.00 83.00 598 ILE A CA 1
ATOM 4799 C C . ILE A 1 598 ? -13.542 -15.925 -31.777 1.00 83.00 598 ILE A C 1
ATOM 4801 O O . ILE A 1 598 ? -14.759 -16.032 -31.695 1.00 83.00 598 ILE A O 1
ATOM 4805 N N . GLY A 1 599 ? -12.708 -16.917 -31.444 1.00 78.81 599 GLY A N 1
ATOM 4806 C CA . GLY A 1 599 ? -13.185 -18.243 -31.036 1.00 78.81 599 GLY A CA 1
ATOM 4807 C C . GLY A 1 599 ? -14.046 -18.200 -29.773 1.00 78.81 599 GLY A C 1
ATOM 4808 O O . GLY A 1 599 ? -15.106 -18.817 -29.728 1.00 78.81 599 GLY A O 1
ATOM 4809 N N . GLU A 1 600 ? -13.637 -17.406 -28.783 1.00 79.12 600 GLU A N 1
ATOM 4810 C CA . GLU A 1 600 ? -14.397 -17.189 -27.548 1.00 79.12 600 GLU A CA 1
ATOM 4811 C C . GLU A 1 600 ? -15.723 -16.467 -27.818 1.00 79.12 600 GLU A C 1
ATOM 4813 O O . GLU A 1 600 ? -16.775 -16.933 -27.389 1.00 79.12 600 GLU A O 1
ATOM 4818 N N . LEU A 1 601 ? -15.706 -15.377 -28.593 1.00 83.44 601 LEU A N 1
ATOM 4819 C CA . LEU A 1 601 ? -16.918 -14.636 -28.945 1.00 83.44 601 LEU A CA 1
ATOM 4820 C C . LEU A 1 601 ? -17.905 -15.494 -29.755 1.00 83.44 601 LEU A C 1
ATOM 4822 O O . LEU A 1 601 ? -19.103 -15.485 -29.468 1.00 83.44 601 LEU A O 1
ATOM 4826 N N . VAL A 1 602 ? -17.410 -16.246 -30.746 1.00 86.50 602 VAL A N 1
ATOM 4827 C CA . VAL A 1 602 ? -18.208 -17.199 -31.533 1.00 86.50 602 VAL A CA 1
ATOM 4828 C C . VAL A 1 602 ? -18.779 -18.275 -30.617 1.00 86.50 602 VAL A C 1
ATOM 4830 O O . VAL A 1 602 ? -19.967 -18.561 -30.707 1.00 86.50 602 VAL A O 1
ATOM 4833 N N . GLY A 1 603 ? -17.966 -18.845 -29.724 1.00 81.44 603 GLY A N 1
ATOM 4834 C CA . GLY A 1 603 ? -18.378 -19.892 -28.791 1.00 81.44 603 GLY A CA 1
ATOM 4835 C C . GLY A 1 603 ? -19.466 -19.429 -27.823 1.00 81.44 603 GLY A C 1
ATOM 4836 O O . GLY A 1 603 ? -20.472 -20.115 -27.669 1.00 81.44 603 GLY A O 1
ATOM 4837 N N . VAL A 1 604 ? -19.315 -18.239 -27.236 1.00 82.00 604 VAL A N 1
ATOM 4838 C CA . VAL A 1 604 ? -20.309 -17.642 -26.327 1.00 82.00 604 VAL A CA 1
ATOM 4839 C C . VAL A 1 604 ? -21.628 -17.368 -27.055 1.00 82.00 604 VAL A C 1
ATOM 4841 O O . VAL A 1 604 ? -22.694 -17.726 -26.553 1.00 82.00 604 VAL A O 1
ATOM 4844 N N . LEU A 1 605 ? -21.579 -16.788 -28.258 1.00 84.88 605 LEU A N 1
ATOM 4845 C CA . LEU A 1 605 ? -22.786 -16.510 -29.045 1.00 84.88 605 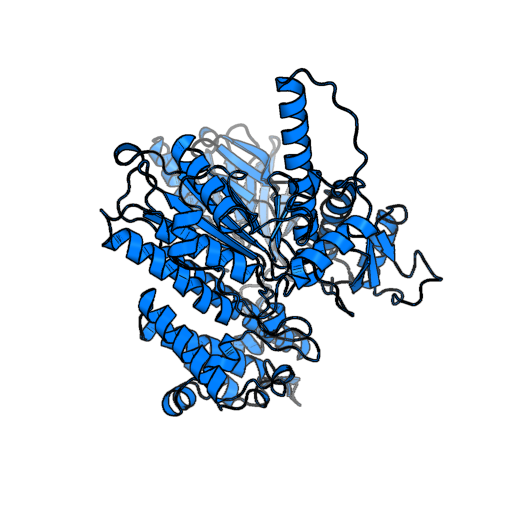LEU A CA 1
ATOM 4846 C C . LEU A 1 605 ? -23.447 -17.788 -29.571 1.00 84.88 605 LEU A C 1
ATOM 4848 O O . LEU A 1 605 ? -24.670 -17.892 -29.553 1.00 84.88 605 LEU A O 1
ATOM 4852 N N . ALA A 1 606 ? -22.660 -18.772 -30.009 1.00 85.38 606 ALA A N 1
ATOM 4853 C CA . ALA A 1 606 ? -23.173 -20.054 -30.476 1.00 85.38 606 ALA A CA 1
ATOM 4854 C C . ALA A 1 606 ? -23.836 -20.836 -29.336 1.00 85.38 606 ALA A C 1
ATOM 4856 O O . ALA A 1 606 ? -24.930 -21.358 -29.535 1.00 85.38 606 ALA A O 1
ATOM 4857 N N . ALA A 1 607 ? -23.230 -20.864 -28.144 1.00 82.25 607 ALA A N 1
ATOM 4858 C CA . ALA A 1 607 ? -23.808 -21.493 -26.958 1.00 82.25 607 ALA A CA 1
ATOM 4859 C C . ALA A 1 607 ? -25.127 -20.823 -26.542 1.00 82.25 607 ALA A C 1
ATOM 4861 O O . ALA A 1 607 ? -26.101 -21.511 -26.242 1.00 82.25 607 ALA A O 1
ATOM 4862 N N . HIS A 1 608 ? -25.189 -19.488 -26.589 1.00 83.38 608 HIS A N 1
ATOM 4863 C CA . HIS A 1 608 ? -26.422 -18.748 -26.327 1.00 83.38 608 HIS A CA 1
ATOM 4864 C C . HIS A 1 608 ? -27.514 -19.064 -27.366 1.00 83.38 608 HIS A C 1
ATOM 4866 O O . HIS A 1 608 ? -28.619 -19.446 -26.987 1.00 83.38 608 HIS A O 1
ATOM 4872 N N . CYS A 1 609 ? -27.206 -19.001 -28.669 1.00 82.31 609 CYS A N 1
ATOM 4873 C CA . CYS A 1 609 ? -28.172 -19.335 -29.720 1.00 82.31 609 CYS A CA 1
ATOM 4874 C C . CYS A 1 609 ? -28.652 -20.793 -29.635 1.00 82.31 609 CYS A C 1
ATOM 4876 O O . CYS A 1 609 ? -29.847 -21.042 -29.788 1.00 82.31 609 CYS A O 1
ATOM 4878 N N . GLN A 1 610 ? -27.762 -21.748 -29.337 1.00 82.50 610 GLN A N 1
ATOM 4879 C CA . GLN A 1 610 ? -28.129 -23.151 -29.120 1.00 82.50 610 GLN A CA 1
ATOM 4880 C C . GLN A 1 610 ? -29.052 -23.328 -27.908 1.00 82.50 610 GLN A C 1
ATOM 4882 O O . GLN A 1 610 ? -30.019 -24.082 -27.999 1.00 82.50 610 GLN A O 1
ATOM 4887 N N . GLY A 1 611 ? -28.800 -22.604 -26.810 1.00 80.62 611 GLY A N 1
ATOM 4888 C CA . GLY A 1 611 ? -29.675 -22.576 -25.633 1.00 80.62 611 GLY A CA 1
ATOM 4889 C C . GLY A 1 611 ? -31.091 -22.068 -25.930 1.00 80.62 611 GLY A C 1
ATOM 4890 O O . GLY A 1 611 ? -32.041 -22.489 -25.276 1.00 80.62 611 GLY A O 1
ATOM 4891 N N . GLU A 1 612 ? -31.250 -21.234 -26.961 1.00 81.69 612 GLU A N 1
ATOM 4892 C CA . GLU A 1 612 ? -32.546 -20.752 -27.461 1.00 81.69 612 GLU A CA 1
ATOM 4893 C C . GLU A 1 612 ? -33.105 -21.573 -28.645 1.00 81.69 612 GLU A C 1
ATOM 4895 O O . GLU A 1 612 ? -34.104 -21.190 -29.256 1.00 81.69 612 GLU A O 1
ATOM 4900 N N . GLY A 1 613 ? -32.472 -22.696 -29.008 1.00 83.25 613 GLY A N 1
ATOM 4901 C CA . GLY A 1 613 ? -32.907 -23.552 -30.119 1.00 83.25 613 GLY A CA 1
ATOM 4902 C C . GLY A 1 613 ? -32.685 -22.954 -31.517 1.00 83.25 613 GLY A C 1
ATOM 4903 O O . GLY A 1 613 ? -33.337 -23.363 -32.478 1.00 83.25 613 GLY A O 1
ATOM 4904 N N . ARG A 1 614 ? -31.777 -21.980 -31.652 1.00 85.56 614 ARG A N 1
ATOM 4905 C CA . ARG A 1 614 ? -31.445 -21.279 -32.902 1.00 85.56 614 ARG A CA 1
ATOM 4906 C C . ARG A 1 614 ? -30.038 -21.635 -33.383 1.00 85.56 614 ARG A C 1
ATOM 4908 O O . ARG A 1 614 ? -29.101 -21.729 -32.598 1.00 85.56 614 ARG A O 1
ATOM 4915 N N . ALA A 1 615 ? -29.859 -21.759 -34.697 1.00 80.12 615 ALA A N 1
ATOM 4916 C CA . ALA A 1 615 ? -28.529 -21.889 -35.291 1.00 80.12 615 ALA A CA 1
ATOM 4917 C C . ALA A 1 615 ? -27.904 -20.503 -35.523 1.00 80.12 615 ALA A C 1
ATOM 4919 O O . ALA A 1 615 ? -28.549 -19.621 -36.093 1.00 80.12 615 ALA A O 1
ATOM 4920 N N . LEU A 1 616 ? -26.647 -20.321 -35.107 1.00 87.81 616 LEU A N 1
ATOM 4921 C CA . LEU A 1 616 ? -25.856 -19.131 -35.426 1.00 87.81 616 LEU A CA 1
ATOM 4922 C C . LEU A 1 616 ? -25.107 -19.357 -36.745 1.00 87.81 616 LEU A C 1
ATOM 4924 O O . LEU A 1 616 ? -24.269 -20.253 -36.835 1.00 87.81 616 LEU A O 1
ATOM 4928 N N . GLU A 1 617 ? -25.385 -18.543 -37.764 1.00 89.50 617 GLU A N 1
ATOM 4929 C CA . GLU A 1 617 ? -24.648 -18.605 -39.028 1.00 89.50 617 GLU A CA 1
ATOM 4930 C C . GLU A 1 617 ? -23.293 -17.896 -38.885 1.00 89.50 617 GLU A C 1
ATOM 4932 O O . GLU A 1 617 ? -23.248 -16.690 -38.636 1.00 89.50 617 GLU A O 1
ATOM 4937 N N . VAL A 1 618 ? -22.191 -18.632 -39.058 1.00 90.25 618 VAL A N 1
ATOM 4938 C CA . VAL A 1 618 ? -20.826 -18.086 -39.010 1.00 90.25 618 VAL A CA 1
ATOM 4939 C C . VAL A 1 618 ? -20.186 -18.179 -40.391 1.00 90.25 618 VAL A C 1
ATOM 4941 O O . VAL A 1 618 ? -20.088 -19.266 -40.958 1.00 90.25 618 VAL A O 1
ATOM 4944 N N . ARG A 1 619 ? -19.740 -17.045 -40.941 1.00 90.50 619 ARG A N 1
ATOM 4945 C CA . ARG A 1 619 ? -19.065 -16.974 -42.247 1.00 90.50 619 ARG A CA 1
ATOM 4946 C C . ARG A 1 619 ? -17.630 -16.494 -42.081 1.00 90.50 619 ARG A C 1
ATOM 4948 O O . ARG A 1 619 ? -17.383 -15.520 -41.379 1.00 90.50 619 ARG A O 1
ATOM 4955 N N . VAL A 1 620 ? -16.693 -17.142 -42.767 1.00 88.12 620 VAL A N 1
ATOM 4956 C CA . VAL A 1 620 ? -15.288 -16.714 -42.804 1.00 88.12 620 VAL A CA 1
ATOM 4957 C C . VAL A 1 620 ? -15.004 -16.093 -44.168 1.00 88.12 620 VAL A C 1
ATOM 4959 O O . VAL A 1 620 ? -15.150 -16.763 -45.188 1.00 88.12 620 VAL A O 1
ATOM 4962 N N . SER A 1 621 ? -14.660 -14.805 -44.199 1.00 83.44 621 SER A N 1
ATOM 4963 C CA . SER A 1 621 ? -14.345 -14.065 -45.428 1.00 83.44 621 SER A CA 1
ATOM 4964 C C . SER A 1 621 ? -13.478 -12.848 -45.113 1.00 83.44 621 SER A C 1
ATOM 4966 O O . SER A 1 621 ? -13.777 -12.105 -44.184 1.00 83.44 621 SER A O 1
ATOM 4968 N N . ASP A 1 622 ? -12.455 -12.583 -45.927 1.00 76.25 622 ASP A N 1
ATOM 4969 C CA . ASP A 1 622 ? -11.603 -11.389 -45.782 1.00 76.25 622 ASP A CA 1
ATOM 4970 C C . ASP A 1 622 ? -12.219 -10.133 -46.445 1.00 76.25 622 ASP A C 1
ATOM 4972 O O . ASP A 1 622 ? -11.697 -9.020 -46.337 1.00 76.25 622 ASP A O 1
ATOM 4976 N N . CYS A 1 623 ? -13.373 -10.301 -47.104 1.00 83.62 623 CYS A N 1
ATOM 4977 C CA . CYS A 1 623 ? -14.230 -9.225 -47.595 1.00 83.62 623 CYS A CA 1
ATOM 4978 C C . CYS A 1 623 ? -15.674 -9.500 -47.162 1.00 83.62 623 CYS A C 1
ATOM 4980 O O . CYS A 1 623 ? -16.334 -10.414 -47.669 1.00 83.62 623 CYS A O 1
ATOM 4982 N N . ILE A 1 624 ? -16.155 -8.741 -46.179 1.00 87.38 624 ILE A N 1
ATOM 4983 C CA . ILE A 1 624 ? -17.401 -9.030 -45.471 1.00 87.38 624 ILE A CA 1
ATOM 4984 C C . ILE A 1 624 ? -18.489 -8.036 -45.899 1.00 87.38 624 ILE A C 1
ATOM 4986 O O . ILE A 1 624 ? -18.337 -6.828 -45.678 1.00 87.38 624 ILE A O 1
ATOM 4990 N N . PRO A 1 625 ? -19.608 -8.503 -46.484 1.00 85.19 625 PRO A N 1
ATOM 4991 C CA . PRO A 1 625 ? -20.766 -7.655 -46.728 1.00 85.19 625 PRO A CA 1
ATOM 4992 C C . PRO A 1 625 ? -21.464 -7.327 -45.407 1.00 85.19 625 PRO A C 1
ATOM 4994 O O . PRO A 1 625 ? -21.676 -8.211 -44.584 1.00 85.19 625 PRO A O 1
ATOM 4997 N N . LEU A 1 626 ? -21.862 -6.072 -45.218 1.00 86.19 626 LEU A N 1
ATOM 4998 C CA . LEU A 1 626 ? -22.562 -5.611 -44.020 1.00 86.19 626 LEU A CA 1
ATOM 4999 C C . LEU A 1 626 ? -23.693 -4.640 -44.364 1.00 86.19 626 LEU A C 1
ATOM 5001 O O . LEU A 1 626 ? -23.622 -3.898 -45.345 1.00 86.19 626 LEU A O 1
ATOM 5005 N N . SER A 1 627 ? -24.740 -4.633 -43.552 1.00 82.50 627 SER A N 1
ATOM 5006 C CA . SER A 1 627 ? -25.849 -3.687 -43.630 1.00 82.50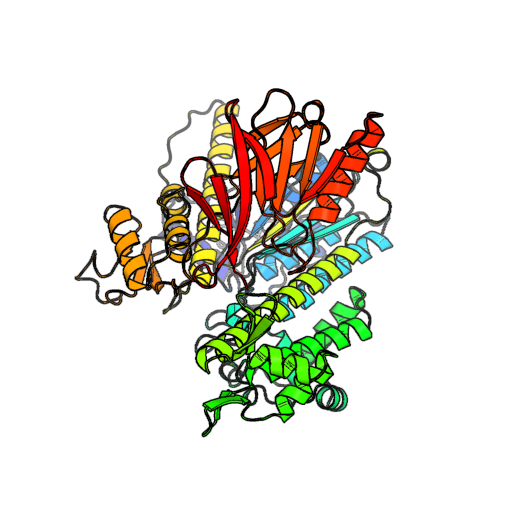 627 SER A CA 1
ATOM 5007 C C . SER A 1 627 ? -25.591 -2.508 -42.701 1.00 82.50 627 SER A C 1
ATOM 5009 O O . SER A 1 627 ? -25.406 -2.683 -41.501 1.00 82.50 627 SER A O 1
ATOM 5011 N N . GLN A 1 628 ? -25.592 -1.288 -43.228 1.00 77.38 628 GLN A N 1
ATOM 5012 C CA . GLN A 1 628 ? -25.518 -0.095 -42.391 1.00 77.38 628 GLN A CA 1
ATOM 5013 C C . GLN A 1 628 ? -26.385 1.017 -42.969 1.00 77.38 628 GLN A C 1
ATOM 5015 O O . GLN A 1 628 ? -26.216 1.430 -44.119 1.00 77.38 628 GLN A O 1
ATOM 5020 N N . ARG A 1 629 ? -27.298 1.523 -42.143 1.00 75.62 629 ARG A N 1
ATOM 5021 C CA . ARG A 1 629 ? -28.322 2.520 -42.458 1.00 75.62 629 ARG A CA 1
ATOM 5022 C C . ARG A 1 629 ? -29.160 2.123 -43.674 1.00 75.62 629 ARG A C 1
ATOM 5024 O O . ARG A 1 629 ? -29.406 2.939 -44.554 1.00 75.62 629 ARG A O 1
ATOM 5031 N N . GLY A 1 630 ? -29.532 0.844 -43.750 1.00 65.94 630 GLY A N 1
ATOM 5032 C CA . GLY A 1 630 ? -30.333 0.279 -44.843 1.00 65.94 630 GLY A CA 1
ATOM 5033 C C . GLY A 1 630 ? -29.587 0.064 -46.168 1.00 65.94 630 GLY A C 1
ATOM 5034 O O . GLY A 1 630 ? -30.184 -0.447 -47.111 1.00 65.94 630 GLY A O 1
ATOM 5035 N N . ALA A 1 631 ? -28.296 0.407 -46.257 1.00 73.31 631 ALA A N 1
ATOM 5036 C CA . ALA A 1 631 ? -27.471 0.179 -47.442 1.00 73.31 631 ALA A CA 1
ATOM 5037 C C . ALA A 1 631 ? -26.524 -1.014 -47.245 1.00 73.31 631 ALA A C 1
ATOM 5039 O O . ALA A 1 631 ? -25.893 -1.147 -46.193 1.00 73.31 631 ALA A O 1
ATOM 5040 N N . ARG A 1 632 ? -26.372 -1.844 -48.285 1.00 79.38 632 ARG A N 1
ATOM 5041 C CA . ARG A 1 632 ? -25.333 -2.883 -48.329 1.00 79.38 632 ARG A CA 1
ATOM 5042 C C . ARG A 1 632 ? -23.971 -2.241 -48.577 1.00 79.38 632 ARG A C 1
ATOM 5044 O O . ARG A 1 632 ? -23.799 -1.489 -49.533 1.00 79.38 632 ARG A O 1
ATOM 5051 N N . ARG A 1 633 ? -23.014 -2.545 -47.708 1.00 81.75 633 ARG A N 1
ATOM 5052 C CA . ARG A 1 633 ? -21.628 -2.069 -47.734 1.00 81.75 633 ARG A CA 1
ATOM 5053 C C . ARG A 1 633 ? -20.676 -3.249 -47.594 1.00 81.75 633 ARG A C 1
ATOM 5055 O O . ARG A 1 633 ? -21.109 -4.368 -47.336 1.00 81.75 633 ARG A O 1
ATOM 5062 N N . LEU A 1 634 ? -19.386 -2.991 -47.763 1.00 84.06 634 LEU A N 1
ATOM 5063 C CA . LEU A 1 634 ? -18.332 -3.984 -47.580 1.00 84.06 634 LEU A CA 1
ATOM 5064 C C . LEU A 1 634 ? -17.322 -3.464 -46.563 1.00 84.06 634 LEU A C 1
ATOM 5066 O O . LEU A 1 634 ? -17.002 -2.269 -46.568 1.00 84.06 634 LEU A O 1
ATOM 5070 N N . VAL A 1 635 ? -16.832 -4.367 -45.716 1.00 82.19 635 VAL A N 1
ATOM 5071 C CA . VAL A 1 635 ? -15.616 -4.162 -44.934 1.00 82.19 635 VAL A CA 1
ATOM 5072 C C . VAL A 1 635 ? -14.547 -5.145 -45.388 1.00 82.19 635 VAL A C 1
ATOM 5074 O O . VAL A 1 635 ? -14.796 -6.347 -45.468 1.00 82.19 635 VAL A O 1
ATOM 5077 N N . SER A 1 636 ? -13.369 -4.626 -45.706 1.00 84.12 636 SER A N 1
ATOM 5078 C CA . SER A 1 636 ? -12.191 -5.423 -46.040 1.00 84.12 636 SER A CA 1
ATOM 5079 C C . SER A 1 636 ? -11.051 -5.089 -45.093 1.00 84.12 636 SER A C 1
ATOM 5081 O O . SER A 1 636 ? -11.003 -4.002 -44.510 1.00 84.12 636 SER A O 1
ATOM 5083 N N . VAL A 1 637 ? -10.114 -6.015 -44.956 1.00 81.44 637 VAL A N 1
ATOM 5084 C CA . VAL A 1 637 ? -8.881 -5.777 -44.209 1.00 81.44 637 VAL A CA 1
ATOM 5085 C C . VAL A 1 637 ? -7.801 -5.380 -45.196 1.00 81.44 637 VAL A C 1
ATOM 5087 O O . VAL A 1 637 ? -7.507 -6.119 -46.132 1.00 81.44 637 VAL A O 1
ATOM 5090 N N . GLU A 1 638 ? -7.223 -4.202 -45.002 1.00 83.19 638 GLU A N 1
ATOM 5091 C CA . GLU A 1 638 ? -6.043 -3.774 -45.737 1.00 83.19 638 GLU A CA 1
ATOM 5092 C C . GLU A 1 638 ? -4.872 -3.737 -44.778 1.00 83.19 638 GLU A C 1
ATOM 5094 O O . GLU A 1 638 ? -4.870 -3.064 -43.750 1.00 83.19 638 GLU A O 1
ATOM 5099 N N . SER A 1 639 ? -3.876 -4.515 -45.142 1.00 75.12 639 SER A N 1
ATOM 5100 C CA . SER A 1 639 ? -2.636 -4.610 -44.424 1.00 75.12 639 SER A CA 1
ATOM 5101 C C . SER A 1 639 ? -1.735 -3.446 -44.860 1.00 75.12 639 SER A C 1
ATOM 5103 O O . SER A 1 639 ? -1.280 -3.438 -46.000 1.00 75.12 639 SER A O 1
ATOM 5105 N N . THR A 1 640 ? -1.470 -2.477 -43.972 1.00 68.06 640 THR A N 1
ATOM 5106 C CA . THR A 1 640 ? -0.571 -1.343 -44.266 1.00 68.06 640 THR A CA 1
ATOM 5107 C C . THR A 1 640 ? 0.562 -1.172 -43.249 1.00 68.06 640 THR A C 1
ATOM 5109 O O . THR A 1 640 ? 0.389 -1.339 -42.039 1.00 68.06 640 THR A O 1
ATOM 5112 N N . THR A 1 641 ? 1.744 -0.813 -43.754 1.00 61.91 641 THR A N 1
ATOM 5113 C CA . THR A 1 641 ? 2.941 -0.476 -42.969 1.00 61.91 641 THR A CA 1
ATOM 5114 C C . THR A 1 641 ? 2.910 0.947 -42.417 1.00 61.91 641 THR A C 1
ATOM 5116 O O . THR A 1 641 ? 3.686 1.263 -41.515 1.00 61.91 641 THR A O 1
ATOM 5119 N N . GLU A 1 642 ? 2.010 1.794 -42.924 1.00 63.28 642 GLU A N 1
ATOM 5120 C CA . GLU A 1 642 ? 1.846 3.191 -42.506 1.00 63.28 642 GLU A CA 1
ATOM 5121 C C . GLU A 1 642 ? 1.025 3.334 -41.205 1.00 63.28 642 GLU A C 1
ATOM 5123 O O . GLU A 1 642 ? 0.994 4.417 -40.619 1.00 63.28 642 GLU A O 1
ATOM 5128 N N . GLN A 1 643 ? 0.391 2.254 -40.717 1.00 55.81 643 GLN A N 1
ATOM 5129 C CA . GLN A 1 643 ? -0.499 2.254 -39.546 1.00 55.81 643 GLN A CA 1
ATOM 5130 C C . GLN A 1 643 ? 0.033 1.307 -38.435 1.00 55.81 643 GLN A C 1
ATOM 5132 O O . GLN A 1 643 ? 0.121 0.102 -38.661 1.00 55.81 643 GLN A O 1
ATOM 5137 N N . PRO A 1 644 ? 0.412 1.802 -37.235 1.00 58.25 644 PRO A N 1
ATOM 5138 C CA . PRO A 1 644 ? 1.087 0.999 -36.197 1.00 58.25 644 PRO A CA 1
ATOM 5139 C C . PRO A 1 644 ? 0.155 0.192 -35.273 1.00 58.25 644 PRO A C 1
ATOM 5141 O O . PRO A 1 644 ? 0.593 -0.776 -34.658 1.00 58.25 644 PRO A O 1
ATOM 5144 N N . GLU A 1 645 ? -1.116 0.576 -35.167 1.00 60.12 645 GLU A N 1
ATOM 5145 C CA . GLU A 1 645 ? -2.178 -0.153 -34.462 1.00 60.12 645 GLU A CA 1
ATOM 5146 C C . GLU A 1 645 ? -3.431 -0.206 -35.364 1.00 60.12 645 GLU A C 1
ATOM 5148 O O . GLU A 1 645 ? -3.569 0.647 -36.246 1.00 60.12 645 GLU A O 1
ATOM 5153 N N . PRO A 1 646 ? -4.337 -1.184 -35.173 1.00 67.00 646 PRO A N 1
ATOM 5154 C CA . PRO A 1 646 ? -5.536 -1.337 -35.996 1.00 67.00 646 PRO A CA 1
ATOM 5155 C C . PRO A 1 646 ? -6.415 -0.094 -35.988 1.00 67.00 646 PRO A C 1
ATOM 5157 O O . PRO A 1 646 ? -6.800 0.389 -34.919 1.00 67.00 646 PRO A O 1
ATOM 5160 N N . ASP A 1 647 ? -6.773 0.388 -37.177 1.00 70.56 647 ASP A N 1
ATOM 5161 C CA . ASP A 1 647 ? -7.618 1.569 -37.350 1.00 70.56 647 ASP A CA 1
ATOM 5162 C C . ASP A 1 647 ? -8.600 1.400 -38.512 1.00 70.56 647 ASP A C 1
ATOM 5164 O O . ASP A 1 647 ? -8.331 0.696 -39.479 1.00 70.56 647 ASP A O 1
ATOM 5168 N N . PHE A 1 648 ? -9.755 2.055 -38.447 1.00 70.69 648 PHE A N 1
ATOM 5169 C CA . PHE A 1 648 ? -10.765 1.961 -39.500 1.00 70.69 648 PHE A CA 1
ATOM 5170 C C . PHE A 1 648 ? -10.761 3.206 -40.383 1.00 70.69 648 PHE A C 1
ATOM 5172 O O . PHE A 1 648 ? -11.022 4.319 -39.926 1.00 70.69 648 PHE A O 1
ATOM 5179 N N . ARG A 1 649 ? -10.587 3.001 -41.690 1.00 75.44 649 ARG A N 1
ATOM 5180 C CA . ARG A 1 649 ? -10.758 4.025 -42.724 1.00 75.44 649 ARG A CA 1
ATOM 5181 C C . ARG A 1 649 ? -12.076 3.810 -43.465 1.00 75.44 649 ARG A C 1
ATOM 5183 O O . ARG A 1 649 ? -12.451 2.687 -43.775 1.00 75.44 649 ARG A O 1
ATOM 5190 N N . CYS A 1 650 ? -12.790 4.887 -43.787 1.00 64.75 650 CYS A N 1
ATOM 5191 C CA . CYS A 1 650 ? -14.000 4.834 -44.613 1.00 64.75 650 CYS A CA 1
ATOM 5192 C C . CYS A 1 650 ? -13.798 5.686 -45.867 1.00 64.75 650 CYS A C 1
ATOM 5194 O O . CYS A 1 650 ? -13.471 6.870 -45.762 1.00 64.75 650 CYS A O 1
ATOM 5196 N N . ARG A 1 651 ? -13.995 5.106 -47.056 1.00 63.06 651 ARG A N 1
ATOM 5197 C CA . ARG A 1 651 ? -13.872 5.820 -48.336 1.00 63.06 651 ARG A CA 1
ATOM 5198 C C . ARG A 1 651 ? -14.984 5.369 -49.281 1.00 63.06 651 ARG A C 1
ATOM 5200 O O . ARG A 1 651 ? -15.111 4.190 -49.553 1.00 63.06 651 ARG A O 1
ATOM 5207 N N . ARG A 1 652 ? -15.801 6.304 -49.789 1.00 58.28 652 ARG A N 1
ATOM 5208 C CA . ARG A 1 652 ? -16.894 6.043 -50.763 1.00 58.28 652 ARG A CA 1
ATOM 5209 C C . ARG A 1 652 ? -17.869 4.906 -50.379 1.00 58.28 652 ARG A C 1
ATOM 5211 O O . ARG A 1 652 ? -18.389 4.219 -51.246 1.00 58.28 652 ARG A O 1
ATOM 5218 N N . GLY A 1 653 ? -18.160 4.737 -49.087 1.00 56.16 653 GLY A N 1
ATOM 5219 C CA . GLY A 1 653 ? -19.142 3.753 -48.606 1.00 56.16 653 GLY A CA 1
ATOM 5220 C C . GLY A 1 653 ? -18.579 2.356 -48.332 1.00 56.16 653 GLY A C 1
ATOM 5221 O O . GLY A 1 653 ? -19.298 1.536 -47.764 1.00 56.16 653 GLY A O 1
ATOM 5222 N N . THR A 1 654 ? -17.306 2.116 -48.647 1.00 64.69 654 THR A N 1
ATOM 5223 C CA . THR A 1 654 ? -16.533 0.946 -48.222 1.00 64.69 654 THR A CA 1
ATOM 5224 C C . THR A 1 654 ? -15.734 1.252 -46.959 1.00 64.69 654 THR A C 1
ATOM 5226 O O . THR A 1 654 ? -15.170 2.342 -46.800 1.00 64.69 654 THR A O 1
ATOM 5229 N N . PHE A 1 655 ? -15.712 0.283 -46.048 1.00 76.06 655 PHE A N 1
ATOM 5230 C CA . PHE A 1 655 ? -14.904 0.320 -44.838 1.00 76.06 655 PHE A CA 1
ATOM 5231 C C . PHE A 1 655 ? -13.651 -0.515 -45.042 1.00 76.06 655 PHE A C 1
ATOM 5233 O O . PHE A 1 655 ? -13.709 -1.624 -45.559 1.00 76.06 655 PHE A O 1
ATOM 5240 N N . THR A 1 656 ? -12.529 0.010 -44.589 1.00 79.62 656 THR A N 1
ATOM 5241 C CA . THR A 1 656 ? -11.260 -0.694 -44.616 1.00 79.62 656 THR A CA 1
ATOM 5242 C C . THR A 1 656 ? -10.710 -0.700 -43.203 1.00 79.62 656 THR A C 1
ATOM 5244 O O . THR A 1 656 ? -10.450 0.364 -42.640 1.00 79.62 656 THR A O 1
ATOM 5247 N N . LEU A 1 657 ? -10.555 -1.882 -42.613 1.00 78.19 657 LEU A N 1
ATOM 5248 C CA . LEU A 1 657 ? -9.718 -2.031 -41.430 1.00 78.19 657 LEU A CA 1
ATOM 5249 C C . LEU A 1 657 ? -8.271 -1.951 -41.910 1.00 78.19 657 LEU A C 1
ATOM 5251 O O . LEU A 1 657 ? -7.791 -2.878 -42.555 1.00 78.19 657 LEU A O 1
ATOM 5255 N N . LEU A 1 658 ? -7.609 -0.834 -41.624 1.00 76.56 658 LEU A N 1
ATOM 5256 C CA . LEU A 1 658 ? -6.167 -0.702 -41.740 1.00 76.56 658 LEU A CA 1
ATOM 5257 C C . LEU A 1 658 ? -5.571 -1.517 -40.607 1.00 76.56 658 LEU A C 1
ATOM 5259 O O . LEU A 1 658 ? -5.451 -1.066 -39.465 1.00 76.56 658 LEU A O 1
ATOM 5263 N N . TRP A 1 659 ? -5.298 -2.770 -40.927 1.00 74.81 659 TRP A N 1
ATOM 5264 C CA . TRP A 1 659 ? -4.611 -3.649 -40.020 1.00 74.81 659 TRP A CA 1
ATOM 5265 C C . TRP A 1 659 ? -3.121 -3.347 -40.150 1.00 74.81 659 TRP A C 1
ATOM 5267 O O . TRP A 1 659 ? -2.623 -3.287 -41.281 1.00 74.81 659 TRP A O 1
ATOM 5277 N N . PRO A 1 660 ? -2.404 -3.130 -39.034 1.00 72.69 660 PRO A N 1
ATOM 5278 C CA . PRO A 1 660 ? -0.963 -3.010 -39.056 1.00 72.69 660 PRO A CA 1
ATOM 5279 C C . PRO A 1 660 ? -0.501 -4.275 -39.718 1.00 72.69 660 PRO A C 1
ATOM 5281 O O . PRO A 1 660 ? -0.763 -5.363 -39.211 1.00 72.69 660 PRO A O 1
ATOM 5284 N N . SER A 1 661 ? 0.113 -4.161 -40.888 1.00 65.25 661 SER A N 1
ATOM 5285 C CA . SER A 1 661 ? 0.391 -5.397 -41.608 1.00 65.25 661 SER A CA 1
ATOM 5286 C C . SER A 1 661 ? 1.458 -6.259 -40.940 1.00 65.25 661 SER A C 1
ATOM 5288 O O . SER A 1 661 ? 1.664 -7.423 -41.256 1.00 65.25 661 SER A O 1
ATOM 5290 N N . ARG A 1 662 ? 2.007 -5.627 -39.919 1.00 52.41 662 ARG A N 1
ATOM 5291 C CA . ARG A 1 662 ? 2.542 -6.095 -38.683 1.00 52.41 662 ARG A CA 1
ATOM 5292 C C . ARG A 1 662 ? 2.126 -7.506 -38.225 1.00 52.41 662 ARG A C 1
ATOM 5294 O O . ARG A 1 662 ? 1.127 -7.647 -37.493 1.00 52.41 662 ARG A O 1
#

Secondary structure (DSSP, 8-state):
--GGG-GGG--SBGGG-SS--HHHHHHHHHHHHHTT--EEEETTEEEE---SS--TT-SHHHHHHHTT--GGGS-S-HHHHHHHHHHHHHHHT--EEEEE--STTSSHHHHHHHHHHHHHHSS-TTSHHHHHHHHHHHHHHHHHHHHHHEE--SS-TTEE-SEEEEEEEE-TTS-EEEEEEEEE---GGGGT---TT---BHHHHHHHHHS-HHHHHHTT--S-GGGSHHHHTTTTSPPPHHHHHHHHHHHHHHHHHHT--HHHHHHHHHHHHHHHHHHH--EEE-TTSSEEES-HHHHHHHHHHTT--HHHHHHHHHEEEEEETTTEEEEEEPPHHHHHHHHHHHHHHHHHHHHHHHHHHHHHHHSPSS--HHHH---EEEEEEEPPPP---SSB-HHHHHHHHHHHHHHHHHHHHHHHHHHHHHHHTTPPP-PPP---THHHHHHHH-TTTSHHHHHHHHHH-SS---HHHHHHHHHHHHTT-TTEEETTT-TT-TTS-TTTEEEEEETTEEEEEEPP-----S-----EEEE-SSEEEEEEGGGTTEEEEEEEGGGEEEEEE-SSTT-EEEEEETTS--EEEE--S-SSTT--HHHHHHHHHHHHHHHTT-PPEEEE-SEEEEEETTEEEEEEEEEETT-SS-EEEEETTEEEEEEE--

pLDDT: mean 83.89, std 12.61, range [29.42, 98.62]

InterPro domains:
  IPR001609 Myosin head, motor domain-like [PF00063] (12-522)
  IPR001609 Myosin head, motor domain-like [PR00193] (39-58)
  IPR001609 Myosin head, motor domain-like [PR00193] (95-120)
  IPR001609 Myosin head, motor domain-like [PR00193] (143-170)
  IPR001609 Myosin head, motor domain-like [PR00193] (381-409)
  IPR001609 Myosin head, motor domain-like [PR00193] (434-462)
  IPR001609 Myosin head, motor domain-like [PS51456] (9-516)
  IPR001609 Myosin head, motor domain-like [SM00242] (3-643)
  IPR010926 Class I myosin tail homology domain [PS51757] (461-661)
  IPR027417 P-loop containing nucleoside triphosphate hydrolase [SSF52540] (9-525)
  IPR036961 Kinesin motor domain superfamily [G3DSA:3.40.850.10] (12-392)

Radius of gyration: 29.8 Å; chains: 1; bounding box: 65×60×93 Å

Foldseek 3Di:
DPPPDPCQQAAQEPVPDPDDDPVSVVVNCVSNVVVVNQWHHPDLDIHGADNVDDDPCDDPVNLVVQAPDALPVDGGDLLVNLNVQLCCCQVVVAAAEDEFAAAWPRCLLVSLLRSLVSLLVNADPPPCPQSVLQSLLVNLLSLQLQQLQFWCDPVHRRAGQWWKKKKFKAFNNSGTRFIAIDIGQRPLLLQQDDDQVIFRGNNLLLLLLQDDPVLCVVLVHHNQLCVFNRGVRVRVVDDPSVVSNVSSVSNVVSCVSLPPDPVNVSLLSLLSSLLRLLRVWAWDADPVGFIDTPDLVSLVSNCVSVVHDSVVSRLQLFWDFAQAQARDGDTDGDDRVRSNVSSSVVSSVSSVVSSVVSSVSSRVSRDHPPDDCVPRNDIYIYMYIRAHHQDADLEAEVSNVVSLLVVLVVVQVVVVVVVVVVVVVCVVVVHDDDDDDDDHSVLVNCCADPDCQHLVNLLVPLLAAADPRFLLNSVVSSCVRCLPRPQKDACVSPVPPPSHDPSFWIWGQGPVGIHIYGRYGRHNHHHDADWDWDDDLFWIFIFRVSVVRPTPDIATLVQFQAKEAEPDLQQWIWTAGHPAWIDTDTDADDVVHSDRCNVVVCVVSQVSCVVVVHGHYYHYDQWDWTADPNDIEIEHEDRDCVDSDWDWDDDPRYIYTHHPSD

Sequence (662 aa):
MEDEEGPQCGKPDFVLLDQVTMEDFMENLKLRFEKGRIYTYIGEVLVSVNPYQELPLYGPEAIARYQGRELYERPPHLYAVANAAYRAMKRRSRDTCIVISGESGAGKTEASKHIMQYIAAVTNPSQRAEVERVKNVLLKSTCVLEAFGNARTNRNHNSSRFGKYMDINFDFKGDPVGGHIHSYLLEKSRVLKQHVGERNFHAFYQVLRGCEDSELRELHLQRSPALYNFTRQGAGLSVSDSDEKSHHQAVMEAMQVIGFRAEEVGSVHRILAAILHLGNIEFVEKEEGGLAVSEEVLVDHVAELTATPREMVLRCLLARTVASGGREVIEKGHTAAEASYARDACAKAVYQRLFEWVVNRINSVMETRDRDPRRDGKDTVIGVLDIYGFEVFPVNSFEQFCINYCNEKLQQLFIQLILKQEQEEYEREGIAWQSVEYFNNATIVDLVERPHRGILAVLDEACSSAGTITDRIFLQTLDTHHRHHPHYTSRQLCPTDKTMEFGRDFRIKHYAGDVTSTVPQVNRFNKRRDRALLLTDRHLYKLEPRRQYRVMRAVPLDAVTGLSVTSGRDQLVVLHARGQDDLVVCLHRSQPPLDNRIGELVGVLAAHCQGEGRALEVRVSDCIPLSQRGARRLVSVESTTEQPEPDFRCRRGTFTLLWPSR

Organism: Pteropus vampyrus (NCBI:txid132908)